Protein AF-0000000086187924 (afdb_homodimer)

Solvent-accessible surface area (backbone atoms only — not comparable to full-atom values): 37609 Å² total; per-residue (Å²): 132,63,28,33,32,77,67,22,58,26,25,33,3,31,29,52,38,74,47,40,31,23,36,18,37,25,35,25,75,77,58,46,75,75,50,68,52,71,35,43,65,44,75,67,30,44,51,50,45,53,52,48,51,35,61,76,51,72,62,40,48,89,30,32,39,35,19,24,41,52,44,86,34,55,19,23,55,56,48,51,53,41,40,75,70,57,31,53,50,26,49,32,73,80,74,65,74,78,72,54,74,77,52,78,90,41,58,65,55,47,2,42,47,26,24,54,69,46,26,78,33,46,58,81,70,54,40,51,54,73,61,58,58,56,42,52,31,49,49,52,51,52,54,49,49,52,52,45,51,50,49,35,52,49,33,50,50,51,39,39,50,50,38,51,34,36,95,79,87,55,86,41,66,53,85,76,46,72,66,55,38,54,49,45,43,62,59,72,91,71,95,60,58,70,30,58,46,51,48,51,50,51,41,22,51,30,30,42,47,38,52,52,39,52,52,50,48,50,54,52,50,49,53,47,36,53,52,36,52,72,75,43,47,70,50,62,69,39,86,54,37,48,52,68,47,41,43,48,47,45,50,70,51,44,51,66,67,43,65,78,42,46,67,54,48,21,42,43,34,24,49,31,76,32,80,39,79,56,78,96,54,90,43,64,39,69,37,80,82,27,43,62,64,45,29,52,38,46,52,53,28,44,62,54,38,52,74,35,70,68,43,41,51,51,36,52,51,36,32,72,75,70,37,50,71,69,55,23,52,44,51,49,41,32,52,49,47,33,49,51,45,50,54,50,45,68,77,39,62,54,72,82,70,78,68,67,77,78,105,132,63,30,32,33,77,67,22,58,28,24,32,3,31,30,54,38,75,46,40,32,24,37,19,36,24,35,26,75,77,57,46,75,74,51,68,53,72,33,44,65,44,76,67,30,44,50,49,44,52,51,48,50,34,62,77,52,72,63,40,46,90,31,31,39,36,18,26,42,52,46,87,33,54,20,23,55,54,48,50,53,41,41,76,72,57,32,54,51,26,48,32,73,79,74,64,76,79,71,55,74,78,54,79,90,40,60,65,55,48,1,43,47,27,23,55,69,45,27,77,32,47,57,82,71,54,40,52,54,74,60,60,58,57,41,52,32,48,49,51,49,51,53,49,49,52,51,44,52,51,52,35,52,50,33,49,50,52,38,40,50,51,37,50,35,36,95,78,87,56,84,41,67,51,85,77,47,73,66,55,38,53,49,44,44,61,61,71,94,69,96,60,56,70,30,57,47,50,47,50,51,50,42,22,52,30,29,42,48,39,52,52,38,52,52,51,48,50,54,52,49,50,52,47,36,53,52,36,52,71,75,45,46,70,50,61,69,39,85,53,36,45,52,68,46,40,42,49,46,45,49,70,52,43,51,66,68,44,64,78,41,46,67,54,49,20,41,42,33,23,49,30,75,32,79,38,81,55,77,97,52,92,44,63,38,71,38,81,81,27,43,63,66,46,29,50,37,47,52,54,27,44,61,55,36,52,73,38,70,69,43,41,50,51,35,51,51,37,32,72,75,69,37,48,71,69,54,22,51,43,52,48,42,32,50,48,47,32,49,53,44,50,54,51,46,68,76,39,63,54,71,80,68,77,68,66,76,78,105

Foldseek 3Di:
DDALLNQAQKEKFWEFDQFKIKIWIAGLNPLHTQDIDMFTLDPVRLVVVLVVNCVSRVNCQRRYAYEYAPCLHRVVVSLVVSVVVPHFYFYQDPDDVPVPPPDDDDSNVNRSCSRNRRSGPDPQLTFTGFDDDLLSVLVVLLVVLVVLVVLLVVLQVVLLVLCVVDPLPDDSPDRDDLVNLVCLLPDDDDDDDPVSNVSSVSSNVSSVSNVVSVVVSVVSLVVLQVSCCVPPVLQVVDQLRGSSLSSVVCSRVRAPPRNPALQSLCLQLQLDWQQPPDPPDRHTDTNPRHDPSNVVSLLNSLVRVCVDPVLVVQLVVVVVVPDDSVVSSSVVSSVVSRVVVVSVCVVHPDDPDPPVVVD/DQALLNQAQKEWFWEFDQFKIKIWIAGLNPLHTQDIDIFTLDPVRLVVVLVVVCVSRVNCQRRYAYEYAPCLHRVVVSLVVSVVVPHFYFYQDPPDVPPPPPDDDDSNVNRSCSRNRRSGPDPQLTFTDFDDDLLSVLVVLLVVLVVLVVLLVVLQVVLLVLCVVDPLPDDSPDRDDLVNLVCLLPDDDDDDDPVSNVSSVSSNVSSVSNVVSVVVSVVSLVVLQVSCCVPPVLQVVDQLRGSSLSSVVCSRVRAPPRNPALQSLCLQLQLDWQAPPDPPDRHTDTNPPHDPSNVVSLLNSLVRVCVDPVLVVQLVVVVVVPDDSVVSSSVVSSVVSRVVVVSVCVVHPDDPDPPVVVD

Organism: NCBI:txid1656884

Sequence (718 aa):
MTIVADTYTYVVGVDTHAATHHFAVIHAATGAVIDDRAFPTTPAGLARALTWISDRAGGQVERTLISAEGTGSYGAPLAQLLHEAGYRVVEAPTPARARIRGRGKSDQADAITAARAITGMDLNTLRDRRSGGIRAALQALLARREELNDRHTTAINMLTSLLRTHALGVDARTALSAAQIHQIAHWRTRHEDRAQAILRRLAREYAREIQALATQRRANATQIHQIVTAQAPELLDLYGVGPINAAIILTVWSHPGRIRSAAAMNSIAGVAPIPIQSGNTHKVRLNRGGDRRLNKAIASIVLTRCRTPESKAYIARRVAEGKTPQEAKRCLRAYLTRKIYRVLTAAHPTPPQPDLTAAMTIVADTYTYVVGVDTHAATHHFAVIHAATGAVIDDRAFPTTPAGLARALTWISDRAGGQVERTLISAEGTGSYGAPLAQLLHEAGYRVVEAPTPARARIRGRGKSDQADAITAARAITGMDLNTLRDRRSGGIRAALQALLARREELNDRHTTAINMLTSLLRTHALGVDARTALSAAQIHQIAHWRTRHEDRAQAILRRLAREYAREIQALATQRRANATQIHQIVTAQAPELLDLYGVGPINAAIILTVWSHPGRIRSAAAMNSIAGVAPIPIQSGNTHKVRLNRGGDRRLNKAIASIVLTRCRTPESKAYIARRVAEGKTPQEAKRCLRAYLTRKIYRVLTAAHPTPPQPDLTAA

Radius of gyration: 31.58 Å; Cα contacts (8 Å, |Δi|>4): 1096; chains: 2; bounding box: 72×98×74 Å

pLDDT: mean 89.33, std 12.84, range [35.78, 98.56]

Secondary structure (DSSP, 8-state):
--BHHHH-SEEEEEE--SSEEEEEEEETTT--EEEEEEEESSHHHHHHHHHHHHHHTTT-GGGEEEEES-TTTTTHHHHHHHHHTT-EEEEPPPP-GGGGGGS---HHHHHHHHHHHHHTSBGGG--BPP--HHHHHHHHHHHHHHHHHHHHHHHHHHHHHHHHHS-SS---SSPPPHHHHHHHHTPPP----HHHHHHHHHHHHHHHHHHHHHHHHHHHHHHHHHHHHHH-HHHHTSTT--HHHHHHHHHHH-STTSS--HHHHHHHHT-SEEE---SS--PEEE-TTS-HHHHHHHHHHHHHHTTSHHHHHHHHHHHHTT--HHHHHHHHHHHHHHHHHHHHHHHSPPP----GGG-/--BHHHH-SEEEEEE--SSEEEEEEEETTT--EEEEEEEESSHHHHHHHHHHHHHHTTT-GGGEEEEES-TTTTTHHHHHHHHHTT-EEEEPPPP-GGGGGGS---HHHHHHHHHHHHHTSBGGG--BPP--HHHHHHHHHHHHHHHHHHHHHHHHHHHHHHHHHS-SS---SSPPPHHHHHHHHTPPP----HHHHHHHHHHHHHHHHHHHHHHHHHHHHHHHHHHHHHH-HHHHTSTT--HHHHHHHHHHH-STTSS--HHHHHHHHT-SEEEE--SS--EEEE-TTS-HHHHHHHHHHHHHHTTSHHHHHHHHHHHHTT--HHHHHHHHHHHHHHHHHHHHHHHSPPP----GGG-

InterPro domains:
  IPR002525 Transposase IS110-like, N-terminal [PF01548] (12-165)
  IPR003346 Transposase IS116/IS110/IS902, C-terminal [PF02371] (235-314)
  IPR047650 Transposase IS110-like [NF033542] (11-347)
  IPR047650 Transposase IS110-like [PTHR33055] (6-347)

Structure (mmCIF, N/CA/C/O backbone):
data_AF-0000000086187924-model_v1
#
loop_
_entity.id
_entity.type
_entity.pdbx_description
1 polymer 'IS110 family transposase'
#
loop_
_atom_site.group_PDB
_atom_site.id
_atom_site.type_symbol
_atom_site.label_atom_id
_atom_site.label_alt_id
_atom_site.label_comp_id
_atom_site.label_asym_id
_atom_site.label_entity_id
_atom_site.label_seq_id
_atom_site.pdbx_PDB_ins_code
_atom_site.Cartn_x
_atom_site.Cartn_y
_atom_site.Cartn_z
_atom_site.occupancy
_atom_site.B_iso_or_equiv
_atom_site.auth_seq_id
_atom_site.auth_comp_id
_atom_site.auth_asym_id
_atom_site.auth_atom_id
_atom_site.pdbx_PDB_model_num
ATOM 1 N N . MET A 1 1 ? 6.477 -27.172 -36.906 1 66.06 1 MET A N 1
ATOM 2 C CA . MET A 1 1 ? 5.965 -26.672 -35.625 1 66.06 1 MET A CA 1
ATOM 3 C C . MET A 1 1 ? 4.484 -27 -35.469 1 66.06 1 MET A C 1
ATOM 5 O O . MET A 1 1 ? 3.678 -26.672 -36.344 1 66.06 1 MET A O 1
ATOM 9 N N . THR A 1 2 ? 4.164 -27.969 -34.594 1 87.06 2 THR A N 1
ATOM 10 C CA . THR A 1 2 ? 2.773 -28.391 -34.438 1 87.06 2 THR A CA 1
ATOM 11 C C . THR A 1 2 ? 2.023 -27.422 -33.5 1 87.06 2 THR A C 1
ATOM 13 O O . THR A 1 2 ? 2.449 -27.172 -32.375 1 87.06 2 THR A O 1
ATOM 16 N N . ILE A 1 3 ? 1.072 -26.828 -34.125 1 91.81 3 ILE A N 1
ATOM 17 C CA . ILE A 1 3 ? 0.341 -25.812 -33.375 1 91.81 3 ILE A CA 1
ATOM 18 C C . ILE A 1 3 ? -0.831 -26.469 -32.625 1 91.81 3 ILE A C 1
ATOM 20 O O . ILE A 1 3 ? -1.195 -27.609 -32.938 1 91.81 3 ILE A O 1
ATOM 24 N N . VAL A 1 4 ? -1.435 -25.812 -31.766 1 94.62 4 VAL A N 1
ATOM 25 C CA . VAL A 1 4 ? -2.512 -26.281 -30.906 1 94.62 4 VAL A CA 1
ATOM 26 C C . VAL A 1 4 ? -3.688 -26.766 -31.766 1 94.62 4 VAL A C 1
ATOM 28 O O . VAL A 1 4 ? -4.227 -27.844 -31.531 1 94.62 4 VAL A O 1
ATOM 31 N N . ALA A 1 5 ? -4.059 -26.031 -32.75 1 95.19 5 ALA A N 1
ATOM 32 C CA . ALA A 1 5 ? -5.227 -26.328 -33.594 1 95.19 5 ALA A CA 1
ATOM 33 C C . ALA A 1 5 ? -5.023 -27.609 -34.375 1 95.19 5 ALA A C 1
ATOM 35 O O . ALA A 1 5 ? -5.988 -28.203 -34.875 1 95.19 5 ALA A O 1
ATOM 36 N N . ASP A 1 6 ? -3.773 -27.984 -34.5 1 93.5 6 ASP A N 1
ATOM 37 C CA . ASP A 1 6 ? -3.463 -29.219 -35.219 1 93.5 6 ASP A CA 1
ATOM 38 C C . ASP A 1 6 ? -3.623 -30.438 -34.312 1 93.5 6 ASP A C 1
ATOM 40 O O . ASP A 1 6 ? -3.855 -31.547 -34.781 1 93.5 6 ASP A O 1
ATOM 44 N N . THR A 1 7 ? -3.518 -30.219 -33.125 1 94 7 THR A N 1
ATOM 45 C CA . THR A 1 7 ? -3.426 -31.344 -32.188 1 94 7 THR A CA 1
ATOM 46 C C . THR A 1 7 ? -4.723 -31.5 -31.391 1 94 7 THR A C 1
ATOM 48 O O . THR A 1 7 ? -5.156 -32.625 -31.109 1 94 7 THR A O 1
ATOM 51 N N . TYR A 1 8 ? -5.316 -30.422 -31.141 1 96.88 8 TYR A N 1
ATOM 52 C CA . TYR A 1 8 ? -6.52 -30.438 -30.312 1 96.88 8 TYR A CA 1
ATOM 53 C C . TYR A 1 8 ? -7.75 -30.078 -31.125 1 96.88 8 TYR A C 1
ATOM 55 O O . TYR A 1 8 ? -7.691 -29.203 -32 1 96.88 8 TYR A O 1
ATOM 63 N N . THR A 1 9 ? -8.82 -30.75 -30.812 1 97.81 9 THR A N 1
ATOM 64 C CA . THR A 1 9 ? -10.094 -30.453 -31.469 1 97.81 9 THR A CA 1
ATOM 65 C C . THR A 1 9 ? -10.812 -29.312 -30.75 1 97.81 9 THR A C 1
ATOM 67 O O . THR A 1 9 ? -11.453 -28.484 -31.391 1 97.81 9 THR A O 1
ATOM 70 N N . TYR A 1 10 ? -10.656 -29.281 -29.438 1 98.12 10 TYR A N 1
ATOM 71 C CA . TYR A 1 10 ? -11.336 -28.297 -28.625 1 98.12 10 TYR A CA 1
ATOM 72 C C . TYR A 1 10 ? -10.352 -27.562 -27.719 1 98.12 10 TYR A C 1
ATOM 74 O O . TYR A 1 10 ? -9.352 -28.141 -27.281 1 98.12 10 TYR A O 1
ATOM 82 N N . VAL A 1 11 ? -10.648 -26.297 -27.5 1 98.19 11 VAL A N 1
ATOM 83 C CA . VAL A 1 11 ? -9.969 -25.5 -26.469 1 98.19 11 VAL A CA 1
ATOM 84 C C . VAL A 1 11 ? -11 -24.891 -25.531 1 98.19 11 VAL A C 1
ATOM 86 O O . VAL A 1 11 ? -12.016 -24.344 -25.984 1 98.19 11 VAL A O 1
ATOM 89 N N . VAL A 1 12 ? -10.797 -25.016 -24.281 1 98.25 12 VAL A N 1
ATOM 90 C CA . VAL A 1 12 ? -11.664 -24.406 -23.281 1 98.25 12 VAL A CA 1
ATOM 91 C C . VAL A 1 12 ? -10.93 -23.234 -22.609 1 98.25 12 VAL A C 1
ATOM 93 O O . VAL A 1 12 ? -9.906 -23.438 -21.953 1 98.25 12 VAL A O 1
ATOM 96 N N . GLY A 1 13 ? -11.43 -22.047 -22.828 1 97.44 13 GLY A N 1
ATOM 97 C CA . GLY A 1 13 ? -10.93 -20.875 -22.125 1 97.44 13 GLY A CA 1
ATOM 98 C C . GLY A 1 13 ? -11.617 -20.656 -20.781 1 97.44 13 GLY A C 1
ATOM 99 O O . GLY A 1 13 ? -12.828 -20.859 -20.672 1 97.44 13 GLY A O 1
ATOM 100 N N . VAL A 1 14 ? -10.828 -20.266 -19.812 1 96.75 14 VAL A N 1
ATOM 101 C CA . VAL A 1 14 ? -11.406 -20.078 -18.484 1 96.75 14 VAL A CA 1
ATOM 102 C C . VAL A 1 14 ? -10.984 -18.719 -17.938 1 96.75 14 VAL A C 1
ATOM 104 O O . VAL A 1 14 ? -9.797 -18.406 -17.859 1 96.75 14 VAL A O 1
ATOM 107 N N . ASP A 1 15 ? -11.969 -17.938 -17.594 1 94.5 15 ASP A N 1
ATOM 108 C CA . ASP A 1 15 ? -11.766 -16.734 -16.797 1 94.5 15 ASP A CA 1
ATOM 109 C C . ASP A 1 15 ? -12.102 -16.984 -15.328 1 94.5 15 ASP A C 1
ATOM 111 O O . ASP A 1 15 ? -13.273 -17.156 -14.977 1 94.5 15 ASP A O 1
ATOM 115 N N . THR A 1 16 ? -11.109 -16.953 -14.508 1 93.38 16 THR A N 1
ATOM 116 C CA . THR A 1 16 ? -11.273 -17.391 -13.133 1 93.38 16 THR A CA 1
ATOM 117 C C . THR A 1 16 ? -11.547 -16.203 -12.211 1 93.38 16 THR A C 1
ATOM 119 O O . THR A 1 16 ? -10.938 -15.141 -12.367 1 93.38 16 THR A O 1
ATOM 122 N N . HIS A 1 17 ? -12.516 -16.359 -11.336 1 89.31 17 HIS A N 1
ATOM 123 C CA . HIS A 1 17 ? -12.836 -15.375 -10.305 1 89.31 17 HIS A CA 1
ATOM 124 C C . HIS A 1 17 ? -13.031 -16.047 -8.953 1 89.31 17 HIS A C 1
ATOM 126 O O . HIS A 1 17 ? -12.945 -17.281 -8.844 1 89.31 17 HIS A O 1
ATOM 132 N N . ALA A 1 18 ? -13.305 -15.242 -7.992 1 86.94 18 ALA A N 1
ATOM 133 C CA . ALA A 1 18 ? -13.406 -15.727 -6.617 1 86.94 18 ALA A CA 1
ATOM 134 C C . ALA A 1 18 ? -14.633 -16.609 -6.438 1 86.94 18 ALA A C 1
ATOM 136 O O . ALA A 1 18 ? -14.539 -17.719 -5.887 1 86.94 18 ALA A O 1
ATOM 137 N N . ALA A 1 19 ? -15.766 -16.172 -6.984 1 88.44 19 ALA A N 1
ATOM 138 C CA . ALA A 1 19 ? -17.016 -16.859 -6.691 1 88.44 19 ALA A CA 1
ATOM 139 C C . ALA A 1 19 ? -17.469 -17.703 -7.875 1 88.44 19 ALA A C 1
ATOM 141 O O . ALA A 1 19 ? -18.156 -18.719 -7.699 1 88.44 19 ALA A O 1
ATOM 142 N N . THR A 1 20 ? -17.047 -17.203 -9.078 1 92.5 20 THR A N 1
ATOM 143 C CA . THR A 1 20 ? -17.469 -17.906 -10.289 1 92.5 20 THR A CA 1
ATOM 144 C C . THR A 1 20 ? -16.359 -17.906 -11.328 1 92.5 20 THR A C 1
ATOM 146 O O . THR A 1 20 ? -15.57 -16.953 -11.414 1 92.5 20 THR A O 1
ATOM 149 N N . HIS A 1 21 ? -16.25 -19 -12.031 1 96 21 HIS A N 1
ATOM 150 C CA . HIS A 1 21 ? -15.422 -19.047 -13.234 1 96 21 HIS A CA 1
ATOM 151 C C . HIS A 1 21 ? -16.281 -19.062 -14.492 1 96 21 HIS A C 1
ATOM 153 O O . HIS A 1 21 ? -17.359 -19.656 -14.508 1 96 21 HIS A O 1
ATOM 159 N N . HIS A 1 22 ? -15.836 -18.391 -15.438 1 97.12 22 HIS A N 1
ATOM 160 C CA . HIS A 1 22 ? -16.5 -18.453 -16.734 1 97.12 22 HIS A CA 1
ATOM 161 C C . HIS A 1 22 ? -15.727 -19.312 -17.719 1 97.12 22 HIS A C 1
ATOM 163 O O . HIS A 1 22 ? -14.5 -19.188 -17.812 1 97.12 22 HIS A O 1
ATOM 169 N N . PHE A 1 23 ? -16.484 -20.172 -18.406 1 97.94 23 PHE A N 1
ATOM 170 C CA . PHE A 1 23 ? -15.898 -21.125 -19.344 1 97.94 23 PHE A CA 1
ATOM 171 C C . PHE A 1 23 ? -16.391 -20.891 -20.766 1 97.94 23 PHE A C 1
ATOM 173 O O . PHE A 1 23 ? -17.578 -20.578 -20.969 1 97.94 23 PHE A O 1
ATOM 180 N N . ALA A 1 24 ? -15.516 -21.016 -21.688 1 97.88 24 ALA A N 1
ATOM 181 C CA . ALA A 1 24 ? -15.883 -21 -23.094 1 97.88 24 ALA A CA 1
ATOM 182 C C . ALA A 1 24 ? -15.227 -22.156 -23.859 1 97.88 24 ALA A C 1
ATOM 184 O O . ALA A 1 24 ? -14.008 -22.297 -23.828 1 97.88 24 ALA A O 1
ATOM 185 N N . VAL A 1 25 ? -16.031 -22.984 -24.5 1 98.31 25 VAL A N 1
ATOM 186 C CA . VAL A 1 25 ? -15.523 -24.062 -25.344 1 98.31 25 VAL A CA 1
ATOM 187 C C . VAL A 1 25 ? -15.531 -23.609 -26.797 1 98.31 25 VAL A C 1
ATOM 189 O O . VAL A 1 25 ? -16.562 -23.156 -27.312 1 98.31 25 VAL A O 1
ATOM 192 N N . ILE A 1 26 ? -14.398 -23.781 -27.406 1 98.12 26 ILE A N 1
ATOM 193 C CA . ILE A 1 26 ? -14.336 -23.406 -28.812 1 98.12 26 ILE A CA 1
ATOM 194 C C . ILE A 1 26 ? -13.766 -24.578 -29.625 1 98.12 26 ILE A C 1
ATOM 196 O O . ILE A 1 26 ? -13.125 -25.469 -29.078 1 98.12 26 ILE A O 1
ATOM 200 N N . HIS A 1 27 ? -14.109 -24.531 -30.906 1 97.81 27 HIS A N 1
ATOM 201 C CA . HIS A 1 27 ? -13.438 -25.406 -31.859 1 97.81 27 HIS A CA 1
ATOM 202 C C . HIS A 1 27 ? -12.047 -24.891 -32.219 1 97.81 27 HIS A C 1
ATOM 204 O O . HIS A 1 27 ? -11.914 -23.75 -32.688 1 97.81 27 HIS A O 1
ATOM 210 N N . ALA A 1 28 ? -11.055 -25.688 -32 1 97.06 28 ALA A N 1
ATOM 211 C CA . ALA A 1 28 ? -9.672 -25.219 -32.062 1 97.06 28 ALA A CA 1
ATOM 212 C C . ALA A 1 28 ? -9.336 -24.719 -33.469 1 97.06 28 ALA A C 1
ATOM 214 O O . ALA A 1 28 ? -8.688 -23.688 -33.625 1 97.06 28 ALA A O 1
ATOM 215 N N . ALA A 1 29 ? -9.734 -25.406 -34.5 1 94.88 29 ALA A N 1
ATOM 216 C CA . ALA A 1 29 ? -9.352 -25.109 -35.875 1 94.88 29 ALA A CA 1
ATOM 217 C C . ALA A 1 29 ? -10.023 -23.828 -36.375 1 94.88 29 ALA A C 1
ATOM 219 O O . ALA A 1 29 ? -9.406 -23.031 -37.094 1 94.88 29 ALA A O 1
ATOM 220 N N . THR A 1 30 ? -11.227 -23.578 -35.938 1 95.12 30 THR A N 1
ATOM 221 C CA . THR A 1 30 ? -11.984 -22.469 -36.531 1 95.12 30 THR A CA 1
ATOM 222 C C . THR A 1 30 ? -12.094 -21.312 -35.531 1 95.12 30 THR A C 1
ATOM 224 O O . THR A 1 30 ? -12.391 -20.188 -35.906 1 95.12 30 THR A O 1
ATOM 227 N N . GLY A 1 31 ? -11.961 -21.609 -34.312 1 94.75 31 GLY A N 1
ATOM 228 C CA . GLY A 1 31 ? -12.164 -20.594 -33.312 1 94.75 31 GLY A CA 1
ATOM 229 C C . GLY A 1 31 ? -13.633 -20.375 -32.969 1 94.75 31 GLY A C 1
ATOM 230 O O . GLY A 1 31 ? -13.961 -19.5 -32.156 1 94.75 31 GLY A O 1
ATOM 231 N N . ALA A 1 32 ? -14.523 -21.156 -33.531 1 96.69 32 ALA A N 1
ATOM 232 C CA . ALA A 1 32 ? -15.961 -21 -33.312 1 96.69 32 ALA A CA 1
ATOM 233 C C . ALA A 1 32 ? -16.344 -21.359 -31.891 1 96.69 32 ALA A C 1
ATOM 235 O O . ALA A 1 32 ? -15.891 -22.375 -31.359 1 96.69 32 ALA A O 1
ATOM 236 N N . VAL A 1 33 ? -17.156 -20.5 -31.328 1 97.62 33 VAL A N 1
ATOM 237 C CA . VAL A 1 33 ? -17.625 -20.75 -29.969 1 97.62 33 VAL A CA 1
ATOM 238 C C . VAL A 1 33 ? -18.719 -21.828 -29.984 1 97.62 33 VAL A C 1
ATOM 240 O O . VAL A 1 33 ? -19.734 -21.672 -30.672 1 97.62 33 VAL A O 1
ATOM 243 N N . ILE A 1 34 ? -18.516 -22.859 -29.312 1 97.88 34 ILE A N 1
ATOM 244 C CA . ILE A 1 34 ? -19.484 -23.953 -29.188 1 97.88 34 ILE A CA 1
ATOM 245 C C . ILE A 1 34 ? -20.484 -23.625 -28.078 1 97.88 34 ILE A C 1
ATOM 247 O O . ILE A 1 34 ? -21.703 -23.719 -28.281 1 97.88 34 ILE A O 1
ATOM 251 N N . ASP A 1 35 ? -20 -23.281 -26.938 1 98 35 ASP A N 1
ATOM 252 C CA . ASP A 1 35 ? -20.828 -22.922 -25.797 1 98 35 ASP A CA 1
ATOM 253 C C . ASP A 1 35 ? -20 -22.188 -24.734 1 98 35 ASP A C 1
ATOM 255 O O . ASP A 1 35 ? -18.766 -22.188 -24.797 1 98 35 ASP A O 1
ATOM 259 N N . ASP A 1 36 ? -20.656 -21.484 -23.891 1 97.56 36 ASP A N 1
ATOM 260 C CA . ASP A 1 36 ? -20.031 -20.859 -22.734 1 97.56 36 ASP A CA 1
ATOM 261 C C . ASP A 1 36 ? -20.969 -20.859 -21.531 1 97.56 36 ASP A C 1
ATOM 263 O O . ASP A 1 36 ? -22.188 -20.875 -21.688 1 97.56 36 ASP A O 1
ATOM 267 N N . ARG A 1 37 ? -20.422 -20.922 -20.422 1 97.75 37 ARG A N 1
ATOM 268 C CA . ARG A 1 37 ? -21.219 -20.969 -19.203 1 97.75 37 ARG A CA 1
ATOM 269 C C . ARG A 1 37 ? -20.391 -20.609 -17.984 1 97.75 37 ARG A C 1
ATOM 271 O O . ARG A 1 37 ? -19.172 -20.797 -17.969 1 97.75 37 ARG A O 1
ATOM 278 N N . ALA A 1 38 ? -21.047 -20.078 -17.016 1 97.56 38 ALA A N 1
ATOM 279 C CA . ALA A 1 38 ? -20.406 -19.781 -15.742 1 97.56 38 ALA A CA 1
ATOM 280 C C . ALA A 1 38 ? -20.844 -20.781 -14.672 1 97.56 38 ALA A C 1
ATOM 282 O O . ALA A 1 38 ? -21.984 -21.234 -14.656 1 97.56 38 ALA A O 1
ATOM 283 N N . PHE A 1 39 ? -19.938 -21.172 -13.836 1 97 39 PHE A N 1
ATOM 284 C CA . PHE A 1 39 ? -20.219 -22.062 -12.719 1 97 39 PHE A CA 1
ATOM 285 C C . PHE A 1 39 ? -19.641 -21.516 -11.422 1 97 39 PHE A C 1
ATOM 287 O O . PHE A 1 39 ? -18.594 -20.875 -11.422 1 97 39 PHE A O 1
ATOM 294 N N . PRO A 1 40 ? -20.344 -21.75 -10.281 1 93.94 40 PRO A N 1
ATOM 295 C CA . PRO A 1 40 ? -19.766 -21.375 -8.984 1 93.94 40 PRO A CA 1
ATOM 296 C C . PRO A 1 40 ? -18.484 -22.141 -8.664 1 93.94 40 PRO A C 1
ATOM 298 O O . PRO A 1 40 ? -18.297 -23.266 -9.141 1 93.94 40 PRO A O 1
ATOM 301 N N . THR A 1 41 ? -17.625 -21.609 -7.82 1 92.25 41 THR A N 1
ATOM 302 C CA . THR A 1 41 ? -16.328 -22.219 -7.504 1 92.25 41 THR A CA 1
ATOM 303 C C . THR A 1 41 ? -16.453 -23.172 -6.324 1 92.25 41 THR A C 1
ATOM 305 O O . THR A 1 41 ? -15.453 -23.578 -5.742 1 92.25 41 THR A O 1
ATOM 308 N N . THR A 1 42 ? -17.656 -23.609 -5.984 1 89.38 42 THR A N 1
ATOM 309 C CA . THR A 1 42 ? -17.859 -24.656 -4.996 1 89.38 42 THR A CA 1
ATOM 310 C C . THR A 1 42 ? -17.469 -26.016 -5.566 1 89.38 42 THR A C 1
ATOM 312 O O . THR A 1 42 ? -17.406 -26.188 -6.785 1 89.38 42 THR A O 1
ATOM 315 N N . PRO A 1 43 ? -17.156 -26.969 -4.621 1 89.81 43 PRO A N 1
ATOM 316 C CA . PRO A 1 43 ? -16.844 -28.297 -5.137 1 89.81 43 PRO A CA 1
ATOM 317 C C . PRO A 1 43 ? -17.922 -28.828 -6.074 1 89.81 43 PRO A C 1
ATOM 319 O O . PRO A 1 43 ? -17.609 -29.391 -7.125 1 89.81 43 PRO A O 1
ATOM 322 N N . ALA A 1 44 ? -19.141 -28.609 -5.711 1 93.5 44 ALA A N 1
ATOM 323 C CA . ALA A 1 44 ? -20.234 -29.047 -6.566 1 93.5 44 ALA A CA 1
ATOM 324 C C . ALA A 1 44 ? -20.25 -28.281 -7.883 1 93.5 44 ALA A C 1
ATOM 326 O O . ALA A 1 44 ? -20.484 -28.859 -8.945 1 93.5 44 ALA A O 1
ATOM 327 N N . GLY A 1 45 ? -20.062 -27 -7.824 1 95.12 45 GLY A N 1
ATOM 328 C CA . GLY A 1 45 ? -20.016 -26.172 -9.023 1 95.12 45 GLY A CA 1
ATOM 329 C C . GLY A 1 45 ? -18.906 -26.562 -9.977 1 95.12 45 GLY A C 1
ATOM 330 O O . GLY A 1 45 ? -19.109 -26.625 -11.188 1 95.12 45 GLY A O 1
ATOM 331 N N . LEU A 1 46 ? -17.766 -26.875 -9.445 1 95.12 46 LEU A N 1
ATOM 332 C CA . LEU A 1 46 ? -16.625 -27.266 -10.258 1 95.12 46 LEU A CA 1
ATOM 333 C C . LEU A 1 46 ? -16.844 -28.641 -10.867 1 95.12 46 LEU A C 1
ATOM 335 O O . LEU A 1 46 ? -16.438 -28.891 -12.008 1 95.12 46 LEU A O 1
ATOM 339 N N . ALA A 1 47 ? -17.453 -29.469 -10.094 1 96.44 47 ALA A N 1
ATOM 340 C CA . ALA A 1 47 ? -17.797 -30.781 -10.625 1 96.44 47 ALA A CA 1
ATOM 341 C C . ALA A 1 47 ? -18.75 -30.656 -11.812 1 96.44 47 ALA A C 1
ATOM 343 O O . ALA A 1 47 ? -18.609 -31.344 -12.82 1 96.44 47 ALA A O 1
ATOM 344 N N . ARG A 1 48 ? -19.703 -29.766 -11.664 1 97.56 48 ARG A N 1
ATOM 345 C CA . ARG A 1 48 ? -20.641 -29.516 -12.758 1 97.56 48 ARG A CA 1
ATOM 346 C C . ARG A 1 48 ? -19.922 -28.938 -13.969 1 97.56 48 ARG A C 1
ATOM 348 O O . ARG A 1 48 ? -20.25 -29.266 -15.109 1 97.56 48 ARG A O 1
ATOM 355 N N . ALA A 1 49 ? -19.016 -28.062 -13.719 1 97.88 49 ALA A N 1
ATOM 356 C CA . ALA A 1 49 ? -18.219 -27.484 -14.805 1 97.88 49 ALA A CA 1
ATOM 357 C C . ALA A 1 49 ? -17.469 -28.562 -15.57 1 97.88 49 ALA A C 1
ATOM 359 O O . ALA A 1 49 ? -17.438 -28.562 -16.797 1 97.88 49 ALA A O 1
ATOM 360 N N . LEU A 1 50 ? -16.812 -29.469 -14.812 1 97.62 50 LEU A N 1
ATOM 361 C CA . LEU A 1 50 ? -16.078 -30.578 -15.422 1 97.62 50 LEU A CA 1
ATOM 362 C C . LEU A 1 50 ? -17 -31.406 -16.328 1 97.62 50 LEU A C 1
ATOM 364 O O . LEU A 1 50 ? -16.625 -31.719 -17.453 1 97.62 50 LEU A O 1
ATOM 368 N N . THR A 1 51 ? -18.156 -31.734 -15.789 1 97.88 51 THR A N 1
ATOM 369 C CA . THR A 1 51 ? -19.125 -32.5 -16.562 1 97.88 51 THR A CA 1
ATOM 370 C C . THR A 1 51 ? -19.562 -31.734 -17.812 1 97.88 51 THR A C 1
ATOM 372 O O . THR A 1 51 ? -19.641 -32.312 -18.891 1 97.88 51 THR A O 1
ATOM 375 N N . TRP A 1 52 ? -19.828 -30.516 -17.609 1 98.25 52 TRP A N 1
ATOM 376 C CA . TRP A 1 52 ? -20.234 -29.656 -18.719 1 98.25 52 TRP A CA 1
ATOM 377 C C . TRP A 1 52 ? -19.172 -29.594 -19.797 1 98.25 52 TRP A C 1
ATOM 379 O O . TRP A 1 52 ? -19.469 -29.734 -20.984 1 98.25 52 TRP A O 1
ATOM 389 N N . ILE A 1 53 ? -17.938 -29.422 -19.469 1 98 53 ILE A N 1
ATOM 390 C CA . ILE A 1 53 ? -16.812 -29.391 -20.406 1 98 53 ILE A CA 1
ATOM 391 C C . ILE A 1 53 ? -16.75 -30.703 -21.188 1 98 53 ILE A C 1
ATOM 393 O O . ILE A 1 53 ? -16.625 -30.703 -22.406 1 98 53 ILE A O 1
ATOM 397 N N . SER A 1 54 ? -16.828 -31.797 -20.453 1 97.56 54 SER A N 1
ATOM 398 C CA . SER A 1 54 ? -16.781 -33.125 -21.078 1 97.56 54 SER A CA 1
ATOM 399 C C . SER A 1 54 ? -17.891 -33.281 -22.109 1 97.56 54 SER A C 1
ATOM 401 O O . SER A 1 54 ? -17.641 -33.719 -23.234 1 97.56 54 SER A O 1
ATOM 403 N N . ASP A 1 55 ? -19.062 -32.812 -21.734 1 97.5 55 ASP A N 1
ATOM 404 C CA . ASP A 1 55 ? -20.219 -32.938 -22.625 1 97.5 55 ASP A CA 1
ATOM 405 C C . ASP A 1 55 ? -20.031 -32.094 -23.875 1 97.5 55 ASP A C 1
ATOM 407 O O . ASP A 1 55 ? -20.281 -32.562 -25 1 97.5 55 ASP A O 1
ATOM 411 N N . ARG A 1 56 ? -19.578 -30.906 -23.719 1 97.06 56 ARG A N 1
ATOM 412 C CA . ARG A 1 56 ? -19.484 -29.969 -24.844 1 97.06 56 ARG A CA 1
ATOM 413 C C . ARG A 1 56 ? -18.297 -30.312 -25.75 1 97.06 56 ARG A C 1
ATOM 415 O O . ARG A 1 56 ? -18.312 -30 -26.938 1 97.06 56 ARG A O 1
ATOM 422 N N . ALA A 1 57 ? -17.297 -30.969 -25.141 1 95.25 57 ALA A N 1
ATOM 423 C CA . ALA A 1 57 ? -16.125 -31.359 -25.922 1 95.25 57 ALA A CA 1
ATOM 424 C C . ALA A 1 57 ? -16.25 -32.812 -26.406 1 95.25 57 ALA A C 1
ATOM 426 O O . ALA A 1 57 ? -15.25 -33.438 -26.781 1 95.25 57 ALA A O 1
ATOM 427 N N . GLY A 1 58 ? -17.422 -33.438 -26.312 1 92.69 58 GLY A N 1
ATOM 428 C CA . GLY A 1 58 ? -17.688 -34.75 -26.828 1 92.69 58 GLY A CA 1
ATOM 429 C C . GLY A 1 58 ? -16.953 -35.844 -26.078 1 92.69 58 GLY A C 1
ATOM 430 O O . GLY A 1 58 ? -16.609 -36.906 -26.641 1 92.69 58 GLY A O 1
ATOM 431 N N . GLY A 1 59 ? -16.562 -35.562 -24.875 1 93.38 59 GLY A N 1
ATOM 432 C CA . GLY A 1 59 ? -15.875 -36.562 -24.047 1 93.38 59 GLY A CA 1
ATOM 433 C C . GLY A 1 59 ? -14.438 -36.781 -24.469 1 93.38 59 GLY A C 1
ATOM 434 O O . GLY A 1 59 ? -13.805 -37.75 -24.047 1 93.38 59 GLY A O 1
ATOM 435 N N . GLN A 1 60 ? -13.914 -35.969 -25.281 1 95.19 60 GLN A N 1
ATOM 436 C CA . GLN A 1 60 ? -12.57 -36.125 -25.828 1 95.19 60 GLN A CA 1
ATOM 437 C C . GLN A 1 60 ? -11.531 -35.438 -24.953 1 95.19 60 GLN A C 1
ATOM 439 O O . GLN A 1 60 ? -10.961 -34.438 -25.344 1 95.19 60 GLN A O 1
ATOM 444 N N . VAL A 1 61 ? -11.18 -36 -23.938 1 96.06 61 VAL A N 1
ATOM 445 C CA . VAL A 1 61 ? -10.281 -35.406 -22.938 1 96.06 61 VAL A CA 1
ATOM 446 C C . VAL A 1 61 ? -8.914 -35.156 -23.562 1 96.06 61 VAL A C 1
ATOM 448 O O . VAL A 1 61 ? -8.367 -34.062 -23.453 1 96.06 61 VAL A O 1
ATOM 451 N N . GLU A 1 62 ? -8.383 -36.094 -24.328 1 94.62 62 GLU A N 1
ATOM 452 C CA . GLU A 1 62 ? -7.039 -36 -24.891 1 94.62 62 GLU A CA 1
ATOM 453 C C . GLU A 1 62 ? -6.977 -35 -26.031 1 94.62 62 GLU A C 1
ATOM 455 O O . GLU A 1 62 ? -5.891 -34.562 -26.422 1 94.62 62 GLU A O 1
ATOM 460 N N . ARG A 1 63 ? -8.141 -34.656 -26.547 1 97 63 ARG A N 1
ATOM 461 C CA . ARG A 1 63 ? -8.188 -33.719 -27.672 1 97 63 ARG A CA 1
ATOM 462 C C . ARG A 1 63 ? -8.734 -32.375 -27.219 1 97 63 ARG A C 1
ATOM 464 O O . ARG A 1 63 ? -9.141 -31.547 -28.062 1 97 63 ARG A O 1
ATOM 471 N N . THR A 1 64 ? -8.789 -32.188 -25.938 1 97.94 64 THR A N 1
ATOM 472 C CA . THR A 1 64 ? -9.266 -30.938 -25.375 1 97.94 64 THR A CA 1
ATOM 473 C C . THR A 1 64 ? -8.188 -30.266 -24.531 1 97.94 64 THR A C 1
ATOM 475 O O . THR A 1 64 ? -7.656 -30.891 -23.609 1 97.94 64 THR A O 1
ATOM 478 N N . LEU A 1 65 ? -7.859 -29.047 -24.859 1 97.5 65 LEU A N 1
ATOM 479 C CA . LEU A 1 65 ? -6.871 -28.266 -24.109 1 97.5 65 LEU A CA 1
ATOM 480 C C . LEU A 1 65 ? -7.551 -27.203 -23.266 1 97.5 65 LEU A C 1
ATOM 482 O O . LEU A 1 65 ? -8.461 -26.516 -23.734 1 97.5 65 LEU A O 1
ATOM 486 N N . ILE A 1 66 ? -7.16 -27.094 -22 1 97.81 66 ILE A N 1
ATOM 487 C CA . ILE A 1 66 ? -7.68 -26.062 -21.125 1 97.81 66 ILE A CA 1
ATOM 488 C C . ILE A 1 66 ? -6.711 -24.875 -21.094 1 97.81 66 ILE A C 1
ATOM 490 O O . ILE A 1 66 ? -5.516 -25.047 -20.828 1 97.81 66 ILE A O 1
ATOM 494 N N . SER A 1 67 ? -7.152 -23.75 -21.391 1 96.31 67 SER A N 1
ATOM 495 C CA . SER A 1 67 ? -6.414 -22.5 -21.312 1 96.31 67 SER A CA 1
ATOM 496 C C . SER A 1 67 ? -7.004 -21.578 -20.234 1 96.31 67 SER A C 1
ATOM 498 O O . SER A 1 67 ? -8.023 -20.922 -20.469 1 96.31 67 SER A O 1
ATOM 500 N N . ALA A 1 68 ? -6.352 -21.484 -19.141 1 93.75 68 ALA A N 1
ATOM 501 C CA . ALA A 1 68 ? -6.965 -20.797 -18.016 1 93.75 68 ALA A CA 1
ATOM 502 C C . ALA A 1 68 ? -6.047 -19.703 -17.469 1 93.75 68 ALA A C 1
ATOM 504 O O . ALA A 1 68 ? -4.828 -19.875 -17.422 1 93.75 68 ALA A O 1
ATOM 505 N N . GLU A 1 69 ? -6.672 -18.594 -17.062 1 85.06 69 GLU A N 1
ATOM 506 C CA . GLU A 1 69 ? -5.969 -17.562 -16.312 1 85.06 69 GLU A CA 1
ATOM 507 C C . GLU A 1 69 ? -5.98 -17.875 -14.812 1 85.06 69 GLU A C 1
ATOM 509 O O . GLU A 1 69 ? -6.949 -18.422 -14.297 1 85.06 69 GLU A O 1
ATOM 514 N N . GLY A 1 70 ? -4.93 -17.562 -14.102 1 82.69 70 GLY A N 1
ATOM 515 C CA . GLY A 1 70 ? -4.922 -17.641 -12.648 1 82.69 70 GLY A CA 1
ATOM 516 C C . GLY A 1 70 ? -4.91 -19.062 -12.117 1 82.69 70 GLY A C 1
ATOM 517 O O . GLY A 1 70 ? -5.574 -19.359 -11.125 1 82.69 70 GLY A O 1
ATOM 518 N N . THR A 1 71 ? -4.23 -19.969 -12.797 1 80.94 71 THR A N 1
ATOM 519 C CA . THR A 1 71 ? -4.191 -21.375 -12.406 1 80.94 71 THR A CA 1
ATOM 520 C C . THR A 1 71 ? -3.461 -21.547 -11.078 1 80.94 71 THR A C 1
ATOM 522 O O . THR A 1 71 ? -3.582 -22.594 -10.43 1 80.94 71 THR A O 1
ATOM 525 N N . GLY A 1 72 ? -2.779 -20.547 -10.672 1 78.75 72 GLY A N 1
ATOM 526 C CA . GLY A 1 72 ? -2.092 -20.609 -9.391 1 78.75 72 GLY A CA 1
ATOM 527 C C . GLY A 1 72 ? -2.783 -19.797 -8.305 1 78.75 72 GLY A C 1
ATOM 528 O O . GLY A 1 72 ? -2.258 -19.656 -7.203 1 78.75 72 GLY A O 1
ATOM 529 N N . SER A 1 73 ? -3.912 -19.297 -8.578 1 87.31 73 SER A N 1
ATOM 530 C CA . SER A 1 73 ? -4.684 -18.5 -7.621 1 87.31 73 SER A CA 1
ATOM 531 C C . SER A 1 73 ? -6.121 -19 -7.52 1 87.31 73 SER A C 1
ATOM 533 O O . SER A 1 73 ? -6.371 -20.078 -6.969 1 87.31 73 SER A O 1
ATOM 535 N N . TYR A 1 74 ? -7.074 -18.234 -8.078 1 86.62 74 TYR A N 1
ATOM 536 C CA . TYR A 1 74 ? -8.477 -18.594 -7.945 1 86.62 74 TYR A CA 1
ATOM 537 C C . TYR A 1 74 ? -8.797 -19.844 -8.773 1 86.62 74 TYR A C 1
ATOM 539 O O . TYR A 1 74 ? -9.734 -20.578 -8.469 1 86.62 74 TYR A O 1
ATOM 547 N N . GLY A 1 75 ? -7.98 -20.094 -9.742 1 90.19 75 GLY A N 1
ATOM 548 C CA . GLY A 1 75 ? -8.227 -21.219 -10.625 1 90.19 75 GLY A CA 1
ATOM 549 C C . GLY A 1 75 ? -7.52 -22.484 -10.195 1 90.19 75 GLY A C 1
ATOM 550 O O . GLY A 1 75 ? -7.633 -23.516 -10.852 1 90.19 75 GLY A O 1
ATOM 551 N N . ALA A 1 76 ? -6.828 -22.422 -9.094 1 89.19 76 ALA A N 1
ATOM 552 C CA . ALA A 1 76 ? -5.992 -23.547 -8.672 1 89.19 76 ALA A CA 1
ATOM 553 C C . ALA A 1 76 ? -6.836 -24.781 -8.391 1 89.19 76 ALA A C 1
ATOM 555 O O . ALA A 1 76 ? -6.531 -25.875 -8.883 1 89.19 76 ALA A O 1
ATOM 556 N N . PRO A 1 77 ? -7.941 -24.719 -7.676 1 88.19 77 PRO A N 1
ATOM 557 C CA . PRO A 1 77 ? -8.766 -25.906 -7.441 1 88.19 77 PRO A CA 1
ATOM 558 C C . PRO A 1 77 ? -9.328 -26.484 -8.734 1 88.19 77 PRO A C 1
ATOM 560 O O . PRO A 1 77 ? -9.352 -27.719 -8.898 1 88.19 77 PRO A O 1
ATOM 563 N N . LEU A 1 78 ? -9.742 -25.609 -9.578 1 91.94 78 LEU A N 1
ATOM 564 C CA . LEU A 1 78 ? -10.258 -26.062 -10.859 1 91.94 78 LEU A CA 1
ATOM 565 C C . LEU A 1 78 ? -9.172 -26.766 -11.664 1 91.94 78 LEU A C 1
ATOM 567 O O . LEU A 1 78 ? -9.406 -27.844 -12.234 1 91.94 78 LEU A O 1
ATOM 571 N N . ALA A 1 79 ? -8.055 -26.141 -11.742 1 92.38 79 ALA A N 1
ATOM 572 C CA . ALA A 1 79 ? -6.938 -26.719 -12.492 1 92.38 79 ALA A CA 1
ATOM 573 C C . ALA A 1 79 ? -6.578 -28.109 -11.969 1 92.38 79 ALA A C 1
ATOM 575 O O . ALA A 1 79 ? -6.305 -29.016 -12.75 1 92.38 79 ALA A O 1
ATOM 576 N N . GLN A 1 80 ? -6.586 -28.234 -10.688 1 89.56 80 GLN A N 1
ATOM 577 C CA . GLN A 1 80 ? -6.301 -29.531 -10.086 1 89.56 80 GLN A CA 1
ATOM 578 C C . GLN A 1 80 ? -7.359 -30.562 -10.469 1 89.56 80 GLN A C 1
ATOM 580 O O . GLN A 1 80 ? -7.027 -31.688 -10.836 1 89.56 80 GLN A O 1
ATOM 585 N N . LEU A 1 81 ? -8.578 -30.203 -10.414 1 93.06 81 LEU A N 1
ATOM 586 C CA . LEU A 1 81 ? -9.695 -31.062 -10.758 1 93.06 81 LEU A CA 1
ATOM 587 C C . LEU A 1 81 ? -9.609 -31.516 -12.219 1 93.06 81 LEU A C 1
ATOM 589 O O . LEU A 1 81 ? -9.766 -32.688 -12.516 1 93.06 81 LEU A O 1
ATOM 593 N N . LEU A 1 82 ? -9.352 -30.609 -13.07 1 95.31 82 LEU A N 1
ATOM 594 C CA . LEU A 1 82 ? -9.266 -30.891 -14.492 1 95.31 82 LEU A CA 1
ATOM 595 C C . LEU A 1 82 ? -8.055 -31.781 -14.797 1 95.31 82 LEU A C 1
ATOM 597 O O . LEU A 1 82 ? -8.141 -32.688 -15.609 1 95.31 82 LEU A O 1
ATOM 601 N N . HIS A 1 83 ? -7.004 -31.469 -14.141 1 91.94 83 HIS A N 1
ATOM 602 C CA . HIS A 1 83 ? -5.809 -32.281 -14.297 1 91.94 83 HIS A CA 1
ATOM 603 C C . HIS A 1 83 ? -6.078 -33.719 -13.875 1 91.94 83 HIS A C 1
ATOM 605 O O . HIS A 1 83 ? -5.676 -34.656 -14.57 1 91.94 83 HIS A O 1
ATOM 611 N N . GLU A 1 84 ? -6.715 -33.938 -12.773 1 92.88 84 GLU A N 1
ATOM 612 C CA . GLU A 1 84 ? -7.043 -35.25 -12.266 1 92.88 84 GLU A CA 1
ATOM 613 C C . GLU A 1 84 ? -7.984 -36 -13.211 1 92.88 84 GLU A C 1
ATOM 615 O O . GLU A 1 84 ? -7.961 -37.219 -13.289 1 92.88 84 GLU A O 1
ATOM 620 N N . ALA A 1 85 ? -8.742 -35.25 -13.945 1 96 85 ALA A N 1
ATOM 621 C CA . ALA A 1 85 ? -9.664 -35.812 -14.93 1 96 85 ALA A CA 1
ATOM 622 C C . ALA A 1 85 ? -8.945 -36.156 -16.234 1 96 85 ALA A C 1
ATOM 624 O O . ALA A 1 85 ? -9.539 -36.719 -17.156 1 96 85 ALA A O 1
ATOM 625 N N . GLY A 1 86 ? -7.676 -35.656 -16.312 1 95.19 86 GLY A N 1
ATOM 626 C CA . GLY A 1 86 ? -6.859 -36.062 -17.453 1 95.19 86 GLY A CA 1
ATOM 627 C C . GLY A 1 86 ? -6.625 -34.938 -18.438 1 95.19 86 GLY A C 1
ATOM 628 O O . GLY A 1 86 ? -5.898 -35.094 -19.422 1 95.19 86 GLY A O 1
ATOM 629 N N . TYR A 1 87 ? -7.207 -33.781 -18.203 1 96.56 87 TYR A N 1
ATOM 630 C CA . TYR A 1 87 ? -7.031 -32.656 -19.125 1 96.56 87 TYR A CA 1
ATOM 631 C C . TYR A 1 87 ? -5.648 -32.031 -18.953 1 96.56 87 TYR A C 1
ATOM 633 O O . TYR A 1 87 ? -5.109 -32 -17.844 1 96.56 87 TYR A O 1
ATOM 641 N N . ARG A 1 88 ? -5.062 -31.625 -20.047 1 94.75 88 ARG A N 1
ATOM 642 C CA . ARG A 1 88 ? -3.91 -30.734 -19.969 1 94.75 88 ARG A CA 1
ATOM 643 C C . ARG A 1 88 ? -4.348 -29.297 -19.703 1 94.75 88 ARG A C 1
ATOM 645 O O . ARG A 1 88 ? -5.172 -28.75 -20.438 1 94.75 88 ARG A O 1
ATOM 652 N N . VAL A 1 89 ? -3.873 -28.734 -18.656 1 95.06 89 VAL A N 1
ATOM 653 C CA . VAL A 1 89 ? -4.223 -27.375 -18.281 1 95.06 89 VAL A CA 1
ATOM 654 C C . VAL A 1 89 ? -3.01 -26.453 -18.453 1 95.06 89 VAL A C 1
ATOM 656 O O . VAL A 1 89 ? -1.948 -26.703 -17.891 1 95.06 89 VAL A O 1
ATOM 659 N N . VAL A 1 90 ? -3.201 -25.406 -19.234 1 92.75 90 VAL A N 1
ATOM 660 C CA . VAL A 1 90 ? -2.102 -24.484 -19.5 1 92.75 90 VAL A CA 1
ATOM 661 C C . VAL A 1 90 ? -2.512 -23.078 -19.109 1 92.75 90 VAL A C 1
ATOM 663 O O . VAL A 1 90 ? -3.703 -22.781 -18.984 1 92.75 90 VAL A O 1
ATOM 666 N N . GLU A 1 91 ? -1.521 -22.25 -18.875 1 89.44 91 GLU A N 1
ATOM 667 C CA . GLU A 1 91 ? -1.779 -20.844 -18.578 1 89.44 91 GLU A CA 1
ATOM 668 C C . GLU A 1 91 ? -2.109 -20.062 -19.859 1 89.44 91 GLU A C 1
ATOM 670 O O . GLU A 1 91 ? -1.383 -20.156 -20.844 1 89.44 91 GLU A O 1
ATOM 675 N N . ALA A 1 92 ? -3.209 -19.297 -19.719 1 89.38 92 ALA A N 1
ATOM 676 C CA . ALA A 1 92 ? -3.568 -18.453 -20.859 1 89.38 92 ALA A CA 1
ATOM 677 C C . ALA A 1 92 ? -2.51 -17.391 -21.109 1 89.38 92 ALA A C 1
ATOM 679 O O . ALA A 1 92 ? -1.974 -16.797 -20.156 1 89.38 92 ALA A O 1
ATOM 680 N N . PRO A 1 93 ? -2.182 -17.172 -22.359 1 81 93 PRO A N 1
ATOM 681 C CA . PRO A 1 93 ? -1.223 -16.094 -22.656 1 81 93 PRO A CA 1
ATOM 682 C C . PRO A 1 93 ? -1.772 -14.711 -22.328 1 81 93 PRO A C 1
ATOM 684 O O . PRO A 1 93 ? -2.988 -14.508 -22.344 1 81 93 PRO A O 1
ATOM 687 N N . THR A 1 94 ? -0.937 -13.781 -21.781 1 69.75 94 THR A N 1
ATOM 688 C CA . THR A 1 94 ? -1.362 -12.414 -21.5 1 69.75 94 THR A CA 1
ATOM 689 C C . THR A 1 94 ? -1.805 -11.711 -22.781 1 69.75 94 THR A C 1
ATOM 691 O O . THR A 1 94 ? -1.077 -11.703 -23.781 1 69.75 94 THR A O 1
ATOM 694 N N . PRO A 1 95 ? -3.084 -11.312 -22.688 1 58.59 95 PRO A N 1
ATOM 695 C CA . PRO A 1 95 ? -3.531 -10.641 -23.906 1 58.59 95 PRO A CA 1
ATOM 696 C C . PRO A 1 95 ? -2.717 -9.391 -24.219 1 58.59 95 PRO A C 1
ATOM 698 O O . PRO A 1 95 ? -2.242 -8.711 -23.312 1 58.59 95 PRO A O 1
ATOM 701 N N . ALA A 1 96 ? -2.234 -9.18 -25.375 1 52.16 96 ALA A N 1
ATOM 702 C CA . ALA A 1 96 ? -1.588 -7.934 -25.781 1 52.16 96 ALA A CA 1
ATOM 703 C C . ALA A 1 96 ? -2.455 -6.73 -25.422 1 52.16 96 ALA A C 1
ATOM 705 O O . ALA A 1 96 ? -3.68 -6.777 -25.562 1 52.16 96 ALA A O 1
ATOM 706 N N . ARG A 1 97 ? -2.07 -5.879 -24.547 1 49.62 97 ARG A N 1
ATOM 707 C CA . ARG A 1 97 ? -2.779 -4.691 -24.078 1 49.62 97 ARG A CA 1
ATOM 708 C C . ARG A 1 97 ? -3.668 -4.121 -25.188 1 49.62 97 ARG A C 1
ATOM 710 O O . ARG A 1 97 ? -4.77 -3.637 -24.906 1 49.62 97 ARG A O 1
ATOM 717 N N . ALA A 1 98 ? -3.172 -3.879 -26.328 1 46.62 98 ALA A N 1
ATOM 718 C CA . ALA A 1 98 ? -3.879 -3.145 -27.375 1 46.62 98 ALA A CA 1
ATOM 719 C C . ALA A 1 98 ? -5.199 -3.822 -27.719 1 46.62 98 ALA A C 1
ATOM 721 O O . ALA A 1 98 ? -6.145 -3.166 -28.172 1 46.62 98 ALA A O 1
ATOM 722 N N . ARG A 1 99 ? -5.285 -5 -27.672 1 47.06 99 ARG A N 1
ATOM 723 C CA . ARG A 1 99 ? -6.418 -5.656 -28.312 1 47.06 99 ARG A CA 1
ATOM 724 C C . ARG A 1 99 ? -7.691 -5.484 -27.5 1 47.06 99 ARG A C 1
ATOM 726 O O . ARG A 1 99 ? -8.789 -5.762 -27.984 1 47.06 99 ARG A O 1
ATOM 733 N N . ILE A 1 100 ? -7.555 -5.023 -26.188 1 44.22 100 ILE A N 1
ATOM 734 C CA . ILE A 1 100 ? -8.742 -5.102 -25.328 1 44.22 100 ILE A CA 1
ATOM 735 C C . ILE A 1 100 ? -9.578 -3.832 -25.5 1 44.22 100 ILE A C 1
ATOM 737 O O . ILE A 1 100 ? -10.711 -3.76 -25.016 1 44.22 100 ILE A O 1
ATOM 741 N N . ARG A 1 101 ? -9.109 -2.924 -26.125 1 47.44 101 ARG A N 1
ATOM 742 C CA . ARG A 1 101 ? -9.867 -1.683 -26.031 1 47.44 101 ARG A CA 1
ATOM 743 C C . ARG A 1 101 ? -11.25 -1.831 -26.656 1 47.44 101 ARG A C 1
ATOM 745 O O . ARG A 1 101 ? -12.164 -1.068 -26.344 1 47.44 101 ARG A O 1
ATOM 752 N N . GLY A 1 102 ? -11.391 -2.623 -27.641 1 45.91 102 GLY A N 1
ATOM 753 C CA . GLY A 1 102 ? -12.656 -2.42 -28.328 1 45.91 102 GLY A CA 1
ATOM 754 C C . GLY A 1 102 ? -13.773 -3.289 -27.781 1 45.91 102 GLY A C 1
ATOM 755 O O . GLY A 1 102 ? -14.938 -3.107 -28.141 1 45.91 102 GLY A O 1
ATOM 756 N N . ARG A 1 103 ? -13.43 -4.312 -27.141 1 49.41 103 ARG A N 1
ATOM 757 C CA . ARG A 1 103 ? -14.562 -5.176 -26.812 1 49.41 103 ARG A CA 1
ATOM 758 C C . ARG A 1 103 ? -14.984 -4.988 -25.359 1 49.41 103 ARG A C 1
ATOM 760 O O . ARG A 1 103 ? -14.156 -4.684 -24.5 1 49.41 103 ARG A O 1
ATOM 767 N N . GLY A 1 104 ? -16.125 -4.68 -25.156 1 57.03 104 GLY A N 1
ATOM 768 C CA . GLY A 1 104 ? -16.688 -4.582 -23.828 1 57.03 104 GLY A CA 1
ATOM 769 C C . GLY A 1 104 ? -16.141 -5.621 -22.859 1 57.03 104 GLY A C 1
ATOM 770 O O . GLY A 1 104 ? -15.953 -6.777 -23.234 1 57.03 104 GLY A O 1
ATOM 771 N N . LYS A 1 105 ? -15.453 -5.363 -21.906 1 69.25 105 LYS A N 1
ATOM 772 C CA . LYS A 1 105 ? -14.859 -6.234 -20.891 1 69.25 105 LYS A CA 1
ATOM 773 C C . LYS A 1 105 ? -15.93 -6.996 -20.125 1 69.25 105 LYS A C 1
ATOM 775 O O . LYS A 1 105 ? -16.75 -6.395 -19.422 1 69.25 105 LYS A O 1
ATOM 780 N N . SER A 1 106 ? -16.266 -8.25 -20.672 1 87.75 106 SER A N 1
ATOM 781 C CA . SER A 1 106 ? -17.109 -9.195 -19.938 1 87.75 106 SER A CA 1
ATOM 782 C C . SER A 1 106 ? -16.359 -10.492 -19.656 1 87.75 106 SER A C 1
ATOM 784 O O . SER A 1 106 ? -15.383 -10.812 -20.328 1 87.75 106 SER A O 1
ATOM 786 N N . ASP A 1 107 ? -16.75 -11.211 -18.594 1 88.62 107 ASP A N 1
ATOM 787 C CA . ASP A 1 107 ? -16.141 -12.484 -18.219 1 88.62 107 ASP A CA 1
ATOM 788 C C . ASP A 1 107 ? -16.234 -13.492 -19.359 1 88.62 107 ASP A C 1
ATOM 790 O O . ASP A 1 107 ? -15.297 -14.273 -19.578 1 88.62 107 ASP A O 1
ATOM 794 N N . GLN A 1 108 ? -17.328 -13.398 -20.109 1 91.31 108 GLN A N 1
ATOM 795 C CA . GLN A 1 108 ? -17.5 -14.25 -21.281 1 91.31 108 GLN A CA 1
ATOM 796 C C . GLN A 1 108 ? -16.469 -13.945 -22.344 1 91.31 108 GLN A C 1
ATOM 798 O O . GLN A 1 108 ? -15.797 -14.852 -22.844 1 91.31 108 GLN A O 1
ATOM 803 N N . ALA A 1 109 ? -16.344 -12.727 -22.625 1 91.06 109 ALA A N 1
ATOM 804 C CA . ALA A 1 109 ? -15.375 -12.297 -23.625 1 91.06 109 ALA A CA 1
ATOM 805 C C . ALA A 1 109 ? -13.953 -12.656 -23.219 1 91.06 109 ALA A C 1
ATOM 807 O O . ALA A 1 109 ? -13.141 -13.055 -24.062 1 91.06 109 ALA A O 1
ATOM 808 N N . ASP A 1 110 ? -13.672 -12.609 -21.984 1 91.19 110 ASP A N 1
ATOM 809 C CA . ASP A 1 110 ? -12.336 -12.93 -21.484 1 91.19 110 ASP A CA 1
ATOM 810 C C . ASP A 1 110 ? -12.047 -14.43 -21.609 1 91.19 110 ASP A C 1
ATOM 812 O O . ASP A 1 110 ? -10.938 -14.82 -21.969 1 91.19 110 ASP A O 1
ATOM 816 N N . ALA A 1 111 ? -13.07 -15.203 -21.344 1 94.62 111 ALA A N 1
ATOM 817 C CA . ALA A 1 111 ? -12.906 -16.641 -21.484 1 94.62 111 ALA A CA 1
ATOM 818 C C . ALA A 1 111 ? -12.68 -17.031 -22.953 1 94.62 111 ALA A C 1
ATOM 820 O O . ALA A 1 111 ? -11.82 -17.859 -23.25 1 94.62 111 ALA A O 1
ATOM 821 N N . ILE A 1 112 ? -13.398 -16.422 -23.781 1 94.25 112 ILE A N 1
ATOM 822 C CA . ILE A 1 112 ? -13.258 -16.703 -25.219 1 94.25 112 ILE A CA 1
ATOM 823 C C . ILE A 1 112 ? -11.875 -16.266 -25.688 1 94.25 112 ILE A C 1
ATOM 825 O O . ILE A 1 112 ? -11.203 -17 -26.422 1 94.25 112 ILE A O 1
ATOM 829 N N . THR A 1 113 ? -11.492 -15.141 -25.234 1 92.12 113 THR A N 1
ATOM 830 C CA . THR A 1 113 ? -10.172 -14.633 -25.594 1 92.12 113 THR A CA 1
ATOM 831 C C . THR A 1 113 ? -9.078 -15.578 -25.109 1 92.12 113 THR A C 1
ATOM 833 O O . THR A 1 113 ? -8.117 -15.859 -25.828 1 92.12 113 THR A O 1
ATOM 836 N N . ALA A 1 114 ? -9.219 -16.094 -23.938 1 93.19 114 ALA A N 1
ATOM 837 C CA . ALA A 1 114 ? -8.242 -17.031 -23.375 1 93.19 114 ALA A CA 1
ATOM 838 C C . ALA A 1 114 ? -8.141 -18.297 -24.234 1 93.19 114 ALA A C 1
ATOM 840 O O . ALA A 1 114 ? -7.055 -18.844 -24.406 1 93.19 114 ALA A O 1
ATOM 841 N N . ALA A 1 115 ? -9.188 -18.703 -24.797 1 95.06 115 ALA A N 1
ATOM 842 C CA . ALA A 1 115 ? -9.211 -19.891 -25.625 1 95.06 115 ALA A CA 1
ATOM 843 C C . ALA A 1 115 ? -8.617 -19.609 -27 1 95.06 115 ALA A C 1
ATOM 845 O O . ALA A 1 115 ? -7.754 -20.359 -27.484 1 95.06 115 ALA A O 1
ATOM 846 N N . ARG A 1 116 ? -9.016 -18.547 -27.562 1 94.12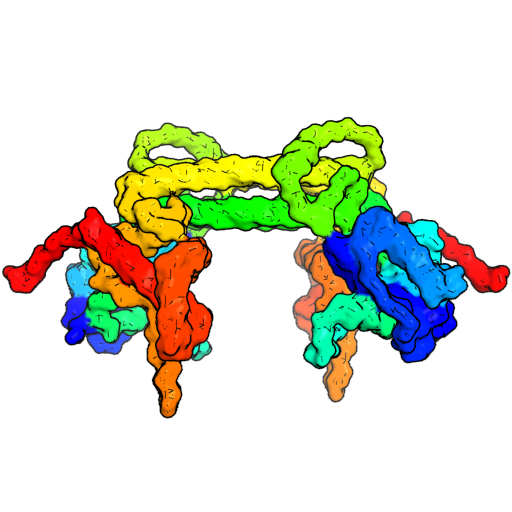 116 ARG A N 1
ATOM 847 C CA . ARG A 1 116 ? -8.609 -18.234 -28.938 1 94.12 116 ARG A CA 1
ATOM 848 C C . ARG A 1 116 ? -7.133 -17.844 -29 1 94.12 116 ARG A C 1
ATOM 850 O O . ARG A 1 116 ? -6.457 -18.141 -29.984 1 94.12 116 ARG A O 1
ATOM 857 N N . ALA A 1 117 ? -6.68 -17.266 -27.969 1 91.38 117 ALA A N 1
ATOM 858 C CA . ALA A 1 117 ? -5.309 -16.766 -27.938 1 91.38 117 ALA A CA 1
ATOM 859 C C . ALA A 1 117 ? -4.301 -17.906 -28.078 1 91.38 117 ALA A C 1
ATOM 861 O O . ALA A 1 117 ? -3.186 -17.688 -28.562 1 91.38 117 ALA A O 1
ATOM 862 N N . ILE A 1 118 ? -4.699 -19.078 -27.781 1 93.5 118 ILE A N 1
ATOM 863 C CA . ILE A 1 118 ? -3.707 -20.141 -27.672 1 93.5 118 ILE A CA 1
ATOM 864 C C . ILE A 1 118 ? -3.787 -21.047 -28.906 1 93.5 118 ILE A C 1
ATOM 866 O O . ILE A 1 118 ? -2.902 -21.875 -29.125 1 93.5 118 ILE A O 1
ATOM 870 N N . THR A 1 119 ? -4.789 -20.922 -29.75 1 94.5 119 THR A N 1
ATOM 871 C CA . THR A 1 119 ? -5.055 -21.875 -30.844 1 94.5 119 THR A CA 1
ATOM 872 C C . THR A 1 119 ? -3.896 -21.891 -31.828 1 94.5 119 THR A C 1
ATOM 874 O O . THR A 1 119 ? -3.545 -22.938 -32.375 1 94.5 119 THR A O 1
ATOM 877 N N . GLY A 1 120 ? -3.324 -20.781 -32.031 1 91.75 120 GLY A N 1
ATOM 878 C CA . GLY A 1 120 ? -2.264 -20.688 -33.031 1 91.75 120 GLY A CA 1
ATOM 879 C C . GLY A 1 120 ? -0.878 -20.859 -32.438 1 91.75 120 GLY A C 1
ATOM 880 O O . GLY A 1 120 ? 0.124 -20.734 -33.156 1 91.75 120 GLY A O 1
ATOM 881 N N . MET A 1 121 ? -0.783 -21.188 -31.266 1 89.88 121 MET A N 1
ATOM 882 C CA . MET A 1 121 ? 0.513 -21.281 -30.594 1 89.88 121 MET A CA 1
ATOM 883 C C . MET A 1 121 ? 1.138 -22.656 -30.812 1 89.88 121 MET A C 1
ATOM 885 O O . MET A 1 121 ? 0.425 -23.656 -30.984 1 89.88 121 MET A O 1
ATOM 889 N N . ASP A 1 122 ? 2.443 -22.562 -30.844 1 88.44 122 ASP A N 1
ATOM 890 C CA . ASP A 1 122 ? 3.205 -23.812 -30.875 1 88.44 122 ASP A CA 1
ATOM 891 C C . ASP A 1 122 ? 3.0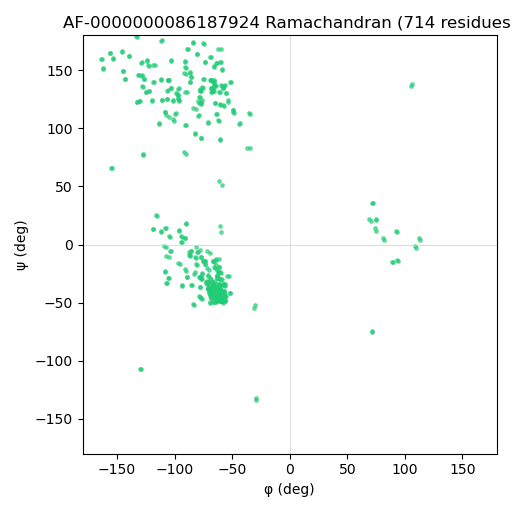25 -24.594 -29.578 1 88.44 122 ASP A C 1
ATOM 893 O O . ASP A 1 122 ? 3.082 -24.016 -28.484 1 88.44 122 ASP A O 1
ATOM 897 N N . LEU A 1 123 ? 2.834 -25.891 -29.656 1 86.56 123 LEU A N 1
ATOM 898 C CA . LEU A 1 123 ? 2.59 -26.734 -28.484 1 86.56 123 LEU A CA 1
ATOM 899 C C . LEU A 1 123 ? 3.744 -26.656 -27.5 1 86.56 123 LEU A C 1
ATOM 901 O O . LEU A 1 123 ? 3.535 -26.734 -26.281 1 86.56 123 LEU A O 1
ATOM 905 N N . ASN A 1 124 ? 4.887 -26.438 -28.031 1 77.25 124 ASN A N 1
ATOM 906 C CA . ASN A 1 124 ? 6.086 -26.453 -27.203 1 77.25 124 ASN A CA 1
ATOM 907 C C . ASN A 1 124 ? 6.254 -25.141 -26.438 1 77.25 124 ASN A C 1
ATOM 909 O O . ASN A 1 124 ? 7.094 -25.047 -25.531 1 77.25 124 ASN A O 1
ATOM 913 N N . THR A 1 125 ? 5.461 -24.219 -26.703 1 80.25 125 THR A N 1
ATOM 914 C CA . THR A 1 125 ? 5.59 -22.922 -26.062 1 80.25 125 THR A CA 1
ATOM 915 C C . THR A 1 125 ? 4.531 -22.75 -24.969 1 80.25 125 THR A C 1
ATOM 917 O O . THR A 1 125 ? 4.543 -21.766 -24.234 1 80.25 125 THR A O 1
ATOM 920 N N . LEU A 1 126 ? 3.66 -23.734 -24.906 1 86.06 126 LEU A N 1
ATOM 921 C CA . LEU A 1 126 ? 2.592 -23.656 -23.922 1 86.06 126 LEU A CA 1
ATOM 922 C C . LEU A 1 126 ? 3.146 -23.797 -22.5 1 86.06 126 LEU A C 1
ATOM 924 O O . LEU A 1 126 ? 4.086 -24.562 -22.281 1 86.06 126 LEU A O 1
ATOM 928 N N . ARG A 1 127 ? 2.598 -23.047 -21.562 1 83.62 127 ARG A N 1
ATOM 929 C CA . ARG A 1 127 ? 3.014 -23.109 -20.172 1 83.62 127 ARG A CA 1
ATOM 930 C C . ARG A 1 127 ? 2.029 -23.922 -19.328 1 83.62 127 ARG A C 1
ATOM 932 O O . ARG A 1 127 ? 0.938 -23.438 -19.016 1 83.62 127 ARG A O 1
ATOM 939 N N . ASP A 1 128 ? 2.504 -25.062 -18.984 1 88.69 128 ASP A N 1
ATOM 940 C CA . ASP A 1 128 ? 1.656 -25.906 -18.141 1 88.69 128 ASP A CA 1
ATOM 941 C C . ASP A 1 128 ? 1.445 -25.25 -16.766 1 88.69 128 ASP A C 1
ATOM 943 O O . ASP A 1 128 ? 2.264 -24.453 -16.328 1 88.69 128 ASP A O 1
ATOM 947 N N . ARG A 1 129 ? 0.409 -25.547 -16.156 1 85.5 129 ARG A N 1
ATOM 948 C CA . ARG A 1 129 ? 0.125 -25.016 -14.82 1 85.5 129 ARG A CA 1
ATOM 949 C C . ARG A 1 129 ? 1.223 -25.406 -13.836 1 85.5 129 ARG A C 1
ATOM 951 O O . ARG A 1 129 ? 1.87 -26.438 -13.992 1 85.5 129 ARG A O 1
ATOM 958 N N . ARG A 1 130 ? 1.407 -24.562 -12.867 1 83.56 130 ARG A N 1
ATOM 959 C CA . ARG A 1 130 ? 2.262 -24.938 -11.742 1 83.56 130 ARG A CA 1
ATOM 960 C C . ARG A 1 130 ? 1.614 -26.031 -10.906 1 83.56 130 ARG A C 1
ATOM 962 O O . ARG A 1 130 ? 0.388 -26.141 -10.867 1 83.56 130 ARG A O 1
ATOM 969 N N . SER A 1 131 ? 2.426 -26.969 -10.422 1 78.75 131 SER A N 1
ATOM 970 C CA . SER A 1 131 ? 1.856 -28.078 -9.664 1 78.75 131 SER A CA 1
ATOM 971 C C . SER A 1 131 ? 2.725 -28.438 -8.469 1 78.75 131 SER A C 1
ATOM 973 O O . SER A 1 131 ? 3.873 -28 -8.375 1 78.75 131 SER A O 1
ATOM 975 N N . GLY A 1 132 ? 2.062 -29.188 -7.52 1 81.75 132 GLY A N 1
ATOM 976 C CA . GLY A 1 132 ? 2.746 -29.672 -6.332 1 81.75 132 GLY A CA 1
ATOM 977 C C . GLY A 1 132 ? 2.363 -28.906 -5.074 1 81.75 132 GLY A C 1
ATOM 978 O O . GLY A 1 132 ? 2.275 -27.688 -5.086 1 81.75 132 GLY A O 1
ATOM 979 N N . GLY A 1 133 ? 2.197 -29.688 -4.094 1 84.38 133 GLY A N 1
ATOM 980 C CA . GLY A 1 133 ? 1.767 -29.109 -2.826 1 84.38 133 GLY A CA 1
ATOM 981 C C . GLY A 1 133 ? 2.803 -28.203 -2.199 1 84.38 133 GLY A C 1
ATOM 982 O O . GLY A 1 133 ? 2.475 -27.109 -1.741 1 84.38 133 GLY A O 1
ATOM 983 N N . ILE A 1 134 ? 4.027 -28.641 -2.318 1 90.12 134 ILE A N 1
ATOM 984 C CA . ILE A 1 134 ? 5.09 -27.891 -1.652 1 90.12 134 ILE A CA 1
ATOM 985 C C . ILE A 1 134 ? 5.344 -26.578 -2.393 1 90.12 134 ILE A C 1
ATOM 987 O O . ILE A 1 134 ? 5.66 -25.562 -1.774 1 90.12 134 ILE A O 1
ATOM 991 N N . ARG A 1 135 ? 5.156 -26.594 -3.66 1 89.38 135 ARG A N 1
ATOM 992 C CA . ARG A 1 135 ? 5.32 -25.375 -4.438 1 89.38 135 ARG A CA 1
ATOM 993 C C . ARG A 1 135 ? 4.23 -24.359 -4.098 1 89.38 135 ARG A C 1
ATOM 995 O O . ARG A 1 135 ? 4.492 -23.156 -4.027 1 89.38 135 ARG A O 1
ATOM 1002 N N . ALA A 1 136 ? 3.092 -24.891 -3.932 1 90.69 136 ALA A N 1
ATOM 1003 C CA . ALA A 1 136 ? 1.988 -24.016 -3.527 1 90.69 136 ALA A CA 1
ATOM 1004 C C . ALA A 1 136 ? 2.264 -23.375 -2.168 1 90.69 136 ALA A C 1
ATOM 1006 O O . ALA A 1 136 ? 2.016 -22.188 -1.977 1 90.69 136 ALA A O 1
ATOM 1007 N N . ALA A 1 137 ? 2.787 -24.203 -1.303 1 94.5 137 ALA A N 1
ATOM 1008 C CA . ALA A 1 137 ? 3.152 -23.688 0.018 1 94.5 137 ALA A CA 1
ATOM 1009 C C . ALA A 1 137 ? 4.25 -22.641 -0.083 1 94.5 137 ALA A C 1
ATOM 1011 O O . ALA A 1 137 ? 4.199 -21.609 0.605 1 94.5 137 ALA A O 1
ATOM 1012 N N . LEU A 1 138 ? 5.148 -22.922 -0.912 1 95.25 138 LEU A N 1
ATOM 1013 C CA . LEU A 1 138 ? 6.25 -21.984 -1.116 1 95.25 138 LEU A CA 1
ATOM 1014 C C . LEU A 1 138 ? 5.746 -20.656 -1.671 1 95.25 138 LEU A C 1
ATOM 1016 O O . LEU A 1 138 ? 6.188 -19.594 -1.241 1 95.25 138 LEU A O 1
ATOM 1020 N N . GLN A 1 139 ? 4.84 -20.688 -2.568 1 93.31 139 GLN A N 1
ATOM 1021 C CA . GLN A 1 139 ? 4.238 -19.484 -3.121 1 93.31 139 GLN A CA 1
ATOM 1022 C C . GLN A 1 139 ? 3.539 -18.672 -2.037 1 93.31 139 GLN A C 1
ATOM 1024 O O . GLN A 1 139 ? 3.652 -17.438 -2.002 1 93.31 139 GLN A O 1
ATOM 1029 N N . ALA A 1 140 ? 2.834 -19.344 -1.2 1 95.62 140 ALA A N 1
ATOM 1030 C CA . ALA A 1 140 ? 2.141 -18.672 -0.105 1 95.62 140 ALA A CA 1
ATOM 1031 C C . ALA A 1 140 ? 3.131 -18.031 0.858 1 95.62 140 ALA A C 1
ATOM 1033 O O . ALA A 1 140 ? 2.902 -16.922 1.341 1 95.62 140 ALA A O 1
ATOM 1034 N N . LEU A 1 141 ? 4.215 -18.766 1.105 1 97.88 141 LEU A N 1
ATOM 1035 C CA . LEU A 1 141 ? 5.246 -18.234 1.993 1 97.88 141 LEU A CA 1
ATOM 1036 C C . LEU A 1 141 ? 5.898 -17 1.395 1 97.88 141 LEU A C 1
ATOM 1038 O O . LEU A 1 141 ? 6.203 -16.047 2.115 1 97.88 141 LEU A O 1
ATOM 1042 N N . LEU A 1 142 ? 6.082 -17 0.125 1 97.06 142 LEU A N 1
ATOM 1043 C CA . LEU A 1 142 ? 6.672 -15.859 -0.552 1 97.06 142 LEU A CA 1
ATOM 1044 C C . LEU A 1 142 ? 5.73 -14.656 -0.515 1 97.06 142 LEU A C 1
ATOM 1046 O O . LEU A 1 142 ? 6.172 -13.523 -0.335 1 97.06 142 LEU A O 1
ATOM 1050 N N . ALA A 1 143 ? 4.457 -14.922 -0.729 1 95.69 143 ALA A N 1
ATOM 1051 C CA . ALA A 1 143 ? 3.475 -13.844 -0.609 1 95.69 143 ALA A CA 1
ATOM 1052 C C . ALA A 1 143 ? 3.498 -13.234 0.79 1 95.69 143 ALA A C 1
ATOM 1054 O O . ALA A 1 143 ? 3.451 -12.016 0.943 1 95.69 143 ALA A O 1
ATOM 1055 N N . ARG A 1 144 ? 3.586 -14.078 1.775 1 97.94 144 ARG A N 1
ATOM 1056 C CA . ARG A 1 144 ? 3.67 -13.617 3.158 1 97.94 144 ARG A CA 1
ATOM 1057 C C . ARG A 1 144 ? 4.934 -12.797 3.389 1 97.94 144 ARG A C 1
ATOM 1059 O O . ARG A 1 144 ? 4.906 -11.781 4.086 1 97.94 144 ARG A O 1
ATOM 1066 N N . ARG A 1 145 ? 5.992 -13.258 2.836 1 97.56 145 ARG A N 1
ATOM 1067 C CA . ARG A 1 145 ? 7.258 -12.539 2.953 1 97.56 145 ARG A CA 1
ATOM 1068 C C . ARG A 1 145 ? 7.129 -11.109 2.441 1 97.56 145 ARG A C 1
ATOM 1070 O O . ARG A 1 145 ? 7.578 -10.172 3.096 1 97.56 145 ARG A O 1
ATOM 1077 N N . GLU A 1 146 ? 6.559 -11.016 1.298 1 96.06 146 GLU A N 1
ATOM 1078 C CA . GLU A 1 146 ? 6.367 -9.695 0.702 1 96.06 146 GLU A CA 1
ATOM 1079 C C . GLU A 1 146 ? 5.516 -8.797 1.6 1 96.06 146 GLU A C 1
ATOM 1081 O O . GLU A 1 146 ? 5.844 -7.629 1.811 1 96.06 146 GLU A O 1
ATOM 1086 N N . GLU A 1 147 ? 4.453 -9.328 2.113 1 96.44 147 GLU A N 1
ATOM 1087 C CA . GLU A 1 147 ? 3.564 -8.586 3.006 1 96.44 147 GLU A CA 1
ATOM 1088 C C . GLU A 1 147 ? 4.297 -8.141 4.27 1 96.44 147 GLU A C 1
ATOM 1090 O O . GLU A 1 147 ? 4.148 -7 4.707 1 96.44 147 GLU A O 1
ATOM 1095 N N . LEU A 1 148 ? 5.07 -9.062 4.855 1 97.69 148 LEU A N 1
ATOM 1096 C CA . LEU A 1 148 ? 5.82 -8.75 6.07 1 97.69 148 LEU A CA 1
ATOM 1097 C C . LEU A 1 148 ? 6.84 -7.648 5.812 1 97.69 148 LEU A C 1
ATOM 1099 O O . LEU A 1 148 ? 7.02 -6.762 6.645 1 97.69 148 LEU A O 1
ATOM 1103 N N . ASN A 1 149 ? 7.496 -7.719 4.676 1 96.88 149 ASN A N 1
ATOM 1104 C CA . ASN A 1 149 ? 8.453 -6.68 4.312 1 96.88 149 ASN A CA 1
ATOM 1105 C C . ASN A 1 149 ? 7.777 -5.32 4.176 1 96.88 149 ASN A C 1
ATOM 1107 O O . ASN A 1 149 ? 8.289 -4.312 4.672 1 96.88 149 ASN A O 1
ATOM 1111 N N . ASP A 1 150 ? 6.676 -5.289 3.521 1 96.19 150 ASP A N 1
ATOM 1112 C CA . ASP A 1 150 ? 5.938 -4.043 3.33 1 96.19 150 ASP A CA 1
ATOM 1113 C C . ASP A 1 150 ? 5.5 -3.453 4.668 1 96.19 150 ASP A C 1
ATOM 1115 O O . ASP A 1 150 ? 5.633 -2.25 4.895 1 96.19 150 ASP A O 1
ATOM 1119 N N . ARG A 1 151 ? 5 -4.273 5.492 1 96.44 151 ARG A N 1
ATOM 1120 C CA . ARG A 1 151 ? 4.551 -3.826 6.805 1 96.44 151 ARG A CA 1
ATOM 1121 C C . ARG A 1 151 ? 5.719 -3.299 7.633 1 96.44 151 ARG A C 1
ATOM 1123 O O . ARG A 1 151 ? 5.578 -2.305 8.344 1 96.44 151 ARG A O 1
ATOM 1130 N N . HIS A 1 152 ? 6.781 -4.02 7.547 1 97.25 152 HIS A N 1
ATOM 1131 C CA . HIS A 1 152 ? 7.973 -3.598 8.273 1 97.25 152 HIS A CA 1
ATOM 1132 C C . HIS A 1 152 ? 8.438 -2.217 7.816 1 97.25 152 HIS A C 1
ATOM 1134 O O . HIS A 1 152 ? 8.703 -1.343 8.641 1 97.25 152 HIS A O 1
ATOM 1140 N N . THR A 1 153 ? 8.516 -2.041 6.562 1 96.5 153 THR A N 1
ATOM 1141 C CA . THR A 1 153 ? 8.93 -0.762 5.996 1 96.5 153 THR A CA 1
ATOM 1142 C C . THR A 1 153 ? 7.961 0.348 6.402 1 96.5 153 THR A C 1
ATOM 1144 O O . THR A 1 153 ? 8.391 1.435 6.797 1 96.5 153 THR A O 1
ATOM 1147 N N . THR A 1 154 ? 6.703 0.052 6.312 1 96.56 154 THR A N 1
ATOM 1148 C CA . THR A 1 154 ? 5.691 1.029 6.699 1 96.56 154 THR A CA 1
ATOM 1149 C C . THR A 1 154 ? 5.852 1.421 8.164 1 96.56 154 THR A C 1
ATOM 1151 O O . THR A 1 154 ? 5.824 2.605 8.5 1 96.56 154 THR A O 1
ATOM 1154 N N . ALA A 1 155 ? 5.992 0.432 9.039 1 97.56 155 ALA A N 1
ATOM 1155 C CA . ALA A 1 155 ? 6.145 0.695 10.469 1 97.56 155 ALA A CA 1
ATOM 1156 C C . ALA A 1 155 ? 7.371 1.564 10.734 1 97.56 155 ALA A C 1
ATOM 1158 O O . ALA A 1 155 ? 7.309 2.51 11.523 1 97.56 155 ALA A O 1
ATOM 1159 N N . ILE A 1 156 ? 8.461 1.28 10.055 1 97.69 156 ILE A N 1
ATOM 1160 C CA . ILE A 1 156 ? 9.688 2.055 10.211 1 97.69 156 ILE A CA 1
ATOM 1161 C C . ILE A 1 156 ? 9.453 3.492 9.758 1 97.69 156 ILE A C 1
ATOM 1163 O O . ILE A 1 156 ? 9.844 4.438 10.438 1 97.69 156 ILE A O 1
ATOM 1167 N N . ASN A 1 157 ? 8.852 3.602 8.664 1 95.5 157 ASN A N 1
ATOM 1168 C CA . ASN A 1 157 ? 8.586 4.93 8.133 1 95.5 157 ASN A CA 1
ATOM 1169 C C . ASN A 1 157 ? 7.676 5.738 9.055 1 95.5 157 ASN A C 1
ATOM 1171 O O . ASN A 1 157 ? 7.898 6.93 9.266 1 95.5 157 ASN A O 1
ATOM 1175 N N . MET A 1 158 ? 6.664 5.102 9.562 1 96.25 158 MET A N 1
ATOM 1176 C CA . MET A 1 158 ? 5.73 5.785 10.461 1 96.25 158 MET A CA 1
ATOM 1177 C C . MET A 1 158 ? 6.43 6.203 11.75 1 96.25 158 MET A C 1
ATOM 1179 O O . MET A 1 158 ? 6.23 7.32 12.234 1 96.25 158 MET A O 1
ATOM 1183 N N . LEU A 1 159 ? 7.203 5.324 12.305 1 97.5 159 LEU A N 1
ATOM 1184 C CA . LEU A 1 159 ? 7.949 5.652 13.516 1 97.5 159 LEU A CA 1
ATOM 1185 C C . LEU A 1 159 ? 8.906 6.816 13.258 1 97.5 159 LEU A C 1
ATOM 1187 O O . LEU A 1 159 ? 8.961 7.762 14.055 1 97.5 159 LEU A O 1
ATOM 1191 N N . THR A 1 160 ? 9.625 6.734 12.125 1 95.44 160 THR A N 1
ATOM 1192 C CA . THR A 1 160 ? 10.586 7.777 11.773 1 95.44 160 THR A CA 1
ATOM 1193 C C . THR A 1 160 ? 9.883 9.117 11.594 1 95.44 160 THR A C 1
ATOM 1195 O O . THR A 1 160 ? 10.344 10.141 12.102 1 95.44 160 THR A O 1
ATOM 1198 N N . SER A 1 161 ? 8.805 9.055 10.922 1 92.69 161 SER A N 1
ATOM 1199 C CA . SER A 1 161 ? 8.023 10.273 10.711 1 92.69 161 SER A CA 1
ATOM 1200 C C . SER A 1 161 ? 7.566 10.867 12.039 1 92.69 161 SER A C 1
ATOM 1202 O O . SER A 1 161 ? 7.633 12.078 12.242 1 92.69 161 SER A O 1
ATOM 1204 N N . LEU A 1 162 ? 7.074 10.055 12.922 1 94.31 162 LEU A N 1
ATOM 1205 C CA . LEU A 1 162 ? 6.621 10.484 14.242 1 94.31 162 LEU A CA 1
ATOM 1206 C C . LEU A 1 162 ? 7.75 11.164 15.008 1 94.31 162 LEU A C 1
ATOM 1208 O O . LEU A 1 162 ? 7.559 12.234 15.586 1 94.31 162 LEU A O 1
ATOM 1212 N N . LEU A 1 163 ? 8.93 10.633 14.922 1 93.44 163 LEU A N 1
ATOM 1213 C CA . LEU A 1 163 ? 10.07 11.117 15.68 1 93.44 163 LEU A CA 1
ATOM 1214 C C . LEU A 1 163 ? 10.625 12.398 15.062 1 93.44 163 LEU A C 1
ATOM 1216 O O . LEU A 1 163 ? 11.195 13.242 15.766 1 93.44 163 LEU A O 1
ATOM 1220 N N . ARG A 1 164 ? 10.477 12.531 13.781 1 89.88 164 ARG A N 1
ATOM 1221 C CA . ARG A 1 164 ? 10.945 13.727 13.094 1 89.88 164 ARG A CA 1
ATOM 1222 C C . ARG A 1 164 ? 9.992 14.898 13.312 1 89.88 164 ARG A C 1
ATOM 1224 O O . ARG A 1 164 ? 10.406 16.062 13.297 1 89.88 164 ARG A O 1
ATOM 1231 N N . THR A 1 165 ? 8.75 14.578 13.531 1 88.94 165 THR A N 1
ATOM 1232 C CA . THR A 1 165 ? 7.707 15.594 13.648 1 88.94 165 THR A CA 1
ATOM 1233 C C . THR A 1 165 ? 7.566 16.047 15.102 1 88.94 165 THR A C 1
ATOM 1235 O O . THR A 1 165 ? 7.164 17.188 15.359 1 88.94 165 THR A O 1
ATOM 1238 N N . HIS A 1 166 ? 7.891 15.164 16 1 88.81 166 HIS A N 1
ATOM 1239 C CA . HIS A 1 166 ? 7.699 15.453 17.422 1 88.81 166 HIS A CA 1
ATOM 1240 C C . HIS A 1 166 ? 8.977 15.211 18.219 1 88.81 166 HIS A C 1
ATOM 1242 O O . HIS A 1 166 ? 9.672 14.211 17.984 1 88.81 166 HIS A O 1
ATOM 1248 N N . ALA A 1 167 ? 9.273 16.141 19.094 1 85.31 167 ALA A N 1
ATOM 1249 C CA . ALA A 1 167 ? 10.492 16.047 19.891 1 85.31 167 ALA A CA 1
ATOM 1250 C C . ALA A 1 167 ? 10.336 15.039 21.016 1 85.31 167 ALA A C 1
ATOM 1252 O O . ALA A 1 167 ? 9.992 15.406 22.141 1 85.31 167 ALA A O 1
ATOM 1253 N N . LEU A 1 168 ? 10.711 13.75 20.781 1 89.88 168 LEU A N 1
ATOM 1254 C CA . LEU A 1 168 ? 10.562 12.695 21.781 1 89.88 168 LEU A CA 1
ATOM 1255 C C . LEU A 1 168 ? 11.93 12.219 22.266 1 89.88 168 LEU A C 1
ATOM 1257 O O . LEU A 1 168 ? 12.04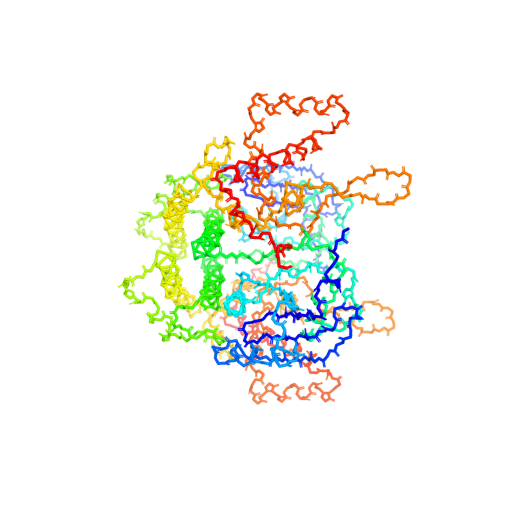7 11.125 22.828 1 89.88 168 LEU A O 1
ATOM 1261 N N . GLY A 1 169 ? 12.977 12.938 21.922 1 87.5 169 GLY A N 1
ATOM 1262 C CA . GLY A 1 169 ? 14.281 12.711 22.516 1 87.5 169 GLY A CA 1
ATOM 1263 C C . GLY A 1 169 ? 15.141 11.75 21.719 1 87.5 169 GLY A C 1
ATOM 1264 O O . GLY A 1 169 ? 16.109 11.18 22.234 1 87.5 169 GLY A O 1
ATOM 1265 N N . VAL A 1 170 ? 14.75 11.422 20.5 1 91.62 170 VAL A N 1
ATOM 1266 C CA . VAL A 1 170 ? 15.516 10.531 19.641 1 91.62 170 VAL A CA 1
ATOM 1267 C C . VAL A 1 170 ? 15.852 11.25 18.328 1 91.62 170 VAL A C 1
ATOM 1269 O O . VAL A 1 170 ? 14.984 11.859 17.719 1 91.62 170 VAL A O 1
ATOM 1272 N N . ASP A 1 171 ? 17.047 11.195 17.922 1 86.56 171 ASP A N 1
ATOM 1273 C CA . ASP A 1 171 ? 17.484 11.766 16.656 1 86.56 171 ASP A CA 1
ATOM 1274 C C . ASP A 1 171 ? 17.141 10.836 15.492 1 86.56 171 ASP A C 1
ATOM 1276 O O . ASP A 1 171 ? 17.734 9.766 15.344 1 86.56 171 ASP A O 1
ATOM 1280 N N . ALA A 1 172 ? 16.219 11.258 14.695 1 88.75 172 ALA A N 1
ATOM 1281 C CA . ALA A 1 172 ? 15.75 10.414 13.602 1 88.75 172 ALA A CA 1
ATOM 1282 C C . ALA A 1 172 ? 16.078 11.047 12.25 1 88.75 172 ALA A C 1
ATOM 1284 O O . ALA A 1 172 ? 15.383 10.797 11.258 1 88.75 172 ALA A O 1
ATOM 1285 N N . ARG A 1 173 ? 17.078 11.906 12.102 1 83.81 173 ARG A N 1
ATOM 1286 C CA . ARG A 1 173 ? 17.484 12.523 10.844 1 83.81 173 ARG A CA 1
ATOM 1287 C C . ARG A 1 173 ? 18.078 11.492 9.891 1 83.81 173 ARG A C 1
ATOM 1289 O O . ARG A 1 173 ? 18.016 11.656 8.672 1 83.81 173 ARG A O 1
ATOM 1296 N N . THR A 1 174 ? 18.672 10.5 10.562 1 87.12 174 THR A N 1
ATOM 1297 C CA . THR A 1 174 ? 19.125 9.344 9.812 1 87.12 174 THR A CA 1
ATOM 1298 C C . THR A 1 174 ? 18.281 8.109 10.148 1 87.12 174 THR A C 1
ATOM 1300 O O . THR A 1 174 ? 17.406 8.172 11.008 1 87.12 174 THR A O 1
ATOM 1303 N N . ALA A 1 175 ? 18.609 7.035 9.422 1 92 175 ALA A N 1
ATOM 1304 C CA . ALA A 1 175 ? 17.859 5.809 9.648 1 92 175 ALA A CA 1
ATOM 1305 C C . ALA A 1 175 ? 17.984 5.352 11.102 1 92 175 ALA A C 1
ATOM 1307 O O . ALA A 1 175 ? 19.062 5.43 11.695 1 92 175 ALA A O 1
ATOM 1308 N N . LEU A 1 176 ? 16.922 4.945 11.68 1 95.25 176 LEU A N 1
ATOM 1309 C CA . LEU A 1 176 ? 16.938 4.457 13.055 1 95.25 176 LEU A CA 1
ATOM 1310 C C . LEU A 1 176 ? 17.734 3.158 13.164 1 95.25 176 LEU A C 1
ATOM 1312 O O . LEU A 1 176 ? 17.562 2.256 12.336 1 95.25 176 LEU A O 1
ATOM 1316 N N . SER A 1 177 ? 18.562 3.057 14.125 1 96.06 177 SER A N 1
ATOM 1317 C CA . SER A 1 177 ? 19.312 1.832 14.391 1 96.06 177 SER A CA 1
ATOM 1318 C C . SER A 1 177 ? 18.469 0.819 15.148 1 96.06 177 SER A C 1
ATOM 1320 O O . SER A 1 177 ? 17.453 1.18 15.75 1 96.06 177 SER A O 1
ATOM 1322 N N . ALA A 1 178 ? 18.938 -0.431 15.133 1 95.81 178 ALA A N 1
ATOM 1323 C CA . ALA A 1 178 ? 18.266 -1.473 15.898 1 95.81 178 ALA A CA 1
ATOM 1324 C C . ALA A 1 178 ? 18.266 -1.141 17.391 1 95.81 178 ALA A C 1
ATOM 1326 O O . ALA A 1 178 ? 17.297 -1.441 18.094 1 95.81 178 ALA A O 1
ATOM 1327 N N . ALA A 1 179 ? 19.328 -0.527 17.812 1 96.5 179 ALA A N 1
ATOM 1328 C CA . ALA A 1 179 ? 19.453 -0.15 19.219 1 96.5 179 ALA A CA 1
ATOM 1329 C C . ALA A 1 179 ? 18.438 0.921 19.594 1 96.5 179 ALA A C 1
ATOM 1331 O O . ALA A 1 179 ? 17.828 0.857 20.656 1 96.5 179 ALA A O 1
ATOM 1332 N N . GLN A 1 180 ? 18.25 1.886 18.766 1 97.19 180 GLN A N 1
ATOM 1333 C CA . GLN A 1 180 ? 17.266 2.938 19.016 1 97.19 180 GLN A CA 1
ATOM 1334 C C . GLN A 1 180 ? 15.852 2.371 19.062 1 97.19 180 GLN A C 1
ATOM 1336 O O . GLN A 1 180 ? 15.055 2.73 19.938 1 97.19 180 GLN A O 1
ATOM 1341 N N . ILE A 1 181 ? 15.562 1.493 18.094 1 97.94 181 ILE A N 1
ATOM 1342 C CA . ILE A 1 181 ? 14.242 0.867 18.047 1 97.94 181 ILE A CA 1
ATOM 1343 C C . ILE A 1 181 ? 14 0.079 19.328 1 97.94 181 ILE A C 1
ATOM 1345 O O . ILE A 1 181 ? 12.906 0.147 19.906 1 97.94 181 ILE A O 1
ATOM 1349 N N . HIS A 1 182 ? 15.016 -0.657 19.781 1 97.75 182 HIS A N 1
ATOM 1350 C CA . HIS A 1 182 ? 14.922 -1.425 21.016 1 97.75 182 HIS A CA 1
ATOM 1351 C C . HIS A 1 182 ? 14.68 -0.514 22.203 1 97.75 182 HIS A C 1
ATOM 1353 O O . HIS A 1 182 ? 13.852 -0.816 23.062 1 97.75 182 HIS A O 1
ATOM 1359 N N . GLN A 1 183 ? 15.359 0.61 22.234 1 97.19 183 GLN A N 1
ATOM 1360 C CA . GLN A 1 183 ? 15.195 1.57 23.312 1 97.19 183 GLN A CA 1
ATOM 1361 C C . GLN A 1 183 ? 13.781 2.129 23.344 1 97.19 183 GLN A C 1
ATOM 1363 O O . GLN A 1 183 ? 13.156 2.195 24.406 1 97.19 183 GLN A O 1
ATOM 1368 N N . ILE A 1 184 ? 13.266 2.527 22.234 1 97.75 184 ILE A N 1
ATOM 1369 C CA . ILE A 1 184 ? 11.938 3.113 22.125 1 97.75 184 ILE A CA 1
ATOM 1370 C C . ILE A 1 184 ? 10.883 2.09 22.547 1 97.75 184 ILE A C 1
ATOM 1372 O O . ILE A 1 184 ? 9.938 2.426 23.266 1 97.75 184 ILE A O 1
ATOM 1376 N N . ALA A 1 185 ? 11.055 0.831 22.141 1 97.69 185 ALA A N 1
ATOM 1377 C CA . ALA A 1 185 ? 10.117 -0.244 22.453 1 97.69 185 ALA A CA 1
ATOM 1378 C C . ALA A 1 185 ? 10.008 -0.465 23.953 1 97.69 185 ALA A C 1
ATOM 1380 O O . ALA A 1 185 ? 9.008 -1.005 24.438 1 97.69 185 ALA A O 1
ATOM 1381 N N . HIS A 1 186 ? 11.016 0.012 24.703 1 96.62 186 HIS A N 1
ATOM 1382 C CA . HIS A 1 186 ? 11.062 -0.286 26.141 1 96.62 186 HIS A CA 1
ATOM 1383 C C . HIS A 1 186 ? 11.008 0.991 26.969 1 96.62 186 HIS A C 1
ATOM 1385 O O . HIS A 1 186 ? 11.375 0.984 28.141 1 96.62 186 HIS A O 1
ATOM 1391 N N . TRP A 1 187 ? 10.664 2.064 26.312 1 94.75 187 TRP A N 1
ATOM 1392 C CA . TRP 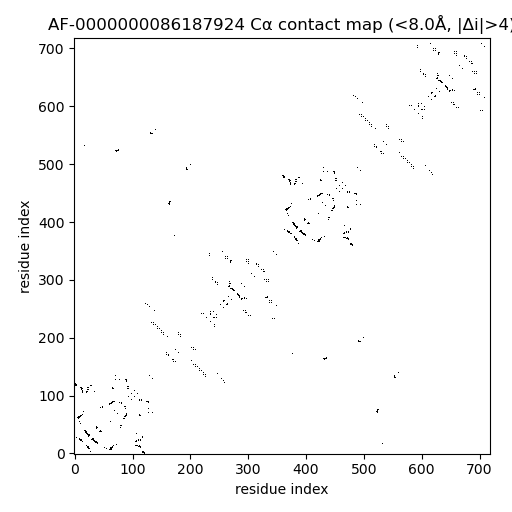A 1 187 ? 10.469 3.307 27.047 1 94.75 187 TRP A CA 1
ATOM 1393 C C . TRP A 1 187 ? 9.523 3.092 28.234 1 94.75 187 TRP A C 1
ATOM 1395 O O . TRP A 1 187 ? 8.523 2.389 28.109 1 94.75 187 TRP A O 1
ATOM 1405 N N . ARG A 1 188 ? 9.836 3.674 29.281 1 88.94 188 ARG A N 1
ATOM 1406 C CA . ARG A 1 188 ? 8.969 3.641 30.453 1 88.94 188 ARG A CA 1
ATOM 1407 C C . ARG A 1 188 ? 7.992 4.816 30.453 1 88.94 188 ARG A C 1
ATOM 1409 O O . ARG A 1 188 ? 8.219 5.812 29.766 1 88.94 188 ARG A O 1
ATOM 1416 N N . THR A 1 189 ? 6.957 4.559 31.172 1 82 189 THR A N 1
ATOM 1417 C CA . THR A 1 189 ? 5.996 5.648 31.328 1 82 189 THR A CA 1
ATOM 1418 C C . THR A 1 189 ? 6.598 6.785 32.156 1 82 189 THR A C 1
ATOM 1420 O O . THR A 1 189 ? 7.277 6.543 33.156 1 82 189 THR A O 1
ATOM 1423 N N . ARG A 1 190 ? 6.41 7.969 31.562 1 82.62 190 ARG A N 1
ATOM 1424 C CA . ARG A 1 190 ? 6.906 9.156 32.25 1 82.62 190 ARG A CA 1
ATOM 1425 C C . ARG A 1 190 ? 5.777 10.156 32.5 1 82.62 190 ARG A C 1
ATOM 1427 O O . ARG A 1 190 ? 4.695 10.031 31.922 1 82.62 190 ARG A O 1
ATOM 1434 N N . HIS A 1 191 ? 5.984 10.938 33.531 1 86.5 191 HIS A N 1
ATOM 1435 C CA . HIS A 1 191 ? 5.07 12.055 33.75 1 86.5 191 HIS A CA 1
ATOM 1436 C C . HIS A 1 191 ? 5.262 13.148 32.719 1 86.5 191 HIS A C 1
ATOM 1438 O O . HIS A 1 191 ? 6.316 13.781 32.656 1 86.5 191 HIS A O 1
ATOM 1444 N N . GLU A 1 192 ? 4.371 13.203 31.828 1 88.19 192 GLU A N 1
ATOM 1445 C CA . GLU A 1 192 ? 4.395 14.195 30.766 1 88.19 192 GLU A CA 1
ATOM 1446 C C . GLU A 1 192 ? 2.98 14.633 30.375 1 88.19 192 GLU A C 1
ATOM 1448 O O . GLU A 1 192 ? 2 14.117 30.922 1 88.19 192 GLU A O 1
ATOM 1453 N N . ASP A 1 193 ? 2.898 15.641 29.688 1 90.19 193 ASP A N 1
ATOM 1454 C CA . ASP A 1 193 ? 1.581 16.109 29.25 1 90.19 193 ASP A CA 1
ATOM 1455 C C . ASP A 1 193 ? 0.881 15.047 28.406 1 90.19 193 ASP A C 1
ATOM 1457 O O . ASP A 1 193 ? 1.528 14.141 27.859 1 90.19 193 ASP A O 1
ATOM 1461 N N . ARG A 1 194 ? -0.4 15.141 28.359 1 90.44 194 ARG A N 1
ATOM 1462 C CA . ARG A 1 194 ? -1.25 14.133 27.734 1 90.44 194 ARG A CA 1
ATOM 1463 C C . ARG A 1 194 ? -0.862 13.914 26.281 1 90.44 194 ARG A C 1
ATOM 1465 O O . ARG A 1 194 ? -0.788 12.773 25.812 1 90.44 194 ARG A O 1
ATOM 1472 N N . ALA A 1 195 ? -0.659 14.977 25.578 1 92.44 195 ALA A N 1
ATOM 1473 C CA . ALA A 1 195 ? -0.302 14.883 24.156 1 92.44 195 ALA A CA 1
ATOM 1474 C C . ALA A 1 195 ? 1.01 14.125 23.969 1 92.44 195 ALA A C 1
ATOM 1476 O O . ALA A 1 195 ? 1.096 13.219 23.141 1 92.44 195 ALA A O 1
ATOM 1477 N N . GLN A 1 196 ? 1.977 14.492 24.719 1 92.38 196 GLN A N 1
ATOM 1478 C CA . GLN A 1 196 ? 3.283 13.844 24.641 1 92.38 196 GLN A CA 1
ATOM 1479 C C . GLN A 1 196 ? 3.189 12.367 25.016 1 92.38 196 GLN A C 1
ATOM 1481 O O . GLN A 1 196 ? 3.869 11.531 24.422 1 92.38 196 GLN A O 1
ATOM 1486 N N . ALA A 1 197 ? 2.373 12.141 25.984 1 94.69 197 ALA A N 1
ATOM 1487 C CA . ALA A 1 197 ? 2.189 10.758 26.422 1 94.69 197 ALA A CA 1
ATOM 1488 C C . ALA A 1 197 ? 1.603 9.906 25.297 1 94.69 197 ALA A C 1
ATOM 1490 O O . ALA A 1 197 ? 2.02 8.758 25.109 1 94.69 197 ALA A O 1
ATOM 1491 N N . ILE A 1 198 ? 0.627 10.43 24.594 1 95.19 198 ILE A N 1
ATOM 1492 C CA . ILE A 1 198 ? -0.002 9.719 23.484 1 95.19 198 ILE A CA 1
ATOM 1493 C C . ILE A 1 198 ? 1.027 9.461 22.375 1 95.19 198 ILE A C 1
ATOM 1495 O O . ILE A 1 198 ? 1.129 8.344 21.875 1 95.19 198 ILE A O 1
ATOM 1499 N N . LEU A 1 199 ? 1.786 10.43 22.062 1 95.62 199 LEU A N 1
ATOM 1500 C CA . LEU A 1 199 ? 2.783 10.328 21 1 95.62 199 LEU A CA 1
ATOM 1501 C C . LEU A 1 199 ? 3.855 9.305 21.359 1 95.62 199 LEU A C 1
ATOM 1503 O O . LEU A 1 199 ? 4.277 8.516 20.516 1 95.62 199 LEU A O 1
ATOM 1507 N N . ARG A 1 200 ? 4.293 9.344 22.578 1 95.81 200 ARG A N 1
ATOM 1508 C CA . ARG A 1 200 ? 5.293 8.391 23.031 1 95.81 200 ARG A CA 1
ATOM 1509 C C . ARG A 1 200 ? 4.746 6.965 23 1 95.81 200 ARG A C 1
ATOM 1511 O O . ARG A 1 200 ? 5.457 6.027 22.625 1 95.81 200 ARG A O 1
ATOM 1518 N N . ARG A 1 201 ? 3.543 6.828 23.438 1 95.62 201 ARG A N 1
ATOM 1519 C CA . ARG A 1 201 ? 2.914 5.512 23.391 1 95.62 201 ARG A CA 1
ATOM 1520 C C . ARG A 1 201 ? 2.842 4.996 21.953 1 95.62 201 ARG A C 1
ATOM 1522 O O . ARG A 1 201 ? 3.092 3.818 21.688 1 95.62 201 ARG A O 1
ATOM 1529 N N . LEU A 1 202 ? 2.486 5.84 21.016 1 96.94 202 LEU A N 1
ATOM 1530 C CA . LEU A 1 202 ? 2.426 5.461 19.609 1 96.94 202 LEU A CA 1
ATOM 1531 C C . LEU A 1 202 ? 3.801 5.035 19.109 1 96.94 202 LEU A C 1
ATOM 1533 O O . LEU A 1 202 ? 3.922 4.039 18.391 1 96.94 202 LEU A O 1
ATOM 1537 N N . ALA A 1 203 ? 4.801 5.801 19.484 1 97.81 203 ALA A N 1
ATOM 1538 C CA . ALA A 1 203 ? 6.164 5.453 19.094 1 97.81 203 ALA A CA 1
ATOM 1539 C C . ALA A 1 203 ? 6.543 4.07 19.609 1 97.81 203 ALA A C 1
ATOM 1541 O O . ALA A 1 203 ? 7.133 3.268 18.875 1 97.81 203 ALA A O 1
ATOM 1542 N N . ARG A 1 204 ? 6.188 3.844 20.844 1 97.62 204 ARG A N 1
ATOM 1543 C CA . ARG A 1 204 ? 6.461 2.541 21.438 1 97.62 204 ARG A CA 1
ATOM 1544 C C . ARG A 1 204 ? 5.738 1.431 20.688 1 97.62 204 ARG A C 1
ATOM 1546 O O . ARG A 1 204 ? 6.305 0.363 20.453 1 97.62 204 ARG A O 1
ATOM 1553 N N . GLU A 1 205 ? 4.512 1.653 20.344 1 97.12 205 GLU A N 1
ATOM 1554 C CA . GLU A 1 205 ? 3.736 0.673 19.594 1 97.12 205 GLU A CA 1
ATOM 1555 C C . GLU A 1 205 ? 4.402 0.344 18.25 1 97.12 205 GLU A C 1
ATOM 1557 O O . GLU A 1 205 ? 4.516 -0.826 17.891 1 97.12 205 GLU A O 1
ATOM 1562 N N . TYR A 1 206 ? 4.84 1.352 17.5 1 98.12 206 TYR A N 1
ATOM 1563 C CA . TYR A 1 206 ? 5.508 1.134 16.219 1 98.12 206 TYR A CA 1
ATOM 1564 C C . TYR A 1 206 ? 6.809 0.362 16.422 1 98.12 206 TYR A C 1
ATOM 1566 O O . TYR A 1 206 ? 7.117 -0.546 15.641 1 98.12 206 TYR A O 1
ATOM 1574 N N . ALA A 1 207 ? 7.566 0.772 17.438 1 98.56 207 ALA A N 1
ATOM 1575 C CA . ALA A 1 207 ? 8.836 0.107 17.688 1 98.56 207 ALA A CA 1
ATOM 1576 C C . ALA A 1 207 ? 8.633 -1.373 18 1 98.56 207 ALA A C 1
ATOM 1578 O O . ALA A 1 207 ? 9.352 -2.229 17.484 1 98.56 207 ALA A O 1
ATOM 1579 N N . ARG A 1 208 ? 7.676 -1.703 18.828 1 98.06 208 ARG A N 1
ATOM 1580 C CA . ARG A 1 208 ? 7.371 -3.092 19.156 1 98.06 208 ARG A CA 1
ATOM 1581 C C . ARG A 1 208 ? 6.895 -3.854 17.922 1 98.06 208 ARG A C 1
ATOM 1583 O O . ARG A 1 208 ? 7.227 -5.027 17.75 1 98.06 208 ARG A O 1
ATOM 1590 N N . GLU A 1 209 ? 6.117 -3.227 17.141 1 97.75 209 GLU A N 1
ATOM 1591 C CA . GLU A 1 209 ? 5.652 -3.834 15.891 1 97.75 209 GLU A CA 1
ATOM 1592 C C . GLU A 1 209 ? 6.82 -4.152 14.961 1 97.75 209 GLU A C 1
ATOM 1594 O O . GLU A 1 209 ? 6.859 -5.223 14.344 1 97.75 209 GLU A O 1
ATOM 1599 N N . ILE A 1 210 ? 7.723 -3.234 14.82 1 98.38 210 ILE A N 1
ATOM 1600 C CA . ILE A 1 210 ? 8.914 -3.438 14 1 98.38 210 ILE A CA 1
ATOM 1601 C C . ILE A 1 210 ? 9.664 -4.676 14.484 1 98.38 210 ILE A C 1
ATOM 1603 O O . ILE A 1 210 ? 10.086 -5.508 13.672 1 98.38 210 ILE A O 1
ATOM 1607 N N . GLN A 1 211 ? 9.805 -4.797 15.789 1 98.31 211 GLN A N 1
ATOM 1608 C CA . GLN A 1 211 ? 10.492 -5.949 16.359 1 98.31 211 GLN A CA 1
ATOM 1609 C C . GLN A 1 211 ? 9.734 -7.242 16.094 1 98.31 211 GLN A C 1
ATOM 1611 O O . GLN A 1 211 ? 10.328 -8.258 15.734 1 98.31 211 GLN A O 1
ATOM 1616 N N . ALA A 1 212 ? 8.453 -7.227 16.312 1 97.5 212 ALA A N 1
ATOM 1617 C CA . ALA A 1 212 ? 7.621 -8.398 16.047 1 97.5 212 ALA A CA 1
ATOM 1618 C C . ALA A 1 212 ? 7.695 -8.812 14.586 1 97.5 212 ALA A C 1
ATOM 1620 O O . ALA A 1 212 ? 7.793 -10 14.273 1 97.5 212 ALA A O 1
ATOM 1621 N N . LEU A 1 213 ? 7.625 -7.824 13.695 1 97.75 213 LEU A N 1
ATOM 1622 C CA . LEU A 1 213 ? 7.699 -8.086 12.258 1 97.75 213 LEU A CA 1
ATOM 1623 C C . LEU A 1 213 ? 9.055 -8.688 11.891 1 97.75 213 LEU A C 1
ATOM 1625 O O . LEU A 1 213 ? 9.133 -9.578 11.039 1 97.75 213 LEU A O 1
ATOM 1629 N N . ALA A 1 214 ? 10.109 -8.18 12.523 1 97.62 214 ALA A N 1
ATOM 1630 C CA . ALA A 1 214 ? 11.438 -8.742 12.289 1 97.62 214 ALA A CA 1
ATOM 1631 C C . ALA A 1 214 ? 11.484 -10.227 12.664 1 97.62 214 ALA A C 1
ATOM 1633 O O . ALA A 1 214 ? 12.062 -11.039 11.938 1 97.62 214 ALA A O 1
ATOM 1634 N N . THR A 1 215 ? 10.883 -10.562 13.758 1 97.69 215 THR A N 1
ATOM 1635 C CA . THR A 1 215 ? 10.82 -11.945 14.219 1 97.69 215 THR A CA 1
ATOM 1636 C C . THR A 1 215 ? 10.023 -12.805 13.234 1 97.69 215 THR A C 1
ATOM 1638 O O . THR A 1 215 ? 10.453 -13.898 12.875 1 97.69 215 THR A O 1
ATOM 1641 N N . GLN A 1 216 ? 8.898 -12.312 12.781 1 97.56 216 GLN A N 1
ATOM 1642 C CA . GLN A 1 216 ? 8.07 -13.031 11.82 1 97.56 216 GLN A CA 1
ATOM 1643 C C . GLN A 1 216 ? 8.797 -13.219 10.492 1 97.56 216 GLN A C 1
ATOM 1645 O O . GLN A 1 216 ? 8.719 -14.289 9.883 1 97.56 216 GLN A O 1
ATOM 1650 N N . ARG A 1 217 ? 9.461 -12.172 10.07 1 97.69 217 ARG A N 1
ATOM 1651 C CA . ARG A 1 217 ? 10.211 -12.242 8.828 1 97.69 217 ARG A CA 1
ATOM 1652 C C . ARG A 1 217 ? 11.305 -13.305 8.898 1 97.69 217 ARG A C 1
ATOM 1654 O O . ARG A 1 217 ? 11.531 -14.031 7.93 1 97.69 217 ARG A O 1
ATOM 1661 N N . ARG A 1 218 ? 11.977 -13.414 10.031 1 97.81 218 ARG A N 1
ATOM 1662 C CA . ARG A 1 218 ? 13.008 -14.422 10.219 1 97.81 218 ARG A CA 1
ATOM 1663 C C . ARG A 1 218 ? 12.414 -15.828 10.188 1 97.81 218 ARG A C 1
ATOM 1665 O O . ARG A 1 218 ? 12.969 -16.734 9.555 1 97.81 218 ARG A O 1
ATOM 1672 N N . ALA A 1 219 ? 11.375 -16 10.844 1 97.69 219 ALA A N 1
ATOM 1673 C CA . ALA A 1 219 ? 10.703 -17.297 10.859 1 97.69 219 ALA A CA 1
ATOM 1674 C C . ALA A 1 219 ? 10.266 -17.703 9.453 1 97.69 219 ALA A C 1
ATOM 1676 O O . ALA A 1 219 ? 10.445 -18.859 9.047 1 97.69 219 ALA A O 1
ATOM 1677 N N . ASN A 1 220 ? 9.672 -16.781 8.727 1 98.12 220 ASN A N 1
ATOM 1678 C CA . ASN A 1 220 ? 9.273 -17.016 7.34 1 98.12 220 ASN A CA 1
ATOM 1679 C C . ASN A 1 220 ? 10.461 -17.422 6.477 1 98.12 220 ASN A C 1
ATOM 1681 O O . ASN A 1 220 ? 10.398 -18.391 5.734 1 98.12 220 ASN A O 1
ATOM 1685 N N . ALA A 1 221 ? 11.547 -16.656 6.66 1 98 221 ALA A N 1
ATOM 1686 C CA . ALA A 1 221 ? 12.758 -16.922 5.883 1 98 221 ALA A CA 1
ATOM 1687 C C . ALA A 1 221 ? 13.312 -18.312 6.195 1 98 221 ALA A C 1
ATOM 1689 O O . ALA A 1 221 ? 13.789 -19.016 5.301 1 98 221 ALA A O 1
ATOM 1690 N N . THR A 1 222 ? 13.273 -18.688 7.379 1 98 222 THR A N 1
ATOM 1691 C CA . THR A 1 222 ? 13.758 -20 7.801 1 98 222 THR A CA 1
ATOM 1692 C C . THR A 1 222 ? 12.945 -21.109 7.152 1 98 222 THR A C 1
ATOM 1694 O O . THR A 1 222 ? 13.516 -22.094 6.664 1 98 222 THR A O 1
ATOM 1697 N N . GLN A 1 223 ? 11.672 -20.953 7.125 1 97.38 223 GLN A N 1
ATOM 1698 C CA . GLN A 1 223 ? 10.805 -21.953 6.496 1 97.38 223 GLN A CA 1
ATOM 1699 C C . GLN A 1 223 ? 11.102 -22.062 5.004 1 97.38 223 GLN A C 1
ATOM 1701 O O . GLN A 1 223 ? 11.211 -23.172 4.477 1 97.38 223 GLN A O 1
ATOM 1706 N N . ILE A 1 224 ? 11.227 -20.938 4.391 1 98.25 224 ILE A N 1
ATOM 1707 C CA . ILE A 1 224 ? 11.531 -20.922 2.961 1 98.25 224 ILE A CA 1
ATOM 1708 C C . ILE A 1 224 ? 12.867 -21.609 2.709 1 98.25 224 ILE A C 1
ATOM 1710 O O . ILE A 1 224 ? 12.984 -22.453 1.812 1 98.25 224 ILE A O 1
ATOM 1714 N N . HIS A 1 225 ? 13.836 -21.281 3.57 1 98.31 225 HIS A N 1
ATOM 1715 C CA . HIS A 1 225 ? 15.164 -21.875 3.439 1 98.31 225 HIS A CA 1
ATOM 1716 C C . HIS A 1 225 ? 15.109 -23.391 3.566 1 98.31 225 HIS A C 1
ATOM 1718 O O . HIS A 1 225 ? 15.75 -24.109 2.791 1 98.31 225 HIS A O 1
ATOM 1724 N N . GLN A 1 226 ? 14.359 -23.859 4.453 1 97.56 226 GLN A N 1
ATOM 1725 C CA . GLN A 1 226 ? 14.234 -25.297 4.68 1 97.56 226 GLN A CA 1
ATOM 1726 C C . GLN A 1 226 ? 13.633 -25.984 3.461 1 97.56 226 GLN A C 1
ATOM 1728 O O . GLN A 1 226 ? 14.109 -27.047 3.037 1 97.56 226 GLN A O 1
ATOM 1733 N N . ILE A 1 227 ? 12.625 -25.422 2.902 1 97.25 227 ILE A N 1
ATOM 1734 C CA . ILE A 1 227 ? 11.953 -26.016 1.755 1 97.25 227 ILE A CA 1
ATOM 1735 C C . ILE A 1 227 ? 12.883 -26.016 0.547 1 97.25 227 ILE A C 1
ATOM 1737 O O . ILE A 1 227 ? 13.023 -27.031 -0.139 1 97.25 227 ILE A O 1
ATOM 1741 N N . VAL A 1 228 ? 13.547 -24.906 0.346 1 97.69 228 VAL A N 1
ATOM 1742 C CA . VAL A 1 228 ? 14.438 -24.781 -0.806 1 97.69 228 VAL A CA 1
ATOM 1743 C C . VAL A 1 228 ? 15.594 -25.766 -0.664 1 97.69 228 VAL A C 1
ATOM 1745 O O . VAL A 1 228 ? 15.977 -26.438 -1.631 1 97.69 228 VAL A O 1
ATOM 1748 N N . THR A 1 229 ? 16.172 -25.906 0.531 1 97.75 229 THR A N 1
ATOM 1749 C CA . THR A 1 229 ? 17.281 -26.828 0.783 1 97.75 229 THR A CA 1
ATOM 1750 C C . THR A 1 229 ? 16.859 -28.266 0.503 1 97.75 229 THR A C 1
ATOM 1752 O O . THR A 1 229 ? 17.641 -29.047 -0.043 1 97.75 229 THR A O 1
ATOM 1755 N N . ALA A 1 230 ? 15.664 -28.578 0.802 1 96.12 230 ALA A N 1
ATOM 1756 C CA . ALA A 1 230 ? 15.156 -29.938 0.601 1 96.12 230 ALA A CA 1
ATOM 1757 C C . ALA A 1 230 ? 14.82 -30.188 -0.868 1 96.12 230 ALA A C 1
ATOM 1759 O O . ALA A 1 230 ? 15.047 -31.281 -1.384 1 96.12 230 ALA A O 1
ATOM 1760 N N . GLN A 1 231 ? 14.305 -29.172 -1.57 1 94.88 231 GLN A N 1
ATOM 1761 C CA . GLN A 1 231 ? 13.734 -29.375 -2.898 1 94.88 231 GLN A CA 1
ATOM 1762 C C . GLN A 1 231 ? 14.773 -29.125 -3.988 1 94.88 231 GLN A C 1
ATOM 1764 O O . GLN A 1 231 ? 14.742 -29.75 -5.043 1 94.88 231 GLN A O 1
ATOM 1769 N N . ALA A 1 232 ? 15.641 -28.172 -3.723 1 96.44 232 ALA A N 1
ATOM 1770 C CA . ALA A 1 232 ? 16.578 -27.766 -4.766 1 96.44 232 ALA A CA 1
ATOM 1771 C C . ALA A 1 232 ? 17.844 -27.156 -4.16 1 96.44 232 ALA A C 1
ATOM 1773 O O . ALA A 1 232 ? 18.156 -25.984 -4.41 1 96.44 232 ALA A O 1
ATOM 1774 N N . PRO A 1 233 ? 18.625 -27.953 -3.451 1 97.31 233 PRO A N 1
ATOM 1775 C CA . PRO A 1 233 ? 19.828 -27.422 -2.824 1 97.31 233 PRO A CA 1
ATOM 1776 C C . PRO A 1 233 ? 20.828 -26.891 -3.842 1 97.31 233 PRO A C 1
ATOM 1778 O O . PRO A 1 233 ? 21.641 -26.016 -3.514 1 97.31 233 PRO A O 1
ATOM 1781 N N . GLU A 1 234 ? 20.766 -27.375 -5.102 1 97.38 234 GLU A N 1
ATOM 1782 C CA . GLU A 1 234 ? 21.703 -26.969 -6.148 1 97.38 234 GLU A CA 1
ATOM 1783 C C . GLU A 1 234 ? 21.578 -25.469 -6.441 1 97.38 234 GLU A C 1
ATOM 1785 O O . GLU A 1 234 ? 22.547 -24.844 -6.883 1 97.38 234 GLU A O 1
ATOM 1790 N N . LEU A 1 235 ? 20.406 -24.891 -6.238 1 97.62 235 LEU A N 1
ATOM 1791 C CA . LEU A 1 235 ? 20.234 -23.453 -6.453 1 97.62 235 LEU A CA 1
ATOM 1792 C C . LEU A 1 235 ? 21.047 -22.656 -5.445 1 97.62 235 LEU A C 1
ATOM 1794 O O . LEU A 1 235 ? 21.609 -21.609 -5.793 1 97.62 235 LEU A O 1
ATOM 1798 N N . LEU A 1 236 ? 21.125 -23.156 -4.223 1 97.31 236 LEU A N 1
ATOM 1799 C CA . LEU A 1 236 ? 21.812 -22.453 -3.146 1 97.31 236 LEU A CA 1
ATOM 1800 C C . LEU A 1 236 ? 23.328 -22.531 -3.336 1 97.31 236 LEU A C 1
ATOM 1802 O O . LEU A 1 236 ? 24.062 -21.766 -2.729 1 97.31 236 LEU A O 1
ATOM 1806 N N . ASP A 1 237 ? 23.719 -23.422 -4.223 1 96.25 237 ASP A N 1
ATOM 1807 C CA . ASP A 1 237 ? 25.141 -23.562 -4.531 1 96.25 237 ASP A CA 1
ATOM 1808 C C . ASP A 1 237 ? 25.594 -22.5 -5.52 1 96.25 237 ASP A C 1
ATOM 1810 O O . ASP A 1 237 ? 26.797 -22.266 -5.691 1 96.25 237 ASP A O 1
ATOM 1814 N N . LEU A 1 238 ? 24.688 -21.906 -6.164 1 94.94 238 LEU A N 1
ATOM 1815 C CA . LEU A 1 238 ? 25.031 -20.844 -7.105 1 94.94 238 LEU A CA 1
ATOM 1816 C C . LEU A 1 238 ? 25.328 -19.547 -6.371 1 94.94 238 LEU A C 1
ATOM 1818 O O . LEU A 1 238 ? 24.5 -19.078 -5.578 1 94.94 238 LEU A O 1
ATOM 1822 N N . TYR A 1 239 ? 26.422 -18.969 -6.625 1 94.44 239 TYR A N 1
ATOM 1823 C CA . TYR A 1 239 ? 26.797 -17.719 -5.965 1 94.44 239 TYR A CA 1
ATOM 1824 C C . TYR A 1 239 ? 25.75 -16.625 -6.215 1 94.44 239 TYR A C 1
ATOM 1826 O O . TYR A 1 239 ? 25.312 -16.438 -7.348 1 94.44 239 TYR A O 1
ATOM 1834 N N . GLY A 1 240 ? 25.406 -15.945 -5.152 1 94.38 240 GLY A N 1
ATOM 1835 C CA . GLY A 1 240 ? 24.484 -14.828 -5.262 1 94.38 240 GLY A CA 1
ATOM 1836 C C . GLY A 1 240 ? 23.016 -15.234 -5.117 1 94.38 240 GLY A C 1
ATOM 1837 O O . GLY A 1 240 ? 22.141 -14.383 -4.973 1 94.38 240 GLY A O 1
ATOM 1838 N N . VAL A 1 241 ? 22.734 -16.531 -5.219 1 97.19 241 VAL A N 1
ATOM 1839 C CA . VAL A 1 241 ? 21.359 -17 -5.098 1 97.19 241 VAL A CA 1
ATOM 1840 C C . VAL A 1 241 ? 21.047 -17.328 -3.639 1 97.19 241 VAL A C 1
ATOM 1842 O O . VAL A 1 241 ? 21.453 -18.375 -3.141 1 97.19 241 VAL A O 1
ATOM 1845 N N . GLY A 1 242 ? 20.344 -16.453 -2.979 1 96.94 242 GLY A N 1
ATOM 1846 C CA . GLY A 1 242 ? 19.875 -16.703 -1.624 1 96.94 242 GLY A CA 1
ATOM 1847 C C . GLY A 1 242 ? 18.578 -17.484 -1.578 1 96.94 242 GLY A C 1
ATOM 1848 O O . GLY A 1 242 ? 17.938 -17.703 -2.609 1 96.94 242 GLY A O 1
ATOM 1849 N N . PRO A 1 243 ? 18.172 -17.859 -0.433 1 97.5 243 PRO A N 1
ATOM 1850 C CA . PRO A 1 243 ? 17 -18.734 -0.292 1 97.5 243 PRO A CA 1
ATOM 1851 C C . PRO A 1 243 ? 15.734 -18.094 -0.861 1 97.5 243 PRO A C 1
ATOM 1853 O O . PRO A 1 243 ? 14.914 -18.797 -1.47 1 97.5 243 PRO A O 1
ATOM 1856 N N . ILE A 1 244 ? 15.539 -16.797 -0.652 1 98 244 ILE A N 1
ATOM 1857 C CA . ILE A 1 244 ? 14.32 -16.141 -1.111 1 98 244 ILE A CA 1
ATOM 1858 C C . ILE A 1 244 ? 14.281 -16.141 -2.639 1 98 244 ILE A C 1
ATOM 1860 O O . ILE A 1 244 ? 13.266 -16.5 -3.238 1 98 244 ILE A O 1
ATOM 1864 N N . ASN A 1 245 ? 15.352 -15.727 -3.273 1 97.88 245 ASN A N 1
ATOM 1865 C CA . ASN A 1 245 ? 15.414 -15.742 -4.73 1 97.88 245 ASN A CA 1
ATOM 1866 C C . ASN A 1 245 ? 15.289 -17.156 -5.281 1 97.88 245 ASN A C 1
ATOM 1868 O O . ASN A 1 245 ? 14.633 -17.391 -6.297 1 97.88 245 ASN A O 1
ATOM 1872 N N . ALA A 1 246 ? 15.953 -18.109 -4.598 1 98.25 246 ALA A N 1
ATOM 1873 C CA . ALA A 1 246 ? 15.844 -19.5 -5 1 98.25 246 ALA A CA 1
ATOM 1874 C C . ALA A 1 246 ? 14.391 -19.969 -4.961 1 98.25 246 ALA A C 1
ATOM 1876 O O . ALA A 1 246 ? 13.938 -20.688 -5.855 1 98.25 246 ALA A O 1
ATOM 1877 N N . ALA A 1 247 ? 13.719 -19.578 -3.898 1 98 247 ALA A N 1
ATOM 1878 C CA . ALA A 1 247 ? 12.312 -19.938 -3.764 1 98 247 ALA A CA 1
ATOM 1879 C C . ALA A 1 247 ? 11.484 -19.375 -4.91 1 98 247 ALA A C 1
ATOM 1881 O O . ALA A 1 247 ? 10.625 -20.062 -5.465 1 98 247 ALA A O 1
ATOM 1882 N N . ILE A 1 248 ? 11.695 -18.125 -5.285 1 97.25 248 ILE A N 1
ATOM 1883 C CA . ILE A 1 248 ? 10.984 -17.5 -6.391 1 97.25 248 ILE A CA 1
ATOM 1884 C C . ILE A 1 248 ? 11.25 -18.266 -7.684 1 97.25 248 ILE A C 1
ATOM 1886 O O . ILE A 1 248 ? 10.32 -18.594 -8.422 1 97.25 248 ILE A O 1
ATOM 1890 N N . ILE A 1 249 ? 12.484 -18.594 -7.895 1 97 249 ILE A N 1
ATOM 1891 C CA . ILE A 1 249 ? 12.883 -19.344 -9.086 1 97 249 ILE A CA 1
ATOM 1892 C C . ILE A 1 249 ? 12.172 -20.688 -9.109 1 97 249 ILE A C 1
ATOM 1894 O O . ILE A 1 249 ? 11.609 -21.094 -10.133 1 97 249 ILE A O 1
ATOM 1898 N N . LEU A 1 250 ? 12.227 -21.344 -8.039 1 95.44 250 LEU A N 1
ATOM 1899 C CA . LEU A 1 250 ? 11.641 -22.672 -7.926 1 95.44 250 LEU A CA 1
ATOM 1900 C C . LEU A 1 250 ? 10.133 -22.625 -8.188 1 95.44 250 LEU A C 1
ATOM 1902 O O . LEU A 1 250 ? 9.586 -23.516 -8.844 1 95.44 250 LEU A O 1
ATOM 1906 N N . THR A 1 251 ? 9.438 -21.594 -7.66 1 93.56 251 THR A N 1
ATOM 1907 C CA . THR A 1 251 ? 7.996 -21.484 -7.84 1 93.56 251 THR A CA 1
ATOM 1908 C C . THR A 1 251 ? 7.652 -21.219 -9.305 1 93.56 251 THR A C 1
ATOM 1910 O O . THR A 1 251 ? 6.613 -21.672 -9.789 1 93.56 251 THR A O 1
ATOM 1913 N N . VAL A 1 252 ? 8.492 -20.531 -9.984 1 91.62 252 VAL A N 1
ATOM 1914 C CA . VAL A 1 252 ? 8.25 -20.234 -11.391 1 91.62 252 VAL A CA 1
ATOM 1915 C C . VAL A 1 252 ? 8.578 -21.469 -12.242 1 91.62 252 VAL A C 1
ATOM 1917 O O . VAL A 1 252 ? 7.809 -21.844 -13.133 1 91.62 252 VAL A O 1
ATOM 1920 N N . TRP A 1 253 ? 9.711 -22.094 -11.945 1 92.38 253 TRP A N 1
ATOM 1921 C CA . TRP A 1 253 ? 10.109 -23.312 -12.656 1 92.38 253 TRP A CA 1
ATOM 1922 C C . TRP A 1 253 ? 9.125 -24.438 -12.398 1 92.38 253 TRP A C 1
ATOM 1924 O O . TRP A 1 253 ? 8.719 -25.141 -13.336 1 92.38 253 TRP A O 1
ATOM 1934 N N . SER A 1 254 ? 8.719 -24.547 -11.125 1 91.19 254 SER A N 1
ATOM 1935 C CA . SER A 1 254 ? 7.672 -25.438 -10.633 1 91.19 254 SER A CA 1
ATOM 1936 C C . SER A 1 254 ? 8.133 -26.891 -10.648 1 91.19 254 SER A C 1
ATOM 1938 O O . SER A 1 254 ? 8.602 -27.406 -9.633 1 91.19 254 SER A O 1
ATOM 1940 N N . HIS A 1 255 ? 8.227 -27.625 -11.859 1 89.19 255 HIS A N 1
ATOM 1941 C CA . HIS A 1 255 ? 8.578 -29.047 -11.953 1 89.19 255 HIS A CA 1
ATOM 1942 C C . HIS A 1 255 ? 9.211 -29.359 -13.305 1 89.19 255 HIS A C 1
ATOM 1944 O O . HIS A 1 255 ? 9.078 -28.594 -14.258 1 89.19 255 HIS A O 1
ATOM 1950 N N . PRO A 1 256 ? 9.93 -30.516 -13.266 1 89.25 256 PRO A N 1
ATOM 1951 C CA . PRO A 1 256 ? 10.602 -30.875 -14.516 1 89.25 256 PRO A CA 1
ATOM 1952 C C . PRO A 1 256 ? 9.633 -30.984 -15.695 1 89.25 256 PRO A C 1
ATOM 1954 O O . PRO A 1 256 ? 8.547 -31.562 -15.562 1 89.25 256 PRO A O 1
ATOM 1957 N N . GLY A 1 257 ? 10.055 -30.453 -16.781 1 86.81 257 GLY A N 1
ATOM 1958 C CA . GLY A 1 257 ? 9.289 -30.594 -18.016 1 86.81 257 GLY A CA 1
ATOM 1959 C C . GLY A 1 257 ? 8.336 -29.438 -18.25 1 86.81 257 GLY A C 1
ATOM 1960 O O . GLY A 1 257 ? 7.824 -29.281 -19.359 1 86.81 257 GLY A O 1
ATOM 1961 N N . ARG A 1 258 ? 8.078 -28.609 -17.297 1 87.56 258 ARG A N 1
ATOM 1962 C CA . ARG A 1 258 ? 7.145 -27.5 -17.469 1 87.56 258 ARG A CA 1
ATOM 1963 C C . ARG A 1 258 ? 7.715 -26.453 -18.422 1 87.56 258 ARG A C 1
ATOM 1965 O O . ARG A 1 258 ? 7.02 -25.969 -19.312 1 87.56 258 ARG A O 1
ATOM 1972 N N . ILE A 1 259 ? 8.953 -26.078 -18.109 1 88.38 259 ILE A N 1
ATOM 1973 C CA . ILE A 1 259 ? 9.688 -25.156 -18.984 1 88.38 259 ILE A CA 1
ATOM 1974 C C . ILE A 1 259 ? 10.609 -25.938 -19.906 1 88.38 259 ILE A C 1
ATOM 1976 O O . ILE A 1 259 ? 11.492 -26.672 -19.453 1 88.38 259 ILE A O 1
ATOM 1980 N N . ARG A 1 260 ? 10.484 -25.734 -21.156 1 86.31 260 ARG A N 1
ATOM 1981 C CA . ARG A 1 260 ? 11 -26.719 -22.109 1 86.31 260 ARG A CA 1
ATOM 1982 C C . ARG A 1 260 ? 12.406 -26.344 -22.578 1 86.31 260 ARG A C 1
ATOM 1984 O O . ARG A 1 260 ? 13.102 -27.156 -23.172 1 86.31 260 ARG A O 1
ATOM 1991 N N . SER A 1 261 ? 12.742 -25.109 -22.344 1 89.56 261 SER A N 1
ATOM 1992 C CA . SER A 1 261 ? 14.07 -24.719 -22.812 1 89.56 261 SER A CA 1
ATOM 1993 C C . SER A 1 261 ? 14.602 -23.531 -22.016 1 89.56 261 SER A C 1
ATOM 1995 O O . SER A 1 261 ? 13.844 -22.859 -21.312 1 89.56 261 SER A O 1
ATOM 1997 N N . ALA A 1 262 ? 15.844 -23.359 -22.172 1 92.12 262 ALA A N 1
ATOM 1998 C CA . ALA A 1 262 ? 16.469 -22.203 -21.547 1 92.12 262 ALA A CA 1
ATOM 1999 C C . ALA A 1 262 ? 15.922 -20.906 -22.141 1 92.12 262 ALA A C 1
ATOM 2001 O O . ALA A 1 262 ? 15.758 -19.906 -21.422 1 92.12 262 ALA A O 1
ATOM 2002 N N . ALA A 1 263 ? 15.672 -20.906 -23.375 1 88.12 263 ALA A N 1
ATOM 2003 C CA . ALA A 1 263 ? 15.109 -19.734 -24.047 1 88.12 263 ALA A CA 1
ATOM 2004 C C . ALA A 1 263 ? 13.734 -19.391 -23.484 1 88.12 263 ALA A C 1
ATOM 2006 O O . ALA A 1 263 ? 13.406 -18.219 -23.297 1 88.12 263 ALA A O 1
ATOM 2007 N N . ALA A 1 264 ? 12.992 -20.391 -23.234 1 87.88 264 ALA A N 1
ATOM 2008 C CA . ALA A 1 264 ? 11.672 -20.188 -22.656 1 87.88 264 ALA A CA 1
ATOM 2009 C C . ALA A 1 264 ? 11.766 -19.578 -21.25 1 87.88 264 ALA A C 1
ATOM 2011 O O . ALA A 1 264 ? 10.984 -18.703 -20.906 1 87.88 264 ALA A O 1
ATOM 2012 N N . MET A 1 265 ? 12.75 -20.078 -20.531 1 91.62 265 MET A N 1
ATOM 2013 C CA . MET A 1 265 ? 12.961 -19.531 -19.203 1 91.62 265 MET A CA 1
ATOM 2014 C C . MET A 1 265 ? 13.344 -18.047 -19.266 1 91.62 265 MET A C 1
ATOM 2016 O O . MET A 1 265 ? 12.852 -17.234 -18.484 1 91.62 265 MET A O 1
ATOM 2020 N N . ASN A 1 266 ? 14.172 -17.719 -20.188 1 91.88 266 ASN A N 1
ATOM 2021 C CA . ASN A 1 266 ? 14.555 -16.328 -20.375 1 91.88 266 ASN A CA 1
ATOM 2022 C C . ASN A 1 266 ? 13.352 -15.461 -20.734 1 91.88 266 ASN A C 1
ATOM 2024 O O . ASN A 1 266 ? 13.25 -14.32 -20.281 1 91.88 266 ASN A O 1
ATOM 2028 N N . SER A 1 267 ? 12.539 -15.961 -21.531 1 86.5 267 SER A N 1
ATOM 2029 C CA . SER A 1 267 ? 11.336 -15.227 -21.906 1 86.5 267 SER A CA 1
ATOM 2030 C C . SER A 1 267 ? 10.438 -14.992 -20.703 1 86.5 267 SER A C 1
ATOM 2032 O O . SER A 1 267 ? 9.93 -13.883 -20.5 1 86.5 267 SER A O 1
ATOM 2034 N N . ILE A 1 268 ? 10.281 -15.977 -19.891 1 87.62 268 ILE A N 1
ATOM 2035 C CA . ILE A 1 268 ? 9.453 -15.875 -18.688 1 87.62 268 ILE A CA 1
ATOM 2036 C C . ILE A 1 268 ? 10.055 -14.852 -17.734 1 87.62 268 ILE A C 1
ATOM 2038 O O . ILE A 1 268 ? 9.328 -14.078 -17.094 1 87.62 268 ILE A O 1
ATOM 2042 N N . ALA A 1 269 ? 11.352 -14.844 -17.688 1 92.19 269 ALA A N 1
ATOM 2043 C CA . ALA A 1 269 ? 12.055 -13.938 -16.781 1 92.19 269 ALA A CA 1
ATOM 2044 C C . ALA A 1 269 ? 12.062 -12.516 -17.344 1 92.19 269 ALA A C 1
ATOM 2046 O O . ALA A 1 269 ? 12.453 -11.578 -16.641 1 92.19 269 ALA A O 1
ATOM 2047 N N . GLY A 1 270 ? 11.656 -12.352 -18.594 1 87.62 270 GLY A N 1
ATOM 2048 C CA . GLY A 1 270 ? 11.625 -11.031 -19.219 1 87.62 270 GLY A CA 1
ATOM 2049 C C . GLY A 1 270 ? 13 -10.523 -19.594 1 87.62 270 GLY A C 1
ATOM 2050 O O . GLY A 1 270 ? 13.219 -9.312 -19.672 1 87.62 270 GLY A O 1
ATOM 2051 N N . VAL A 1 271 ? 13.938 -11.352 -19.734 1 88 271 VAL A N 1
ATOM 2052 C CA . VAL A 1 271 ? 15.305 -10.922 -20.016 1 88 271 VAL A CA 1
ATOM 2053 C C . VAL A 1 271 ? 15.672 -11.25 -21.469 1 88 271 VAL A C 1
ATOM 2055 O O . VAL A 1 271 ? 16.781 -10.961 -21.906 1 88 271 VAL A O 1
ATOM 2058 N N . ALA A 1 272 ? 14.719 -11.883 -22.156 1 83.62 272 ALA A N 1
ATOM 2059 C CA . ALA A 1 272 ? 14.953 -12.211 -23.562 1 83.62 272 ALA A CA 1
ATOM 2060 C C . ALA A 1 272 ? 14.773 -10.984 -24.453 1 83.62 272 ALA A C 1
ATOM 2062 O O . ALA A 1 272 ? 13.867 -10.18 -24.234 1 83.62 272 ALA A O 1
ATOM 2063 N N . PRO A 1 273 ? 15.656 -10.758 -25.328 1 76.69 273 PRO A N 1
ATOM 2064 C CA . PRO A 1 273 ? 15.445 -9.672 -26.297 1 76.69 273 PRO A CA 1
ATOM 2065 C C . PRO A 1 273 ? 14.289 -9.953 -27.25 1 76.69 273 PRO A C 1
ATOM 2067 O O . PRO A 1 273 ? 14.023 -11.109 -27.578 1 76.69 273 PRO A O 1
ATOM 2070 N N . ILE A 1 274 ? 13.398 -8.977 -27.438 1 72.44 274 ILE A N 1
ATOM 2071 C CA . ILE A 1 274 ? 12.352 -9.094 -28.438 1 72.44 274 ILE A CA 1
ATOM 2072 C C . ILE A 1 274 ? 12.664 -8.18 -29.625 1 72.44 274 ILE A C 1
ATOM 2074 O O . ILE A 1 274 ? 12.977 -7 -29.438 1 72.44 274 ILE A O 1
ATOM 2078 N N . PRO A 1 275 ? 12.68 -8.883 -30.812 1 65.12 275 PRO A N 1
ATOM 2079 C CA . PRO A 1 275 ? 13 -8.062 -32 1 65.12 275 PRO A CA 1
ATOM 2080 C C . PRO A 1 275 ? 12.031 -6.902 -32.188 1 65.12 275 PRO A C 1
ATOM 2082 O O . PRO A 1 275 ? 10.828 -7.047 -31.922 1 65.12 275 PRO A O 1
ATOM 2085 N N . ILE A 1 276 ? 12.484 -5.672 -32.188 1 63.19 276 ILE A N 1
ATOM 2086 C CA . ILE A 1 276 ? 11.633 -4.543 -32.562 1 63.19 276 ILE A CA 1
ATOM 2087 C C . ILE A 1 276 ? 11.586 -4.422 -34.094 1 63.19 276 ILE A C 1
ATOM 2089 O O . ILE A 1 276 ? 12.625 -4.418 -34.75 1 63.19 276 ILE A O 1
ATOM 2093 N N . GLN A 1 277 ? 10.523 -5.012 -34.656 1 58.88 277 GLN A N 1
ATOM 2094 C CA . GLN A 1 277 ? 10.406 -4.961 -36.125 1 58.88 277 GLN A CA 1
ATOM 2095 C C . GLN A 1 277 ? 10.352 -3.52 -36.625 1 58.88 277 GLN A C 1
ATOM 2097 O O . GLN A 1 277 ? 10 -3.27 -37.781 1 58.88 277 GLN A O 1
ATOM 2102 N N . SER A 1 278 ? 10.609 -2.553 -35.875 1 50.62 278 SER A N 1
ATOM 2103 C CA . SER A 1 278 ? 10.461 -1.364 -36.688 1 50.62 278 SER A CA 1
ATOM 2104 C C . SER A 1 278 ? 11.422 -1.398 -37.875 1 50.62 278 SER A C 1
ATOM 2106 O O . SER A 1 278 ? 12.336 -2.221 -37.938 1 50.62 278 SER A O 1
ATOM 2108 N N . GLY A 1 279 ? 11.375 -0.541 -38.938 1 47.91 279 GLY A N 1
ATOM 2109 C CA . GLY A 1 279 ? 12.188 -0.379 -40.125 1 47.91 279 GLY A CA 1
ATOM 2110 C C . GLY A 1 279 ? 13.633 -0.798 -39.938 1 47.91 279 GLY A C 1
ATOM 2111 O O . GLY A 1 279 ? 13.922 -1.666 -39.094 1 47.91 279 GLY A O 1
ATOM 2112 N N . ASN A 1 280 ? 14.633 0.005 -40.344 1 52.22 280 ASN A N 1
ATOM 2113 C CA . ASN A 1 280 ? 16.062 -0.145 -40.594 1 52.22 280 ASN A CA 1
ATOM 2114 C C . ASN A 1 280 ? 16.812 -0.456 -39.281 1 52.22 280 ASN A C 1
ATOM 2116 O O . ASN A 1 280 ? 18.031 -0.55 -39.281 1 52.22 280 ASN A O 1
ATOM 2120 N N . THR A 1 281 ? 16.156 -0.249 -38 1 54.03 281 THR A N 1
ATOM 2121 C CA . THR A 1 281 ? 17 -0.403 -36.844 1 54.03 281 THR A CA 1
ATOM 2122 C C . THR A 1 281 ? 16.734 -1.732 -36.125 1 54.03 281 THR A C 1
ATOM 2124 O O . THR A 1 281 ? 15.57 -2.117 -35.969 1 54.03 281 THR A O 1
ATOM 2127 N N . HIS A 1 282 ? 17.625 -2.719 -36.156 1 55.81 282 HIS A N 1
ATOM 2128 C CA . HIS A 1 282 ? 17.672 -3.99 -35.438 1 55.81 282 HIS A CA 1
ATOM 2129 C C . HIS A 1 282 ? 17.672 -3.773 -33.906 1 55.81 282 HIS A C 1
ATOM 2131 O O . HIS A 1 282 ? 18.703 -3.92 -33.281 1 55.81 282 HIS A O 1
ATOM 2137 N N . LYS A 1 283 ? 16.703 -2.967 -33.438 1 61.91 283 LYS A N 1
ATOM 2138 C CA . LYS A 1 283 ? 16.672 -2.762 -32 1 61.91 283 LYS A CA 1
ATOM 2139 C C . LYS A 1 283 ? 15.82 -3.818 -31.312 1 61.91 283 LYS A C 1
ATOM 2141 O O . LYS A 1 283 ? 14.898 -4.367 -31.906 1 61.91 283 LYS A O 1
ATOM 2146 N N . VAL A 1 284 ? 16.375 -4.445 -30.219 1 66.12 284 VAL A N 1
ATOM 2147 C CA . VAL A 1 284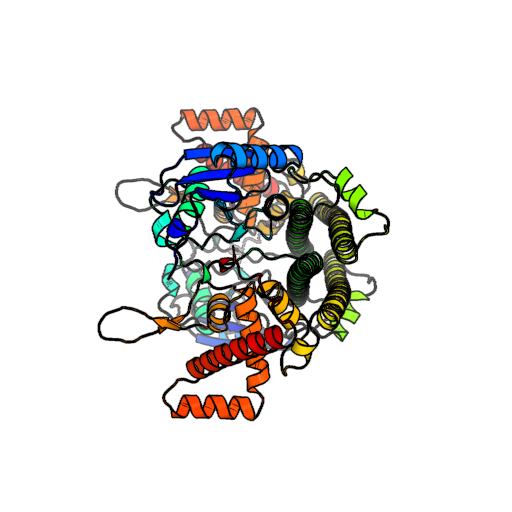 ? 15.648 -5.414 -29.406 1 66.12 284 VAL A CA 1
ATOM 2148 C C . VAL A 1 284 ? 15.102 -4.727 -28.156 1 66.12 284 VAL A C 1
ATOM 2150 O O . VAL A 1 284 ? 15.703 -3.775 -27.656 1 66.12 284 VAL A O 1
ATOM 2153 N N . ARG A 1 285 ? 13.789 -5.008 -27.984 1 68.75 285 ARG A N 1
ATOM 2154 C CA . ARG A 1 285 ? 13.203 -4.5 -26.734 1 68.75 285 ARG A CA 1
ATOM 2155 C C . ARG A 1 285 ? 13.031 -5.617 -25.719 1 68.75 285 ARG A C 1
ATOM 2157 O O . ARG A 1 285 ? 13.016 -6.797 -26.078 1 68.75 285 ARG A O 1
ATOM 2164 N N . LEU A 1 286 ? 12.938 -5.199 -24.5 1 65.31 286 LEU A N 1
ATOM 2165 C CA . LEU A 1 286 ? 12.781 -6.145 -23.406 1 65.31 286 LEU A CA 1
ATOM 2166 C C . LEU A 1 286 ? 11.352 -6.676 -23.344 1 65.31 286 LEU A C 1
ATOM 2168 O O . LEU A 1 286 ? 10.398 -5.934 -23.609 1 65.31 286 LEU A O 1
ATOM 2172 N N . ASN A 1 287 ? 11.297 -8.031 -23.156 1 67.38 287 ASN A N 1
ATOM 2173 C CA . ASN A 1 287 ? 9.992 -8.633 -22.906 1 67.38 287 ASN A CA 1
ATOM 2174 C C . ASN A 1 287 ? 9.367 -8.094 -21.625 1 67.38 287 ASN A C 1
ATOM 2176 O O . ASN A 1 287 ? 9.805 -8.438 -20.516 1 67.38 287 ASN A O 1
ATOM 2180 N N . ARG A 1 288 ? 8.406 -7.277 -21.703 1 64 288 ARG A N 1
ATOM 2181 C CA . ARG A 1 288 ? 7.809 -6.633 -20.531 1 64 288 ARG A CA 1
ATOM 2182 C C . ARG A 1 288 ? 6.715 -7.504 -19.938 1 64 288 ARG A C 1
ATOM 2184 O O . ARG A 1 288 ? 6.238 -7.234 -18.828 1 64 288 ARG A O 1
ATOM 2191 N N . GLY A 1 289 ? 6.344 -8.57 -20.625 1 65.56 289 GLY A N 1
ATOM 2192 C CA . GLY A 1 289 ? 5.246 -9.398 -20.172 1 65.56 289 GLY A CA 1
ATOM 2193 C C . GLY A 1 289 ? 5.695 -10.539 -19.281 1 65.56 289 GLY A C 1
ATOM 2194 O O . GLY A 1 289 ? 4.883 -11.375 -18.875 1 65.56 289 GLY A O 1
ATOM 2195 N N . GLY A 1 290 ? 6.898 -10.586 -18.953 1 73.25 290 GLY A N 1
ATOM 2196 C CA . GLY A 1 290 ? 7.398 -11.695 -18.156 1 73.25 290 GLY A CA 1
ATOM 2197 C C . GLY A 1 290 ? 7 -11.609 -16.688 1 73.25 290 GLY A C 1
ATOM 2198 O O . GLY A 1 290 ? 6.277 -10.688 -16.297 1 73.25 290 GLY A O 1
ATOM 2199 N N . ASP A 1 291 ? 7.348 -12.695 -16.016 1 85.56 291 ASP A N 1
ATOM 2200 C CA . ASP A 1 291 ? 7.102 -12.758 -14.57 1 85.56 291 ASP A CA 1
ATOM 2201 C C . ASP A 1 291 ? 7.918 -11.703 -13.828 1 85.56 291 ASP A C 1
ATOM 2203 O O . ASP A 1 291 ? 9.141 -11.82 -13.727 1 85.56 291 ASP A O 1
ATOM 2207 N N . ARG A 1 292 ? 7.246 -10.781 -13.289 1 87.56 292 ARG A N 1
ATOM 2208 C CA . ARG A 1 292 ? 7.918 -9.641 -12.664 1 87.56 292 ARG A CA 1
ATOM 2209 C C . ARG A 1 292 ? 8.703 -10.078 -11.43 1 87.56 292 ARG A C 1
ATOM 2211 O O . ARG A 1 292 ? 9.766 -9.523 -11.141 1 87.56 292 ARG A O 1
ATOM 2218 N N . ARG A 1 293 ? 8.203 -11.008 -10.773 1 91.06 293 ARG A N 1
ATOM 2219 C CA . ARG A 1 293 ? 8.891 -11.477 -9.578 1 91.06 293 ARG A CA 1
ATOM 2220 C C . ARG A 1 293 ? 10.195 -12.18 -9.938 1 91.06 293 ARG A C 1
ATOM 2222 O O . ARG A 1 293 ? 11.227 -11.953 -9.305 1 91.06 293 ARG A O 1
ATOM 2229 N N . LEU A 1 294 ? 10.078 -13 -10.891 1 94.5 294 LEU A N 1
ATOM 2230 C CA . LEU A 1 294 ? 11.289 -13.68 -11.344 1 94.5 294 LEU A CA 1
ATOM 2231 C C . LEU A 1 294 ? 12.305 -12.688 -11.891 1 94.5 294 LEU A C 1
ATOM 2233 O O . LEU A 1 294 ? 13.5 -12.797 -11.617 1 94.5 294 LEU A O 1
ATOM 2237 N N . ASN A 1 295 ? 11.82 -11.734 -12.656 1 94.44 295 ASN A N 1
ATOM 2238 C CA . ASN A 1 295 ? 12.695 -10.695 -13.188 1 94.44 295 ASN A CA 1
ATOM 2239 C C . ASN A 1 295 ? 13.43 -9.961 -12.078 1 94.44 295 ASN A C 1
ATOM 2241 O O . ASN A 1 295 ? 14.648 -9.766 -12.148 1 94.44 295 ASN A O 1
ATOM 2245 N N . LYS A 1 296 ? 12.719 -9.602 -11.117 1 95.38 296 LYS A N 1
ATOM 2246 C CA . LYS A 1 296 ? 13.312 -8.891 -9.984 1 95.38 296 LYS A CA 1
ATOM 2247 C C . LYS A 1 296 ? 14.32 -9.773 -9.25 1 95.38 296 LYS A C 1
ATOM 2249 O O . LYS A 1 296 ? 15.367 -9.289 -8.82 1 95.38 296 LYS A O 1
ATOM 2254 N N . ALA A 1 297 ? 13.977 -10.992 -9.062 1 97.06 297 ALA A N 1
ATOM 2255 C CA . ALA A 1 297 ? 14.883 -11.93 -8.406 1 97.06 297 ALA A CA 1
ATOM 2256 C C . ALA A 1 297 ? 16.203 -12.055 -9.172 1 97.06 297 ALA A C 1
ATOM 2258 O O . ALA A 1 297 ? 17.281 -11.961 -8.586 1 97.06 297 ALA A O 1
ATOM 2259 N N . ILE A 1 298 ? 16.078 -12.219 -10.453 1 96.88 298 ILE A N 1
ATOM 2260 C CA . ILE A 1 298 ? 17.266 -12.352 -11.289 1 96.88 298 ILE A CA 1
ATOM 2261 C C . ILE A 1 298 ? 18.109 -11.078 -11.219 1 96.88 298 ILE A C 1
ATOM 2263 O O . ILE A 1 298 ? 19.328 -11.141 -11.086 1 96.88 298 ILE A O 1
ATOM 2267 N N . ALA A 1 299 ? 17.469 -9.953 -11.297 1 95.69 299 ALA A N 1
ATOM 2268 C CA . ALA A 1 299 ? 18.172 -8.672 -11.195 1 95.69 299 ALA A CA 1
ATOM 2269 C C . ALA A 1 299 ? 18.906 -8.555 -9.867 1 95.69 299 ALA A C 1
ATOM 2271 O O . ALA A 1 299 ? 20.047 -8.086 -9.82 1 95.69 299 ALA A O 1
ATOM 2272 N N . SER A 1 300 ? 18.25 -8.93 -8.836 1 96.75 300 SER A N 1
ATOM 2273 C CA . SER A 1 300 ? 18.859 -8.883 -7.512 1 96.75 300 SER A CA 1
ATOM 2274 C C . SER A 1 300 ? 20.109 -9.766 -7.438 1 96.75 300 SER A C 1
ATOM 2276 O O . SER A 1 300 ? 21.125 -9.359 -6.879 1 96.75 300 SER A O 1
ATOM 2278 N N . ILE A 1 301 ? 20.016 -10.898 -7.957 1 96.81 301 ILE A N 1
ATOM 2279 C CA . ILE A 1 301 ? 21.141 -11.828 -7.961 1 96.81 301 ILE A CA 1
ATOM 2280 C C . ILE A 1 301 ? 22.297 -11.227 -8.75 1 96.81 301 ILE A C 1
ATOM 2282 O O . ILE A 1 301 ? 23.453 -11.281 -8.312 1 96.81 301 ILE A O 1
ATOM 2286 N N . VAL A 1 302 ? 22.016 -10.656 -9.828 1 95.06 302 VAL A N 1
ATOM 2287 C CA . VAL A 1 302 ? 23.047 -10.086 -10.695 1 95.06 302 VAL A CA 1
ATOM 2288 C C . VAL A 1 302 ? 23.734 -8.922 -9.992 1 95.06 302 VAL A C 1
ATOM 2290 O O . VAL A 1 302 ? 24.938 -8.734 -10.125 1 95.06 302 VAL A O 1
ATOM 2293 N N . LEU A 1 303 ? 22.969 -8.125 -9.273 1 93.94 303 LEU A N 1
ATOM 2294 C CA . LEU A 1 303 ? 23.562 -7.02 -8.523 1 93.94 303 LEU A CA 1
ATOM 2295 C C . LEU A 1 303 ? 24.625 -7.527 -7.555 1 93.94 303 LEU A C 1
ATOM 2297 O O . LEU A 1 303 ? 25.672 -6.902 -7.398 1 93.94 303 LEU A O 1
ATOM 2301 N N . THR A 1 304 ? 24.391 -8.594 -6.934 1 93.12 304 THR A N 1
ATOM 2302 C CA . THR A 1 304 ? 25.359 -9.203 -6.023 1 93.12 304 THR A CA 1
ATOM 2303 C C . THR A 1 304 ? 26.547 -9.781 -6.801 1 93.12 304 THR A C 1
ATOM 2305 O O . THR A 1 304 ? 27.688 -9.609 -6.398 1 93.12 304 THR A O 1
ATOM 2308 N N . ARG A 1 305 ? 26.25 -10.383 -7.891 1 91.5 305 ARG A N 1
ATOM 2309 C CA . ARG A 1 305 ? 27.266 -11.062 -8.68 1 91.5 305 ARG A CA 1
ATOM 2310 C C . ARG A 1 305 ? 28.188 -10.047 -9.359 1 91.5 305 ARG A C 1
ATOM 2312 O O . ARG A 1 305 ? 29.359 -10.352 -9.633 1 91.5 305 ARG A O 1
ATOM 2319 N N . CYS A 1 306 ? 27.688 -8.922 -9.578 1 91.19 306 CYS A N 1
ATOM 2320 C CA . CYS A 1 306 ? 28.469 -7.891 -10.258 1 91.19 306 CYS A CA 1
ATOM 2321 C C . CYS A 1 306 ? 29.672 -7.492 -9.422 1 91.19 306 CYS A C 1
ATOM 2323 O O . CYS A 1 306 ? 30.594 -6.855 -9.922 1 91.19 306 CYS A O 1
ATOM 2325 N N . ARG A 1 307 ? 29.641 -7.91 -8.211 1 89.75 307 ARG A N 1
ATOM 2326 C CA . ARG A 1 307 ? 30.75 -7.566 -7.328 1 89.75 307 ARG A CA 1
ATOM 2327 C C . ARG A 1 307 ? 31.906 -8.57 -7.469 1 89.75 307 ARG A C 1
ATOM 2329 O O . ARG A 1 307 ? 33 -8.336 -6.961 1 89.75 307 ARG A O 1
ATOM 2336 N N . THR A 1 308 ? 31.766 -9.648 -8.227 1 91.31 308 THR A N 1
ATOM 2337 C CA . THR A 1 308 ? 32.781 -10.68 -8.406 1 91.31 308 THR A CA 1
ATOM 2338 C C . THR A 1 308 ? 33.688 -10.352 -9.594 1 91.31 308 THR A C 1
ATOM 2340 O O . THR A 1 308 ? 33.25 -9.703 -10.547 1 91.31 308 THR A O 1
ATOM 2343 N N . PRO A 1 309 ? 34.875 -10.828 -9.5 1 93.19 309 PRO A N 1
ATOM 2344 C CA . PRO A 1 309 ? 35.781 -10.602 -10.617 1 93.19 309 PRO A CA 1
ATOM 2345 C C . PRO A 1 309 ? 35.281 -11.203 -11.93 1 93.19 309 PRO A C 1
ATOM 2347 O O . PRO A 1 309 ? 35.469 -10.602 -12.992 1 93.19 309 PRO A O 1
ATOM 2350 N N . GLU A 1 310 ? 34.688 -12.312 -11.859 1 90.94 310 GLU A N 1
ATOM 2351 C CA . GLU A 1 310 ? 34.188 -12.992 -13.047 1 90.94 310 GLU A CA 1
ATOM 2352 C C . GLU A 1 310 ? 33.125 -12.164 -13.742 1 90.94 310 GLU A C 1
ATOM 2354 O O . GLU A 1 310 ? 33.156 -12 -14.969 1 90.94 310 GLU A O 1
ATOM 2359 N N . SER A 1 311 ? 32.188 -11.625 -12.953 1 91 311 SER A N 1
ATOM 2360 C CA . SER A 1 311 ? 31.094 -10.836 -13.523 1 91 311 SER A CA 1
ATOM 2361 C C . SER A 1 311 ? 31.609 -9.492 -14.047 1 91 311 SER A C 1
ATOM 2363 O O . SER A 1 311 ? 31.141 -9.008 -15.078 1 91 311 SER A O 1
ATOM 2365 N N . LYS A 1 312 ? 32.562 -8.945 -13.312 1 92.31 312 LYS A N 1
ATOM 2366 C CA . LYS A 1 312 ? 33.156 -7.699 -13.781 1 92.31 312 LYS A CA 1
ATOM 2367 C C . LYS A 1 312 ? 33.844 -7.891 -15.125 1 92.31 312 LYS A C 1
ATOM 2369 O O . LYS A 1 312 ? 33.719 -7.051 -16.016 1 92.31 312 LYS A O 1
ATOM 2374 N N . ALA A 1 313 ? 34.594 -8.977 -15.172 1 93.94 313 ALA A N 1
ATOM 2375 C CA . ALA A 1 313 ? 35.281 -9.281 -16.422 1 93.94 313 ALA A CA 1
ATOM 2376 C C . ALA A 1 313 ? 34.25 -9.492 -17.562 1 93.94 313 ALA A C 1
ATOM 2378 O O . ALA A 1 313 ? 34.5 -9.062 -18.688 1 93.94 313 ALA A O 1
ATOM 2379 N N . TYR A 1 314 ? 33.219 -10.211 -17.234 1 92.81 314 TYR A N 1
ATOM 2380 C CA . TYR A 1 314 ? 32.188 -10.445 -18.234 1 92.81 314 TYR A CA 1
ATOM 2381 C C . TYR A 1 314 ? 31.594 -9.125 -18.734 1 92.81 314 TYR A C 1
ATOM 2383 O O . TYR A 1 314 ? 31.469 -8.922 -19.938 1 92.81 314 TYR A O 1
ATOM 2391 N N . ILE A 1 315 ? 31.25 -8.164 -17.828 1 92.75 315 ILE A N 1
ATOM 2392 C CA . ILE A 1 315 ? 30.656 -6.879 -18.172 1 92.75 315 ILE A CA 1
ATOM 2393 C C . ILE A 1 315 ? 31.641 -6.059 -19 1 92.75 315 ILE A C 1
ATOM 2395 O O . ILE A 1 315 ? 31.266 -5.465 -20.016 1 92.75 315 ILE A O 1
ATOM 2399 N N . ALA A 1 316 ? 32.875 -6.102 -18.531 1 93.69 316 ALA A N 1
ATOM 2400 C CA . ALA A 1 316 ? 33.906 -5.367 -19.266 1 93.69 316 ALA A CA 1
ATOM 2401 C C . ALA A 1 316 ? 34.031 -5.867 -20.703 1 93.69 316 ALA A C 1
ATOM 2403 O O . ALA A 1 316 ? 34.188 -5.07 -21.625 1 93.69 316 ALA A O 1
ATOM 2404 N N . ARG A 1 317 ? 33.969 -7.125 -20.844 1 95 317 ARG A N 1
ATOM 2405 C CA . ARG A 1 317 ? 34.062 -7.727 -22.156 1 95 317 ARG A CA 1
ATOM 2406 C C . ARG A 1 317 ? 32.906 -7.289 -23.047 1 95 317 ARG A C 1
ATOM 2408 O O . ARG A 1 317 ? 33.094 -6.941 -24.219 1 95 317 ARG A O 1
ATOM 2415 N N . ARG A 1 318 ? 31.703 -7.301 -22.469 1 93.12 318 ARG A N 1
ATOM 2416 C CA . ARG A 1 318 ? 30.516 -6.918 -23.234 1 93.12 318 ARG A CA 1
ATOM 2417 C C . ARG A 1 318 ? 30.562 -5.441 -23.609 1 93.12 318 ARG A C 1
ATOM 2419 O O . ARG A 1 318 ? 30.141 -5.059 -24.703 1 93.12 318 ARG A O 1
ATOM 2426 N N . VAL A 1 319 ? 31.094 -4.711 -22.734 1 93.25 319 VAL A N 1
ATOM 2427 C CA . VAL A 1 319 ? 31.234 -3.283 -23 1 93.25 319 VAL A CA 1
ATOM 2428 C C . VAL A 1 319 ? 32.25 -3.07 -24.109 1 93.25 319 VAL A C 1
ATOM 2430 O O . VAL A 1 319 ? 32.062 -2.244 -25.016 1 93.25 319 VAL A O 1
ATOM 2433 N N . ALA A 1 320 ? 33.281 -3.768 -24.094 1 94.81 320 ALA A N 1
ATOM 2434 C CA . ALA A 1 320 ? 34.312 -3.693 -25.141 1 94.81 320 ALA A CA 1
ATOM 2435 C C . ALA A 1 320 ? 33.719 -4.086 -26.484 1 94.81 320 ALA A C 1
ATOM 2437 O O . ALA A 1 320 ? 34.188 -3.619 -27.531 1 94.81 320 ALA A O 1
ATOM 2438 N N . GLU A 1 321 ? 32.75 -4.926 -26.5 1 94.5 321 GLU A N 1
ATOM 2439 C CA . GLU A 1 321 ? 32.062 -5.375 -27.719 1 94.5 321 GLU A CA 1
ATOM 2440 C C . GLU A 1 321 ? 31.062 -4.34 -28.219 1 94.5 321 GLU A C 1
ATOM 2442 O O . GLU A 1 321 ? 30.359 -4.57 -29.203 1 94.5 321 GLU A O 1
ATOM 2447 N N . GLY A 1 322 ? 30.906 -3.215 -27.391 1 91.69 322 GLY A N 1
ATOM 2448 C CA . GLY A 1 322 ? 30.094 -2.119 -27.891 1 91.69 322 GLY A CA 1
ATOM 2449 C C . GLY A 1 322 ? 28.812 -1.935 -27.109 1 91.69 322 GLY A C 1
ATOM 2450 O O . GLY A 1 322 ? 28 -1.06 -27.422 1 91.69 322 GLY A O 1
ATOM 2451 N N . LYS A 1 323 ? 28.625 -2.691 -26.062 1 90.62 323 LYS A N 1
ATOM 2452 C CA . LYS A 1 323 ? 27.406 -2.582 -25.266 1 90.62 323 LYS A CA 1
ATOM 2453 C C . LYS A 1 323 ? 27.562 -1.561 -24.156 1 90.62 323 LYS A C 1
ATOM 2455 O O . LYS A 1 323 ? 28.688 -1.312 -23.688 1 90.62 323 LYS A O 1
ATOM 2460 N N . THR A 1 324 ? 26.469 -0.924 -23.875 1 92.12 324 THR A N 1
ATOM 2461 C CA . THR A 1 324 ? 26.469 -0.092 -22.672 1 92.12 324 THR A CA 1
ATOM 2462 C C . THR A 1 324 ? 26.547 -0.954 -21.406 1 92.12 324 THR A C 1
ATOM 2464 O O . THR A 1 324 ? 26.219 -2.145 -21.453 1 92.12 324 THR A O 1
ATOM 2467 N N . PRO A 1 325 ? 26.938 -0.316 -20.344 1 90.06 325 PRO A N 1
ATOM 2468 C CA . PRO A 1 325 ? 26.953 -1.073 -19.094 1 90.06 325 PRO A CA 1
ATOM 2469 C C . PRO A 1 325 ? 25.594 -1.657 -18.734 1 90.06 325 PRO A C 1
ATOM 2471 O O . PRO A 1 325 ? 25.516 -2.785 -18.25 1 90.06 325 PRO A O 1
ATOM 2474 N N . GLN A 1 326 ? 24.578 -0.955 -19.047 1 89.19 326 GLN A N 1
ATOM 2475 C CA . GLN A 1 326 ? 23.219 -1.433 -18.766 1 89.19 326 GLN A CA 1
ATOM 2476 C C . GLN A 1 326 ? 22.859 -2.629 -19.641 1 89.19 326 GLN A C 1
ATOM 2478 O O . GLN A 1 326 ? 22.266 -3.596 -19.172 1 89.19 326 GLN A O 1
ATOM 2483 N N . GLU A 1 327 ? 23.281 -2.541 -20.812 1 88.19 327 GLU A N 1
ATOM 2484 C CA . GLU A 1 327 ? 23.047 -3.658 -21.734 1 88.19 327 GLU A CA 1
ATOM 2485 C C . GLU A 1 327 ? 23.859 -4.883 -21.312 1 88.19 327 GLU A C 1
ATOM 2487 O O . GLU A 1 327 ? 23.391 -6.012 -21.422 1 88.19 327 GLU A O 1
ATOM 2492 N N . ALA A 1 328 ? 25.031 -4.648 -20.906 1 92.06 328 ALA A N 1
ATOM 2493 C CA . ALA A 1 328 ? 25.891 -5.734 -20.438 1 92.06 328 ALA A CA 1
ATOM 2494 C C . ALA A 1 328 ? 25.281 -6.453 -19.25 1 92.06 328 ALA A C 1
ATOM 2496 O O . ALA A 1 328 ? 25.328 -7.684 -19.156 1 92.06 328 ALA A O 1
ATOM 2497 N N . LYS A 1 329 ? 24.656 -5.73 -18.359 1 91.69 329 LYS A N 1
ATOM 2498 C CA . LYS A 1 329 ? 24 -6.324 -17.203 1 91.69 329 LYS A CA 1
ATOM 2499 C C . LYS A 1 329 ? 22.797 -7.152 -17.625 1 91.69 329 LYS A C 1
ATOM 2501 O O . LYS A 1 329 ? 22.5 -8.188 -17.016 1 91.69 329 LYS A O 1
ATOM 2506 N N . ARG A 1 330 ? 22.156 -6.691 -18.594 1 89.88 330 ARG A N 1
ATOM 2507 C CA . ARG A 1 330 ? 21.031 -7.453 -19.109 1 89.88 330 ARG A CA 1
ATOM 2508 C C . ARG A 1 330 ? 21.484 -8.781 -19.703 1 89.88 330 ARG A C 1
ATOM 2510 O O . ARG A 1 330 ? 20.828 -9.805 -19.516 1 89.88 330 ARG A O 1
ATOM 2517 N N . CYS A 1 331 ? 22.562 -8.75 -20.422 1 92.38 331 CYS A N 1
ATOM 2518 C CA . CYS A 1 331 ? 23.141 -9.984 -20.953 1 92.38 331 CYS A CA 1
ATOM 2519 C C . CYS A 1 331 ? 23.516 -10.938 -19.828 1 92.38 331 CYS A C 1
ATOM 2521 O O . CYS A 1 331 ? 23.328 -12.148 -19.938 1 92.38 331 CYS A O 1
ATOM 2523 N N . LEU A 1 332 ? 24.016 -10.344 -18.828 1 93.69 332 LEU A N 1
ATOM 2524 C CA . LEU A 1 332 ? 24.391 -11.156 -17.672 1 93.69 332 LEU A CA 1
ATOM 2525 C C . LEU A 1 332 ? 23.156 -11.797 -17.047 1 93.69 332 LEU A C 1
ATOM 2527 O O . LEU A 1 332 ? 23.203 -12.945 -16.594 1 93.69 332 LEU A O 1
ATOM 2531 N N . ARG A 1 333 ? 22.062 -11.086 -16.984 1 95.31 333 ARG A N 1
ATOM 2532 C CA . ARG A 1 333 ? 20.812 -11.633 -16.469 1 95.31 333 ARG A CA 1
ATOM 2533 C C . ARG A 1 333 ? 20.344 -12.812 -17.312 1 95.31 333 ARG A C 1
ATOM 2535 O O . ARG A 1 333 ? 19.922 -13.836 -16.766 1 95.31 333 ARG A O 1
ATOM 2542 N N . ALA A 1 334 ? 20.438 -12.672 -18.594 1 94.25 334 ALA A N 1
ATOM 2543 C CA . ALA A 1 334 ? 20.047 -13.75 -19.484 1 94.25 334 ALA A CA 1
ATOM 2544 C C . ALA A 1 334 ? 20.953 -14.969 -19.312 1 94.25 334 ALA A C 1
ATOM 2546 O O . ALA A 1 334 ? 20.484 -16.109 -19.281 1 94.25 334 ALA A O 1
ATOM 2547 N N . TYR A 1 335 ? 22.172 -14.695 -19.25 1 94.12 335 TYR A N 1
ATOM 2548 C CA . TYR A 1 335 ? 23.156 -15.758 -19.047 1 94.12 335 TYR A CA 1
ATOM 2549 C C . TYR A 1 335 ? 22.891 -16.516 -17.766 1 94.12 335 TYR A C 1
ATOM 2551 O O . TYR A 1 335 ? 22.875 -17.75 -17.75 1 94.12 335 TYR A O 1
ATOM 2559 N N . LEU A 1 336 ? 22.688 -15.766 -16.719 1 95.75 336 LEU A N 1
ATOM 2560 C CA . LEU A 1 336 ? 22.422 -16.375 -15.422 1 95.75 336 LEU A CA 1
ATOM 2561 C C . LEU A 1 336 ? 21.141 -17.188 -15.461 1 95.75 336 LEU A C 1
ATOM 2563 O O . LEU A 1 336 ? 21.078 -18.297 -14.906 1 95.75 336 LEU A O 1
ATOM 2567 N N . THR A 1 337 ? 20.109 -16.672 -16.078 1 96.69 337 THR A N 1
ATOM 2568 C CA . THR A 1 337 ? 18.828 -17.375 -16.172 1 96.69 337 THR A CA 1
ATOM 2569 C C . THR A 1 337 ? 19 -18.703 -16.891 1 96.69 337 THR A C 1
ATOM 2571 O O . THR A 1 337 ? 18.438 -19.719 -16.469 1 96.69 337 THR A O 1
ATOM 2574 N N . ARG A 1 338 ? 19.781 -18.75 -17.969 1 96.06 338 ARG A N 1
ATOM 2575 C CA . ARG A 1 338 ? 20.078 -20 -18.672 1 96.06 338 ARG A CA 1
ATOM 2576 C C . ARG A 1 338 ? 20.812 -20.984 -17.781 1 96.06 338 ARG A C 1
ATOM 2578 O O . ARG A 1 338 ? 20.516 -22.172 -17.781 1 96.06 338 ARG A O 1
ATOM 2585 N N . LYS A 1 339 ? 21.75 -20.422 -17.109 1 96.06 339 LYS A N 1
ATOM 2586 C CA . LYS A 1 339 ? 22.516 -21.266 -16.188 1 96.06 339 LYS A CA 1
ATOM 2587 C C . LYS A 1 339 ? 21.609 -21.891 -15.133 1 96.06 339 LYS A C 1
ATOM 2589 O O . LYS A 1 339 ? 21.734 -23.094 -14.836 1 96.06 339 LYS A O 1
ATOM 2594 N N . ILE A 1 340 ? 20.75 -21.109 -14.562 1 97.44 340 ILE A N 1
ATOM 2595 C CA . ILE A 1 340 ? 19.812 -21.594 -13.547 1 97.44 340 ILE A CA 1
ATOM 2596 C C . ILE A 1 340 ? 18.953 -22.703 -14.133 1 97.44 340 ILE A C 1
ATOM 2598 O O . ILE A 1 340 ? 18.766 -23.75 -13.5 1 97.44 340 ILE A O 1
ATOM 2602 N N . TYR A 1 341 ? 18.469 -22.516 -15.297 1 96.25 341 TYR A N 1
ATOM 2603 C CA . TYR A 1 341 ? 17.672 -23.516 -15.977 1 96.25 341 TYR A CA 1
ATOM 2604 C C . TYR A 1 341 ? 18.438 -24.828 -16.125 1 96.25 341 TYR A C 1
ATOM 2606 O O . TYR A 1 341 ? 17.922 -25.906 -15.812 1 96.25 341 TYR A O 1
ATOM 2614 N N . ARG A 1 342 ? 19.641 -24.75 -16.562 1 95.94 342 ARG A N 1
ATOM 2615 C CA . ARG A 1 342 ? 20.469 -25.922 -16.797 1 95.94 342 ARG A CA 1
ATOM 2616 C C . ARG A 1 342 ? 20.75 -26.656 -15.484 1 95.94 342 ARG A C 1
ATOM 2618 O O . ARG A 1 342 ? 20.719 -27.891 -15.438 1 95.94 342 ARG A O 1
ATOM 2625 N N . VAL A 1 343 ? 21.031 -25.875 -14.492 1 96.75 343 VAL A N 1
ATOM 2626 C CA . VAL A 1 343 ? 21.328 -26.453 -13.188 1 96.75 343 VAL A CA 1
ATOM 2627 C C . VAL A 1 343 ? 20.109 -27.219 -12.68 1 96.75 343 VAL A C 1
ATOM 2629 O O . VAL A 1 343 ? 20.219 -28.359 -12.227 1 96.75 343 VAL A O 1
ATOM 2632 N N . LEU A 1 344 ? 18.938 -26.703 -12.805 1 96.12 344 LEU A N 1
ATOM 2633 C CA . LEU A 1 344 ? 17.703 -27.328 -12.328 1 96.12 344 LEU A CA 1
ATOM 2634 C C . LEU A 1 344 ? 17.375 -28.562 -13.148 1 96.12 344 LEU A C 1
ATOM 2636 O O . LEU A 1 344 ? 17 -29.609 -12.594 1 96.12 344 LEU A O 1
ATOM 2640 N N . THR A 1 345 ? 17.547 -28.453 -14.461 1 94.62 345 THR A N 1
ATOM 2641 C CA . THR A 1 345 ? 17.188 -29.562 -15.328 1 94.62 345 THR A CA 1
ATOM 2642 C C . THR A 1 345 ? 18.172 -30.719 -15.164 1 94.62 345 THR A C 1
ATOM 2644 O O . THR A 1 345 ? 17.797 -31.891 -15.289 1 94.62 345 THR A O 1
ATOM 2647 N N . ALA A 1 346 ? 19.391 -30.375 -14.898 1 95.19 346 ALA A N 1
ATOM 2648 C CA . ALA A 1 346 ? 20.391 -31.406 -14.648 1 95.19 346 ALA A CA 1
ATOM 2649 C C . ALA A 1 346 ? 20.109 -32.156 -13.336 1 95.19 346 ALA A C 1
ATOM 2651 O O . ALA A 1 346 ? 20.234 -33.375 -13.266 1 95.19 346 ALA A O 1
ATOM 2652 N N . ALA A 1 347 ? 19.719 -31.453 -12.375 1 95.31 347 ALA A N 1
ATOM 2653 C CA . ALA A 1 347 ? 19.469 -32.031 -11.047 1 95.31 347 ALA A CA 1
ATOM 2654 C C . ALA A 1 347 ? 18.141 -32.75 -11.008 1 95.31 347 ALA A C 1
ATOM 2656 O O . ALA A 1 347 ? 17.953 -33.688 -10.219 1 95.31 347 ALA A O 1
ATOM 2657 N N . HIS A 1 348 ? 17.188 -32.312 -11.844 1 93.94 348 HIS A N 1
ATOM 2658 C CA . HIS A 1 348 ? 15.844 -32.875 -11.883 1 93.94 348 HIS A CA 1
ATOM 2659 C C . HIS A 1 348 ? 15.445 -33.281 -13.297 1 93.94 348 HIS A C 1
ATOM 2661 O O . HIS A 1 348 ? 14.586 -32.625 -13.914 1 93.94 348 HIS A O 1
ATOM 2667 N N . PRO A 1 349 ? 15.922 -34.344 -13.734 1 89.06 349 PRO A N 1
ATOM 2668 C CA . PRO A 1 349 ? 15.648 -34.75 -15.117 1 89.06 349 PRO A CA 1
ATOM 2669 C C . PRO A 1 349 ? 14.172 -35.062 -15.352 1 89.06 349 PRO A C 1
ATOM 2671 O O . PRO A 1 349 ? 13.484 -35.531 -14.438 1 89.06 349 PRO A O 1
ATOM 2674 N N . THR A 1 350 ? 13.75 -34.625 -16.5 1 83.31 350 THR A N 1
ATOM 2675 C CA . THR A 1 350 ? 12.383 -34.938 -16.891 1 83.31 350 THR A CA 1
ATOM 2676 C C . THR A 1 350 ? 12.203 -36.438 -17.094 1 83.31 350 THR A C 1
ATOM 2678 O O . THR A 1 350 ? 13.008 -37.094 -17.766 1 83.31 350 THR A O 1
ATOM 2681 N N . PRO A 1 351 ? 11.281 -36.969 -16.344 1 70.44 351 PRO A N 1
ATOM 2682 C CA . PRO A 1 351 ? 11.062 -38.406 -16.625 1 70.44 351 PRO A CA 1
ATOM 2683 C C . PRO A 1 351 ? 10.734 -38.656 -18.094 1 70.44 351 PRO A C 1
ATOM 2685 O O . PRO A 1 351 ? 10.117 -37.812 -18.75 1 70.44 351 PRO A O 1
ATOM 2688 N N . PRO A 1 352 ? 11.414 -39.594 -18.734 1 62 352 PRO A N 1
ATOM 2689 C CA . PRO A 1 352 ? 11.164 -39.906 -20.141 1 62 352 PRO A CA 1
ATOM 2690 C C . PRO A 1 352 ? 9.672 -39.969 -20.469 1 62 352 PRO A C 1
ATOM 2692 O O . PRO A 1 352 ? 8.867 -40.406 -19.641 1 62 352 PRO A O 1
ATOM 2695 N N . GLN A 1 353 ? 9.133 -39 -21.109 1 55.06 353 GLN A N 1
ATOM 2696 C CA . GLN A 1 353 ? 7.746 -39.062 -21.547 1 55.06 353 GLN A CA 1
ATOM 2697 C C . GLN A 1 353 ? 7.508 -40.344 -22.375 1 55.06 353 GLN A C 1
ATOM 2699 O O . GLN A 1 353 ? 8.352 -40.719 -23.188 1 55.06 353 GLN A O 1
ATOM 2704 N N . PRO A 1 354 ? 6.621 -41.188 -22.078 1 47.88 354 PRO A N 1
ATOM 2705 C CA . PRO A 1 354 ? 6.375 -42.344 -22.953 1 47.88 354 PRO A CA 1
ATOM 2706 C C . PRO A 1 354 ? 6.219 -41.938 -24.422 1 47.88 354 PRO A C 1
ATOM 2708 O O . PRO A 1 354 ? 5.758 -40.844 -24.719 1 47.88 354 PRO A O 1
ATOM 2711 N N . ASP A 1 355 ? 7.109 -42.344 -25.359 1 40.16 355 ASP A N 1
ATOM 2712 C CA . ASP A 1 355 ? 7.008 -42.188 -26.797 1 40.16 355 ASP A CA 1
ATOM 2713 C C . ASP A 1 355 ? 5.566 -42.375 -27.266 1 40.16 355 ASP A C 1
ATOM 2715 O O . ASP A 1 355 ? 5 -43.469 -27.156 1 40.16 355 ASP A O 1
ATOM 2719 N N . LEU A 1 356 ? 4.797 -41.312 -27.172 1 41.41 356 LEU A N 1
ATOM 2720 C CA . LEU A 1 356 ? 3.436 -41.469 -27.672 1 41.41 356 LEU A CA 1
ATOM 2721 C C . LEU A 1 356 ? 3.436 -41.969 -29.109 1 41.41 356 LEU A C 1
ATOM 2723 O O . LEU A 1 356 ? 2.373 -42.156 -29.703 1 41.41 356 LEU A O 1
ATOM 2727 N N . THR A 1 357 ? 4.484 -41.688 -29.875 1 39.34 357 THR A N 1
ATOM 2728 C CA . THR A 1 357 ? 4.395 -42.219 -31.234 1 39.34 357 THR A CA 1
ATOM 2729 C C . THR A 1 357 ? 4.273 -43.75 -31.203 1 39.34 357 THR A C 1
ATOM 2731 O O . THR A 1 357 ? 4.113 -44.375 -32.25 1 39.34 357 THR A O 1
ATOM 2734 N N . ALA A 1 358 ? 4.727 -44.406 -30.172 1 42.12 358 ALA A N 1
ATOM 2735 C CA . ALA A 1 358 ? 4.637 -45.875 -30.312 1 42.12 358 ALA A CA 1
ATOM 2736 C C . ALA A 1 358 ? 3.184 -46.344 -30.266 1 42.12 358 ALA A C 1
ATOM 2738 O O . ALA A 1 358 ? 2.906 -47.531 -30.375 1 42.12 358 ALA A O 1
ATOM 2739 N N . ALA A 1 359 ? 2.148 -45.438 -29.953 1 35.84 359 ALA A N 1
ATOM 2740 C CA . ALA A 1 359 ? 0.857 -46.062 -30.266 1 35.84 359 ALA A CA 1
ATOM 2741 C C . ALA A 1 359 ? 0.431 -45.719 -31.703 1 35.84 359 ALA A C 1
ATOM 2743 O O . ALA A 1 359 ? 0.703 -44.625 -32.188 1 35.84 359 ALA A O 1
ATOM 2744 N N . MET B 1 1 ? -8.68 45.219 0.289 1 66.12 1 MET B N 1
ATOM 2745 C CA . MET B 1 1 ? -8.055 43.938 0.55 1 66.12 1 MET B CA 1
ATOM 2746 C C . MET B 1 1 ? -6.551 44.094 0.745 1 66.12 1 MET B C 1
ATOM 2748 O O . MET B 1 1 ? -5.863 44.656 -0.107 1 66.12 1 MET B O 1
ATOM 2752 N N . THR B 1 2 ? -6.086 43.938 2.018 1 87.12 2 THR B N 1
ATOM 2753 C CA . THR B 1 2 ? -4.668 44.156 2.291 1 87.12 2 THR B CA 1
ATOM 2754 C C . THR B 1 2 ? -3.879 42.875 1.979 1 87.12 2 THR B C 1
ATOM 2756 O O . THR B 1 2 ? -4.195 41.812 2.488 1 87.12 2 THR B O 1
ATOM 2759 N N . ILE B 1 3 ? -3.029 43.062 1.029 1 91.88 3 ILE B N 1
ATOM 2760 C CA . ILE B 1 3 ? -2.277 41.906 0.588 1 91.88 3 ILE B CA 1
ATOM 2761 C C . ILE B 1 3 ? -0.997 41.781 1.41 1 91.88 3 ILE B C 1
ATOM 2763 O O . ILE B 1 3 ? -0.605 42.719 2.111 1 91.88 3 ILE B O 1
ATOM 2767 N N . VAL B 1 4 ? -0.348 40.719 1.319 1 94.62 4 VAL B N 1
ATOM 2768 C CA . VAL B 1 4 ? 0.845 40.375 2.086 1 94.62 4 VAL B CA 1
ATOM 2769 C C . VAL B 1 4 ? 1.942 41.406 1.829 1 94.62 4 VAL B C 1
ATOM 2771 O O . VAL B 1 4 ? 2.568 41.906 2.768 1 94.62 4 VAL B O 1
ATOM 2774 N N . ALA B 1 5 ? 2.162 41.781 0.614 1 95.12 5 ALA B N 1
ATOM 2775 C CA . ALA B 1 5 ? 3.244 42.688 0.232 1 95.12 5 ALA B CA 1
ATOM 2776 C C . ALA B 1 5 ? 3.027 44.062 0.815 1 95.12 5 ALA B C 1
ATOM 2778 O O . ALA B 1 5 ? 3.967 44.875 0.909 1 95.12 5 ALA B O 1
ATOM 2779 N N . ASP B 1 6 ? 1.809 44.312 1.189 1 93.38 6 ASP B N 1
ATOM 2780 C CA . ASP B 1 6 ? 1.49 45.594 1.782 1 93.38 6 ASP B CA 1
ATOM 2781 C C . ASP B 1 6 ? 1.821 45.625 3.273 1 93.38 6 ASP B C 1
ATOM 2783 O O . ASP B 1 6 ? 2.066 46.688 3.848 1 93.38 6 ASP B O 1
ATOM 2787 N N . THR B 1 7 ? 1.821 44.531 3.814 1 94 7 THR B N 1
ATOM 2788 C CA . THR B 1 7 ? 1.899 44.469 5.27 1 94 7 THR B CA 1
ATOM 2789 C C . THR B 1 7 ? 3.281 44 5.711 1 94 7 THR B C 1
ATOM 2791 O O . THR B 1 7 ? 3.814 44.469 6.715 1 94 7 THR B O 1
ATOM 2794 N N . TYR B 1 8 ? 3.832 43.188 4.953 1 96.88 8 TYR B N 1
ATOM 2795 C CA . TYR B 1 8 ? 5.117 42.594 5.324 1 96.88 8 TYR B CA 1
ATOM 2796 C C . TYR B 1 8 ? 6.23 43.094 4.41 1 96.88 8 TYR B C 1
ATOM 2798 O O . TYR B 1 8 ? 6.027 43.25 3.205 1 96.88 8 TYR B O 1
ATOM 2806 N N . THR B 1 9 ? 7.359 43.312 5.02 1 97.81 9 THR B N 1
ATOM 2807 C CA . THR B 1 9 ? 8.531 43.719 4.258 1 97.81 9 THR B CA 1
ATOM 2808 C C . THR B 1 9 ? 9.266 42.5 3.693 1 97.81 9 THR B C 1
ATOM 2810 O O . THR B 1 9 ? 9.789 42.562 2.578 1 97.81 9 THR B O 1
ATOM 2813 N N . TYR B 1 10 ? 9.25 41.438 4.457 1 98.06 10 TYR B N 1
ATOM 2814 C CA . TYR B 1 10 ? 9.961 40.219 4.074 1 98.06 10 TYR B CA 1
ATOM 2815 C C . TYR B 1 10 ? 9.047 39 4.137 1 98.06 10 TYR B C 1
ATOM 2817 O O . TYR B 1 10 ? 8.125 38.969 4.957 1 98.06 10 TYR B O 1
ATOM 2825 N N . VAL B 1 11 ? 9.289 38.094 3.219 1 98.19 11 VAL B N 1
ATOM 2826 C CA . VAL B 1 11 ? 8.688 36.75 3.271 1 98.19 11 VAL B CA 1
ATOM 2827 C C . VAL B 1 11 ? 9.773 35.688 3.223 1 98.19 11 VAL B C 1
ATOM 2829 O O . VAL B 1 11 ? 10.703 35.781 2.42 1 98.19 11 VAL B O 1
ATOM 2832 N N . VAL B 1 12 ? 9.719 34.75 4.086 1 98.25 12 VAL B N 1
ATOM 2833 C CA . VAL B 1 12 ? 10.648 33.625 4.098 1 98.25 12 VAL B CA 1
ATOM 2834 C C . VAL B 1 12 ? 9.93 32.375 3.654 1 98.25 12 VAL B C 1
ATOM 2836 O O . VAL B 1 12 ? 9 31.906 4.324 1 98.25 12 VAL B O 1
ATOM 2839 N N . GLY B 1 13 ? 10.328 31.844 2.508 1 97.38 13 GLY B N 1
ATOM 2840 C CA . GLY B 1 13 ? 9.852 30.547 2.059 1 97.38 13 GLY B CA 1
ATOM 2841 C C . GLY B 1 13 ? 10.664 29.391 2.592 1 97.38 13 GLY B C 1
ATOM 2842 O O . GLY B 1 13 ? 11.891 29.484 2.686 1 97.38 13 GLY B O 1
ATOM 2843 N N . VAL B 1 14 ? 9.961 28.344 2.947 1 96.75 14 VAL B N 1
ATOM 2844 C CA . VAL B 1 14 ? 10.672 27.203 3.516 1 96.75 14 VAL B CA 1
ATOM 2845 C C . VAL B 1 14 ? 10.242 25.922 2.805 1 96.75 14 VAL B C 1
ATOM 2847 O O . VAL B 1 14 ? 9.047 25.609 2.73 1 96.75 14 VAL B O 1
ATOM 2850 N N . ASP B 1 15 ? 11.211 25.25 2.277 1 94.44 15 ASP B N 1
ATOM 2851 C CA . ASP B 1 15 ? 11.031 23.875 1.812 1 94.44 15 ASP B CA 1
ATOM 2852 C C . ASP B 1 15 ? 11.539 22.875 2.846 1 94.44 15 ASP B C 1
ATOM 2854 O O . ASP B 1 15 ? 12.75 22.75 3.064 1 94.44 15 ASP B O 1
ATOM 2858 N N . THR B 1 16 ? 10.641 22.141 3.4 1 93.31 16 THR B N 1
ATOM 2859 C CA . THR B 1 16 ? 10.977 21.312 4.551 1 93.31 16 THR B CA 1
ATOM 2860 C C . THR B 1 16 ? 11.281 19.875 4.121 1 93.31 16 THR B C 1
ATOM 2862 O O . THR B 1 16 ? 10.609 19.328 3.248 1 93.31 16 THR B O 1
ATOM 2865 N N . HIS B 1 17 ? 12.352 19.328 4.645 1 89.38 17 HIS B N 1
ATOM 2866 C CA . HIS B 1 17 ? 12.734 17.938 4.441 1 89.38 17 HIS B CA 1
ATOM 2867 C C . HIS B 1 17 ? 13.109 17.266 5.762 1 89.38 17 HIS B C 1
ATOM 2869 O O . HIS B 1 17 ? 13.109 17.922 6.812 1 89.38 17 HIS B O 1
ATOM 2875 N N . ALA B 1 18 ? 13.43 16.031 5.66 1 86.88 18 ALA B N 1
ATOM 2876 C CA . ALA B 1 18 ? 13.711 15.227 6.852 1 86.88 18 ALA B CA 1
ATOM 2877 C C . ALA B 1 18 ? 15 15.688 7.527 1 86.88 18 ALA B C 1
ATOM 2879 O O . ALA B 1 18 ? 15.023 15.898 8.742 1 86.88 18 ALA B O 1
ATOM 2880 N N . ALA B 1 19 ? 16.031 15.93 6.738 1 88.94 19 ALA B N 1
ATOM 2881 C CA . ALA B 1 19 ? 17.344 16.172 7.32 1 88.94 19 ALA B CA 1
ATOM 2882 C C . ALA B 1 19 ? 17.719 17.656 7.246 1 88.94 19 ALA B C 1
ATOM 2884 O O . ALA B 1 19 ? 18.469 18.156 8.078 1 88.94 19 ALA B O 1
ATOM 2885 N N . THR B 1 20 ? 17.141 18.281 6.188 1 92.69 20 THR B N 1
ATOM 2886 C CA . THR B 1 20 ? 17.469 19.688 5.977 1 92.69 20 THR B CA 1
ATOM 2887 C C . THR B 1 20 ? 16.25 20.453 5.477 1 92.69 20 THR B C 1
ATOM 2889 O O . THR B 1 20 ? 15.414 19.906 4.754 1 92.69 20 THR B O 1
ATOM 2892 N N . HIS B 1 21 ? 16.125 21.672 5.957 1 96 21 HIS B N 1
ATOM 2893 C CA . HIS B 1 21 ? 15.18 22.609 5.375 1 96 21 HIS B CA 1
ATOM 2894 C C . HIS B 1 21 ? 15.898 23.672 4.535 1 96 21 HIS B C 1
ATOM 2896 O O . HIS B 1 21 ? 17 24.094 4.879 1 96 21 HIS B O 1
ATOM 2902 N N . HIS B 1 22 ? 15.32 24 3.494 1 97.12 22 HIS B N 1
ATOM 2903 C CA . HIS B 1 22 ? 15.844 25.094 2.699 1 97.12 22 HIS B CA 1
ATOM 2904 C C . HIS B 1 22 ? 15.016 26.359 2.891 1 97.12 22 HIS B C 1
ATOM 2906 O O . HIS B 1 22 ? 13.781 26.297 2.875 1 97.12 22 HIS B O 1
ATOM 2912 N N . PHE B 1 23 ? 15.734 27.469 3.076 1 97.88 23 PHE B N 1
ATOM 2913 C CA . PHE B 1 23 ? 15.109 28.766 3.357 1 97.88 23 PHE B CA 1
ATOM 2914 C C . PHE B 1 23 ? 15.43 29.781 2.266 1 97.88 23 PHE B C 1
ATOM 2916 O O . PHE B 1 23 ? 16.562 29.828 1.773 1 97.88 23 PHE B O 1
ATOM 2923 N N . ALA B 1 24 ? 14.461 30.547 1.915 1 97.88 24 ALA B N 1
ATOM 2924 C CA . ALA B 1 24 ? 14.672 31.672 1.023 1 97.88 24 ALA B CA 1
ATOM 2925 C C . ALA B 1 24 ? 14.008 32.938 1.572 1 97.88 24 ALA B C 1
ATOM 2927 O O . ALA B 1 24 ? 12.805 32.938 1.845 1 97.88 24 ALA B O 1
ATOM 2928 N N . VAL B 1 25 ? 14.781 34 1.771 1 98.31 25 VAL B N 1
ATOM 2929 C CA . VAL B 1 25 ? 14.25 35.281 2.186 1 98.31 25 VAL B CA 1
ATOM 2930 C C . VAL B 1 25 ? 14.07 36.188 0.964 1 98.31 25 VAL B C 1
ATOM 2932 O O . VAL B 1 25 ? 15.008 36.375 0.185 1 98.31 25 VAL B O 1
ATOM 2935 N N . ILE B 1 26 ? 12.891 36.719 0.875 1 98.12 26 ILE B N 1
ATOM 2936 C CA . ILE B 1 26 ? 12.648 37.594 -0.251 1 98.12 26 ILE B CA 1
ATOM 2937 C C . ILE B 1 26 ? 12.062 38.906 0.253 1 98.12 26 ILE B C 1
ATOM 2939 O O . ILE B 1 26 ? 11.531 38.969 1.362 1 98.12 26 ILE B O 1
ATOM 2943 N N . HIS B 1 27 ? 12.266 39.938 -0.582 1 97.81 27 HIS B N 1
ATOM 2944 C CA . HIS B 1 27 ? 11.539 41.188 -0.37 1 97.81 27 HIS B CA 1
ATOM 2945 C C . HIS B 1 27 ? 10.094 41.062 -0.84 1 97.81 27 HIS B C 1
ATOM 2947 O O . HIS B 1 27 ? 9.836 40.75 -2.008 1 97.81 27 HIS B O 1
ATOM 2953 N N . ALA B 1 28 ? 9.172 41.344 0.041 1 97 28 ALA B N 1
ATOM 2954 C CA . ALA B 1 28 ? 7.766 41.031 -0.22 1 97 28 ALA B CA 1
ATOM 2955 C C . ALA B 1 28 ? 7.25 41.844 -1.41 1 97 28 ALA B C 1
ATOM 2957 O O . ALA B 1 28 ? 6.527 41.312 -2.258 1 97 28 ALA B O 1
ATOM 2958 N N . ALA B 1 29 ? 7.586 43.094 -1.525 1 94.94 29 ALA B N 1
ATOM 2959 C CA . ALA B 1 29 ? 7.035 44 -2.537 1 94.94 29 ALA B CA 1
ATOM 2960 C C . ALA B 1 29 ? 7.574 43.656 -3.924 1 94.94 29 ALA B C 1
ATOM 2962 O O . ALA B 1 29 ? 6.836 43.719 -4.914 1 94.94 29 ALA B O 1
ATOM 2963 N N . THR B 1 30 ? 8.789 43.219 -4.008 1 95.06 30 THR B N 1
ATOM 2964 C CA . THR B 1 30 ? 9.422 43.062 -5.312 1 95.06 30 THR B CA 1
ATOM 2965 C C . THR B 1 30 ? 9.57 41.594 -5.652 1 95.06 30 THR B C 1
ATOM 2967 O O . THR B 1 30 ? 9.758 41.219 -6.816 1 95.06 30 THR B O 1
ATOM 2970 N N . GLY B 1 31 ? 9.594 40.812 -4.691 1 94.75 31 GLY B N 1
ATOM 2971 C CA . GLY B 1 31 ? 9.852 39.406 -4.914 1 94.75 31 GLY B CA 1
ATOM 2972 C C . GLY B 1 31 ? 11.32 39.062 -5.07 1 94.75 31 GLY B C 1
ATOM 2973 O O . GLY B 1 31 ? 11.688 37.906 -5.32 1 94.75 31 GLY B O 1
ATOM 2974 N N . ALA B 1 32 ? 12.188 40.031 -4.879 1 96.69 32 ALA B N 1
ATOM 2975 C CA . ALA B 1 32 ? 13.625 39.844 -5.039 1 96.69 32 ALA B CA 1
ATOM 2976 C C . ALA B 1 32 ? 14.188 38.938 -3.943 1 96.69 32 ALA B C 1
ATOM 2978 O O . ALA B 1 32 ? 13.852 39.094 -2.768 1 96.69 32 ALA B O 1
ATOM 2979 N N . VAL B 1 33 ? 15.023 38 -4.383 1 97.62 33 VAL B N 1
ATOM 2980 C CA . VAL B 1 33 ? 15.648 37.094 -3.424 1 97.62 33 VAL B CA 1
ATOM 2981 C C . VAL B 1 33 ? 16.781 37.812 -2.699 1 97.62 33 VAL B C 1
ATOM 2983 O O . VAL B 1 33 ? 17.703 38.344 -3.336 1 97.62 33 VAL B O 1
ATOM 2986 N N . ILE B 1 34 ? 16.719 37.906 -1.443 1 97.81 34 ILE B N 1
ATOM 2987 C CA . ILE B 1 34 ? 17.75 38.5 -0.611 1 97.81 34 ILE B CA 1
ATOM 2988 C C . ILE B 1 34 ? 18.844 37.469 -0.329 1 97.81 34 ILE B C 1
ATOM 2990 O O . ILE B 1 34 ? 20.031 37.75 -0.501 1 97.81 34 ILE B O 1
ATOM 2994 N N . ASP B 1 35 ? 18.469 36.344 0.126 1 97.94 35 ASP B N 1
ATOM 2995 C CA . ASP B 1 35 ? 19.391 35.25 0.426 1 97.94 35 ASP B CA 1
ATOM 2996 C C . ASP B 1 35 ? 18.641 33.906 0.557 1 97.94 35 ASP B C 1
ATOM 2998 O O . ASP B 1 35 ? 17.422 33.906 0.667 1 97.94 35 ASP B O 1
ATOM 3002 N N . ASP B 1 36 ? 19.344 32.875 0.423 1 97.5 36 ASP B N 1
ATOM 3003 C CA . ASP B 1 36 ? 18.812 31.531 0.672 1 97.5 36 ASP B CA 1
ATOM 3004 C C . ASP B 1 36 ? 19.875 30.609 1.291 1 97.5 36 ASP B C 1
ATOM 3006 O O . ASP B 1 36 ? 21.078 30.812 1.076 1 97.5 36 ASP B O 1
ATOM 3010 N N . ARG B 1 37 ? 19.453 29.734 2.057 1 97.75 37 ARG B N 1
ATOM 3011 C CA . ARG B 1 37 ? 20.391 28.844 2.734 1 97.75 37 ARG B CA 1
ATOM 3012 C C . ARG B 1 37 ? 19.672 27.594 3.256 1 97.75 37 ARG B C 1
ATOM 3014 O O . ARG B 1 37 ? 18.484 27.641 3.553 1 97.75 37 ARG B O 1
ATOM 3021 N N . ALA B 1 38 ? 20.406 26.547 3.326 1 97.56 38 ALA B N 1
ATOM 3022 C CA . ALA B 1 38 ? 19.906 25.312 3.922 1 97.56 38 ALA B CA 1
ATOM 3023 C C . ALA B 1 38 ? 20.5 25.094 5.312 1 97.56 38 ALA B C 1
ATOM 3025 O O . ALA B 1 38 ? 21.656 25.406 5.555 1 97.56 38 ALA B O 1
ATOM 3026 N N . PHE B 1 39 ? 19.719 24.609 6.207 1 97 39 PHE B N 1
ATOM 3027 C CA . PHE B 1 39 ? 20.172 24.281 7.555 1 97 39 PHE B CA 1
ATOM 3028 C C . PHE B 1 39 ? 19.703 22.875 7.941 1 97 39 PHE B C 1
ATOM 3030 O O . PHE B 1 39 ? 18.625 22.453 7.555 1 97 39 PHE B O 1
ATOM 3037 N N . PRO B 1 40 ? 20.531 22.156 8.734 1 94 40 PRO B N 1
ATOM 3038 C CA . PRO B 1 40 ? 20.094 20.859 9.258 1 94 40 PRO B CA 1
ATOM 3039 C C . PRO B 1 40 ? 18.891 21 10.203 1 94 40 PRO B C 1
ATOM 3041 O O . PRO B 1 40 ? 18.703 22.031 10.836 1 94 40 PRO B O 1
ATOM 3044 N N . THR B 1 41 ? 18.094 19.953 10.367 1 92.19 41 THR B N 1
ATOM 3045 C CA . THR B 1 41 ? 16.875 20 11.172 1 92.19 41 THR B CA 1
ATOM 3046 C C . THR B 1 41 ? 17.172 19.625 12.625 1 92.19 41 THR B C 1
ATOM 3048 O O . THR B 1 41 ? 16.266 19.359 13.406 1 92.19 41 THR B O 1
ATOM 3051 N N . THR B 1 42 ? 18.438 19.688 13.047 1 89.31 42 THR B N 1
ATOM 3052 C CA . THR B 1 42 ? 18.797 19.547 14.453 1 89.31 42 THR B CA 1
ATOM 3053 C C . THR B 1 42 ? 18.422 20.797 15.242 1 89.31 42 THR B C 1
ATOM 3055 O O . THR B 1 42 ? 18.234 21.859 14.664 1 89.31 42 THR B O 1
ATOM 3058 N N . PRO B 1 43 ? 18.266 20.578 16.594 1 89.75 43 PRO B N 1
ATOM 3059 C CA . PRO B 1 43 ? 17.969 21.766 17.391 1 89.75 43 PRO B CA 1
ATOM 3060 C C . PRO B 1 43 ? 18.969 22.906 17.141 1 89.75 43 PRO B C 1
ATOM 3062 O O . PRO B 1 43 ? 18.562 24.062 17 1 89.75 43 PRO B O 1
ATOM 3065 N N . ALA B 1 44 ? 20.188 22.547 17.047 1 93.44 44 ALA B N 1
ATOM 3066 C CA . ALA B 1 44 ? 21.219 23.547 16.781 1 93.44 44 ALA B CA 1
ATOM 3067 C C . ALA B 1 44 ? 21.047 24.141 15.375 1 93.44 44 ALA B C 1
ATOM 3069 O O . ALA B 1 44 ? 21.203 25.344 15.18 1 93.44 44 ALA B O 1
ATOM 3070 N N . GLY B 1 45 ? 20.797 23.297 14.406 1 95.12 45 GLY B N 1
ATOM 3071 C CA . GLY B 1 45 ? 20.578 23.766 13.047 1 95.12 45 GLY B CA 1
ATOM 3072 C C . GLY B 1 45 ? 19.391 24.703 12.914 1 95.12 45 GLY B C 1
ATOM 3073 O O . GLY B 1 45 ? 19.484 25.719 12.227 1 95.12 45 GLY B O 1
ATOM 3074 N N . LEU B 1 46 ? 18.344 24.391 13.594 1 95.06 46 LEU B N 1
ATOM 3075 C CA . LEU B 1 46 ? 17.141 25.219 13.547 1 95.06 46 LEU B CA 1
ATOM 3076 C C . LEU B 1 46 ? 17.375 26.547 14.258 1 95.06 46 LEU B C 1
ATOM 3078 O O . LEU B 1 46 ? 16.859 27.594 13.828 1 95.06 46 LEU B O 1
ATOM 3082 N N . ALA B 1 47 ? 18.109 26.453 15.312 1 96.38 47 ALA B N 1
ATOM 3083 C CA . ALA B 1 47 ? 18.453 27.688 16.016 1 96.38 47 ALA B CA 1
ATOM 3084 C C . ALA B 1 47 ? 19.281 28.609 15.109 1 96.38 47 ALA B C 1
ATOM 3086 O O . ALA B 1 47 ? 19.047 29.828 15.086 1 96.38 47 ALA B O 1
ATOM 3087 N N . ARG B 1 48 ? 20.172 28.016 14.383 1 97.5 48 ARG B N 1
ATOM 3088 C CA . ARG B 1 48 ? 20.969 28.797 13.445 1 97.5 48 ARG B CA 1
ATOM 3089 C C . ARG B 1 48 ? 20.109 29.375 12.336 1 97.5 48 ARG B C 1
ATOM 3091 O O . ARG B 1 48 ? 20.328 30.5 11.883 1 97.5 48 ARG B O 1
ATOM 3098 N N . ALA B 1 49 ? 19.188 28.609 11.891 1 97.81 49 ALA B N 1
ATOM 3099 C CA . ALA B 1 49 ? 18.25 29.078 10.867 1 97.81 49 ALA B CA 1
ATOM 3100 C C . ALA B 1 49 ? 17.469 30.297 11.359 1 97.81 49 ALA B C 1
ATOM 3102 O O . ALA B 1 49 ? 17.312 31.281 10.625 1 97.81 49 ALA B O 1
ATOM 3103 N N . LEU B 1 50 ? 16.969 30.203 12.594 1 97.62 50 LEU B N 1
ATOM 3104 C CA . LEU B 1 50 ? 16.234 31.312 13.195 1 97.62 50 LEU B CA 1
ATOM 3105 C C . LEU B 1 50 ? 17.078 32.594 13.227 1 97.62 50 LEU B C 1
ATOM 3107 O O . LEU B 1 50 ? 16.625 33.656 12.852 1 97.62 50 LEU B O 1
ATOM 3111 N N . THR B 1 51 ? 18.328 32.406 13.672 1 97.88 51 THR B N 1
ATOM 3112 C CA . THR B 1 51 ? 19.25 33.531 13.727 1 97.88 51 THR B CA 1
ATOM 3113 C C . THR B 1 51 ? 19.5 34.094 12.328 1 97.88 51 THR B C 1
ATOM 3115 O O . THR B 1 51 ? 19.5 35.312 12.133 1 97.88 51 THR B O 1
ATOM 3118 N N . TRP B 1 52 ? 19.703 33.219 11.445 1 98.25 52 TRP B N 1
ATOM 3119 C CA . TRP B 1 52 ? 19.953 33.625 10.055 1 98.25 52 TRP B CA 1
ATOM 3120 C C . TRP B 1 52 ? 18.766 34.375 9.484 1 98.25 52 TRP B C 1
ATOM 3122 O O . TRP B 1 52 ? 18.953 35.438 8.852 1 98.25 52 TRP B O 1
ATOM 3132 N N . ILE B 1 53 ? 17.578 33.938 9.672 1 98 53 ILE B N 1
ATOM 3133 C CA . ILE B 1 53 ? 16.359 34.625 9.219 1 98 53 ILE B CA 1
ATOM 3134 C C . ILE B 1 53 ? 16.297 36.031 9.812 1 98 53 ILE B C 1
ATOM 3136 O O . ILE B 1 53 ? 16.031 37 9.102 1 98 53 ILE B O 1
ATOM 3140 N N . SER B 1 54 ? 16.484 36.094 11.102 1 97.5 54 SER B N 1
ATOM 3141 C CA . SER B 1 54 ? 16.453 37.375 11.789 1 97.5 54 SER B CA 1
ATOM 3142 C C . SER B 1 54 ? 17.453 38.375 11.18 1 97.5 54 SER B C 1
ATOM 3144 O O . SER B 1 54 ? 17.109 39.5 10.914 1 97.5 54 SER B O 1
ATOM 3146 N N . ASP B 1 55 ? 18.641 37.844 10.922 1 97.5 55 ASP B N 1
ATOM 3147 C CA . ASP B 1 55 ? 19.703 38.688 10.359 1 97.5 55 ASP B CA 1
ATOM 3148 C C . ASP B 1 55 ? 19.328 39.188 8.969 1 97.5 55 ASP B C 1
ATOM 3150 O O . ASP B 1 55 ? 19.484 40.375 8.648 1 97.5 55 ASP B O 1
ATOM 3154 N N . ARG B 1 56 ? 18.828 38.312 8.156 1 97.06 56 ARG B N 1
ATOM 3155 C CA . ARG B 1 56 ? 18.562 38.656 6.762 1 97.06 56 ARG B CA 1
ATOM 3156 C C . ARG B 1 56 ? 17.312 39.5 6.629 1 97.06 56 ARG B C 1
ATOM 3158 O O . ARG B 1 56 ? 17.172 40.281 5.664 1 97.06 56 ARG B O 1
ATOM 3165 N N . ALA B 1 57 ? 16.422 39.375 7.613 1 95.19 57 ALA B N 1
ATOM 3166 C CA . ALA B 1 57 ? 15.195 40.188 7.59 1 95.19 57 ALA B CA 1
ATOM 3167 C C . ALA B 1 57 ? 15.344 41.438 8.445 1 95.19 57 ALA B C 1
ATOM 3169 O O . ALA B 1 57 ? 14.344 42.031 8.836 1 95.19 57 ALA B O 1
ATOM 3170 N N . GLY B 1 58 ? 16.547 41.781 8.883 1 92.69 58 GLY B N 1
ATOM 3171 C CA . GLY B 1 58 ? 16.828 43.031 9.602 1 92.69 58 GLY B CA 1
ATOM 3172 C C . GLY B 1 58 ? 16.25 43.031 11.008 1 92.69 58 GLY B C 1
ATOM 3173 O O . GLY B 1 58 ? 15.898 44.094 11.531 1 92.69 58 GLY B O 1
ATOM 3174 N N . GLY B 1 59 ? 15.984 41.875 11.516 1 93.25 59 GLY B N 1
ATOM 3175 C CA . GLY B 1 59 ? 15.445 41.75 12.859 1 93.25 59 GLY B CA 1
ATOM 3176 C C . GLY B 1 59 ? 13.984 42.156 12.953 1 93.25 59 GLY B C 1
ATOM 3177 O O . GLY B 1 59 ? 13.453 42.375 14.047 1 93.25 59 GLY B O 1
ATOM 3178 N N . GLN B 1 60 ? 13.328 42.281 11.883 1 95.19 60 GLN B N 1
ATOM 3179 C CA . GLN B 1 60 ? 11.938 42.75 11.867 1 95.19 60 GLN B CA 1
ATOM 3180 C C . GLN B 1 60 ? 10.969 41.594 11.938 1 95.19 60 GLN B C 1
ATOM 3182 O O . GLN B 1 60 ? 10.305 41.25 10.953 1 95.19 60 GLN B O 1
ATOM 3187 N N . VAL B 1 61 ? 10.758 41.094 13.023 1 96.06 61 VAL B N 1
ATOM 3188 C CA . VAL B 1 61 ? 9.938 39.906 13.25 1 96.06 61 VAL B CA 1
ATOM 3189 C C . VAL B 1 61 ? 8.5 40.188 12.82 1 96.06 61 VAL B C 1
ATOM 3191 O O . VAL B 1 61 ? 7.91 39.406 12.07 1 96.06 61 VAL B O 1
ATOM 3194 N N . GLU B 1 62 ? 7.949 41.312 13.172 1 94.56 62 GLU B N 1
ATOM 3195 C CA . GLU B 1 62 ? 6.551 41.625 12.922 1 94.56 62 GLU B CA 1
ATOM 3196 C C . GLU B 1 62 ? 6.309 41.938 11.445 1 94.56 62 GLU B C 1
ATOM 3198 O O . GLU B 1 62 ? 5.164 41.938 10.984 1 94.56 62 GLU B O 1
ATOM 3203 N N . ARG B 1 63 ? 7.375 42.219 10.734 1 96.94 63 ARG B N 1
ATOM 3204 C CA . ARG B 1 63 ? 7.254 42.531 9.32 1 96.94 63 ARG B CA 1
ATOM 3205 C C . ARG B 1 63 ? 7.77 41.406 8.445 1 96.94 63 ARG B C 1
ATOM 3207 O O . ARG B 1 63 ? 8.039 41.594 7.258 1 96.94 63 ARG B O 1
ATOM 3214 N N . THR B 1 64 ? 7.945 40.281 9.055 1 97.88 64 THR B N 1
ATOM 3215 C CA . THR B 1 64 ? 8.414 39.094 8.336 1 97.88 64 THR B CA 1
ATOM 3216 C C . THR B 1 64 ? 7.395 37.969 8.43 1 97.88 64 THR B C 1
ATOM 3218 O O . THR B 1 64 ? 7.004 37.562 9.523 1 97.88 64 THR B O 1
ATOM 3221 N N . LEU B 1 65 ? 6.969 37.469 7.289 1 97.44 65 LEU B N 1
ATOM 3222 C CA . LEU B 1 65 ? 6.027 36.375 7.215 1 97.44 65 LEU B CA 1
ATOM 3223 C C . LEU B 1 65 ? 6.73 35.094 6.793 1 97.44 65 LEU B C 1
ATOM 3225 O O . LEU B 1 65 ? 7.551 35.094 5.871 1 97.44 65 LEU B O 1
ATOM 3229 N N . ILE B 1 66 ? 6.477 34 7.504 1 97.81 66 ILE B N 1
ATOM 3230 C CA . ILE B 1 66 ? 7.027 32.688 7.145 1 97.81 66 ILE B CA 1
ATOM 3231 C C . ILE B 1 66 ? 6 31.906 6.328 1 97.81 66 ILE B C 1
ATOM 3233 O O . ILE B 1 66 ? 4.855 31.734 6.754 1 97.81 66 ILE B O 1
ATOM 3237 N N . SER B 1 67 ? 6.348 31.5 5.203 1 96.25 67 SER B N 1
ATOM 3238 C CA . SER B 1 67 ? 5.551 30.641 4.332 1 96.25 67 SER B CA 1
ATOM 3239 C C . SER B 1 67 ? 6.199 29.266 4.168 1 96.25 67 SER B C 1
ATOM 3241 O O . SER B 1 67 ? 7.141 29.109 3.389 1 96.25 67 SER B O 1
ATOM 3243 N N . ALA B 1 68 ? 5.672 28.297 4.82 1 93.69 68 ALA B N 1
ATOM 3244 C CA . ALA B 1 68 ? 6.363 27.016 4.875 1 93.69 68 ALA B CA 1
ATOM 3245 C C . ALA B 1 68 ? 5.449 25.875 4.418 1 93.69 68 ALA B C 1
ATOM 3247 O O . ALA B 1 68 ? 4.254 25.875 4.719 1 93.69 68 ALA B O 1
ATOM 3248 N N . GLU B 1 69 ? 6.055 24.922 3.701 1 84.81 69 GLU B N 1
ATOM 3249 C CA . GLU B 1 69 ? 5.379 23.656 3.402 1 84.81 69 GLU B CA 1
ATOM 3250 C C . GLU B 1 69 ? 5.57 22.656 4.531 1 84.81 69 GLU B C 1
ATOM 3252 O O . GLU B 1 69 ? 6.629 22.609 5.16 1 84.81 69 GLU B O 1
ATOM 3257 N N . GLY B 1 70 ? 4.57 21.844 4.828 1 82.81 70 GLY B N 1
ATOM 3258 C CA . GLY B 1 70 ? 4.727 20.719 5.738 1 82.81 70 GLY B CA 1
ATOM 3259 C C . GLY B 1 70 ? 4.859 21.141 7.188 1 82.81 70 GLY B C 1
ATOM 3260 O O . GLY B 1 70 ? 5.645 20.562 7.941 1 82.81 70 GLY B O 1
ATOM 3261 N N . THR B 1 71 ? 4.164 22.188 7.594 1 80.88 71 THR B N 1
ATOM 3262 C CA . THR B 1 71 ? 4.246 22.719 8.953 1 80.88 71 THR B CA 1
ATOM 3263 C C . THR B 1 71 ? 3.678 21.719 9.953 1 80.88 71 THR B C 1
ATOM 3265 O O . THR B 1 71 ? 3.928 21.828 11.156 1 80.88 71 THR B O 1
ATOM 3268 N N . GLY B 1 72 ? 2.996 20.766 9.461 1 78.62 72 GLY B N 1
ATOM 3269 C CA . GLY B 1 72 ? 2.457 19.734 10.344 1 78.62 72 GLY B CA 1
ATOM 3270 C C . GLY B 1 72 ? 3.225 18.422 10.273 1 78.62 72 GLY B C 1
ATOM 3271 O O . GLY B 1 72 ? 2.82 17.438 10.875 1 78.62 72 GLY B O 1
ATOM 3272 N N . SER B 1 73 ? 4.273 18.391 9.594 1 87.19 73 SER B N 1
ATOM 3273 C CA . SER B 1 73 ? 5.105 17.203 9.445 1 87.19 73 SER B CA 1
ATOM 3274 C C . SER B 1 73 ? 6.566 17.516 9.742 1 87.19 73 SER B C 1
ATOM 3276 O O . SER B 1 73 ? 6.934 17.75 10.898 1 87.19 73 SER B O 1
ATOM 3278 N N . TYR B 1 74 ? 7.418 17.562 8.688 1 86.56 74 TYR B N 1
ATOM 3279 C CA . TYR B 1 74 ? 8.844 17.75 8.906 1 86.56 74 TYR B CA 1
ATOM 3280 C C . TYR B 1 74 ? 9.141 19.188 9.359 1 86.56 74 TYR B C 1
ATOM 3282 O O . TYR B 1 74 ? 10.148 19.438 10.023 1 86.56 74 TYR B O 1
ATOM 3290 N N . GLY B 1 75 ? 8.234 20.047 9.094 1 90.12 75 GLY B N 1
ATOM 3291 C CA . GLY B 1 75 ? 8.445 21.453 9.438 1 90.12 75 GLY B CA 1
ATOM 3292 C C . GLY B 1 75 ? 7.855 21.828 10.781 1 90.12 75 GLY B C 1
ATOM 3293 O O . GLY B 1 75 ? 7.957 22.969 11.211 1 90.12 75 GLY B O 1
ATOM 3294 N N . ALA B 1 76 ? 7.285 20.859 11.461 1 89.25 76 ALA B N 1
ATOM 3295 C CA . ALA B 1 76 ? 6.566 21.141 12.695 1 89.25 76 ALA B CA 1
ATOM 3296 C C . ALA B 1 76 ? 7.5 21.719 13.758 1 89.25 76 ALA B C 1
ATOM 3298 O O . ALA B 1 76 ? 7.203 22.75 14.367 1 89.25 76 ALA B O 1
ATOM 3299 N N . PRO B 1 77 ? 8.672 21.172 14.008 1 88.25 77 PRO B N 1
ATOM 3300 C CA . PRO B 1 77 ? 9.578 21.75 15.008 1 88.25 77 PRO B CA 1
ATOM 3301 C C . PRO B 1 77 ? 10.039 23.172 14.648 1 88.25 77 PRO B C 1
ATOM 3303 O O . PRO B 1 77 ? 10.109 24.031 15.523 1 88.25 77 PRO B O 1
ATOM 3306 N N . LEU B 1 78 ? 10.297 23.328 13.391 1 91.94 78 LEU B N 1
ATOM 3307 C CA . LEU B 1 78 ? 10.688 24.656 12.938 1 91.94 78 LEU B CA 1
ATOM 3308 C C . LEU B 1 78 ? 9.562 25.672 13.141 1 91.94 78 LEU B C 1
ATOM 3310 O O . LEU B 1 78 ? 9.797 26.766 13.633 1 91.94 78 LEU B O 1
ATOM 3314 N N . ALA B 1 79 ? 8.414 25.281 12.719 1 92.25 79 ALA B N 1
ATOM 3315 C CA . ALA B 1 79 ? 7.258 26.156 12.859 1 92.25 79 ALA B CA 1
ATOM 3316 C C . ALA B 1 79 ? 7.039 26.547 14.312 1 92.25 79 ALA B C 1
ATOM 3318 O O . ALA B 1 79 ? 6.73 27.703 14.609 1 92.25 79 ALA B O 1
ATOM 3319 N N . GLN B 1 80 ? 7.191 25.625 15.172 1 89.5 80 GLN B N 1
ATOM 3320 C CA . GLN B 1 80 ? 7.051 25.906 16.594 1 89.5 80 GLN B CA 1
ATOM 3321 C C . GLN B 1 80 ? 8.117 26.875 17.078 1 89.5 80 GLN B C 1
ATOM 3323 O O . GLN B 1 80 ? 7.809 27.828 17.797 1 89.5 80 GLN B O 1
ATOM 3328 N N . LEU B 1 81 ? 9.312 26.688 16.688 1 93 81 LEU B N 1
ATOM 3329 C CA . LEU B 1 81 ? 10.43 27.547 17.047 1 93 81 LEU B CA 1
ATOM 3330 C C . LEU B 1 81 ? 10.211 28.969 16.547 1 93 81 LEU B C 1
ATOM 3332 O O . LEU B 1 81 ? 10.398 29.938 17.297 1 93 81 LEU B O 1
ATOM 3336 N N . LEU B 1 82 ? 9.812 29.078 15.352 1 95.31 82 LEU B N 1
ATOM 3337 C CA . LEU B 1 82 ? 9.586 30.391 14.742 1 95.31 82 LEU B CA 1
ATOM 3338 C C . LEU B 1 82 ? 8.406 31.094 15.406 1 95.31 82 LEU B C 1
ATOM 3340 O O . LEU B 1 82 ? 8.453 32.312 15.648 1 95.31 82 LEU B O 1
ATOM 3344 N N . HIS B 1 83 ? 7.414 30.344 15.664 1 91.88 83 HIS B N 1
ATOM 3345 C CA . HIS B 1 83 ? 6.262 30.891 16.359 1 91.88 83 HIS B CA 1
ATOM 3346 C C . HIS B 1 83 ? 6.656 31.438 17.734 1 91.88 83 HIS B C 1
ATOM 3348 O O . HIS B 1 83 ? 6.238 32.531 18.109 1 91.88 83 HIS B O 1
ATOM 3354 N N . GLU B 1 84 ? 7.418 30.703 18.469 1 92.81 84 GLU B N 1
ATOM 3355 C CA . GLU B 1 84 ? 7.875 31.125 19.797 1 92.81 84 GLU B CA 1
ATOM 3356 C C . GLU B 1 84 ? 8.742 32.375 19.719 1 92.81 84 GLU B C 1
ATOM 3358 O O . GLU B 1 84 ? 8.781 33.156 20.656 1 92.81 84 GLU B O 1
ATOM 3363 N N . ALA B 1 85 ? 9.375 32.562 18.609 1 95.94 85 ALA B N 1
ATOM 3364 C CA . ALA B 1 85 ? 10.219 33.719 18.375 1 95.94 85 ALA B CA 1
ATOM 3365 C C . ALA B 1 85 ? 9.383 34.938 17.953 1 95.94 85 ALA B C 1
ATOM 3367 O O . ALA B 1 85 ? 9.898 36.031 17.797 1 95.94 85 ALA B O 1
ATOM 3368 N N . GLY B 1 86 ? 8.086 34.625 17.656 1 95.12 86 GLY B N 1
ATOM 3369 C CA . GLY B 1 86 ? 7.176 35.719 17.391 1 95.12 86 GLY B CA 1
ATOM 3370 C C . GLY B 1 86 ? 6.77 35.844 15.93 1 95.12 86 GLY B C 1
ATOM 3371 O O . GLY B 1 86 ? 5.953 36.688 15.562 1 95.12 86 GLY B O 1
ATOM 3372 N N . TYR B 1 87 ? 7.293 35 15.094 1 96.44 87 TYR B N 1
ATOM 3373 C CA . TYR B 1 87 ? 6.961 35.031 13.672 1 96.44 87 TYR B CA 1
ATOM 3374 C C . TYR B 1 87 ? 5.57 34.469 13.422 1 96.44 87 TYR B C 1
ATOM 3376 O O . TYR B 1 87 ? 5.148 33.531 14.102 1 96.44 87 TYR B O 1
ATOM 3384 N N . ARG B 1 88 ? 4.855 35.062 12.5 1 94.62 88 ARG B N 1
ATOM 3385 C CA . ARG B 1 88 ? 3.674 34.375 11.961 1 94.62 88 ARG B CA 1
ATOM 3386 C C . ARG B 1 88 ? 4.059 33.344 10.93 1 94.62 88 ARG B C 1
ATOM 3388 O O . ARG B 1 88 ? 4.77 33.625 9.969 1 94.62 88 ARG B O 1
ATOM 3395 N N . VAL B 1 89 ? 3.658 32.125 11.148 1 94.94 89 VAL B N 1
ATOM 3396 C CA . VAL B 1 89 ? 3.969 31.031 10.25 1 94.94 89 VAL B CA 1
ATOM 3397 C C . VAL B 1 89 ? 2.695 30.562 9.555 1 94.94 89 VAL B C 1
ATOM 3399 O O . VAL B 1 89 ? 1.717 30.203 10.211 1 94.94 89 VAL B O 1
ATOM 3402 N N . VAL B 1 90 ? 2.75 30.562 8.242 1 92.69 90 VAL B N 1
ATOM 3403 C CA . VAL B 1 90 ? 1.581 30.156 7.465 1 92.69 90 VAL B CA 1
ATOM 3404 C C . VAL B 1 90 ? 1.955 29.016 6.52 1 92.69 90 VAL B C 1
ATOM 3406 O O . VAL B 1 90 ? 3.135 28.797 6.23 1 92.69 90 VAL B O 1
ATOM 3409 N N . GLU B 1 91 ? 0.943 28.266 6.113 1 89.38 91 GLU B N 1
ATOM 3410 C CA . GLU B 1 91 ? 1.157 27.219 5.133 1 89.38 91 GLU B CA 1
ATOM 3411 C C . GLU B 1 91 ? 1.298 27.781 3.727 1 89.38 91 GLU B C 1
ATOM 3413 O O . GLU B 1 91 ? 0.47 28.594 3.291 1 89.38 91 GLU B O 1
ATOM 3418 N N . ALA B 1 92 ? 2.35 27.281 3.061 1 89.25 92 ALA B N 1
ATOM 3419 C CA . ALA B 1 92 ? 2.533 27.703 1.675 1 89.25 92 ALA B CA 1
ATOM 3420 C C . ALA B 1 92 ? 1.395 27.203 0.792 1 89.25 92 ALA B C 1
ATOM 3422 O O . ALA B 1 92 ? 0.933 26.078 0.949 1 89.25 92 ALA B O 1
ATOM 3423 N N . PRO B 1 93 ? 0.936 28.078 -0.082 1 80.75 93 PRO B N 1
ATOM 3424 C CA . PRO B 1 93 ? -0.11 27.625 -1 1 80.75 93 PRO B CA 1
ATOM 3425 C C . PRO B 1 93 ? 0.384 26.547 -1.975 1 80.75 93 PRO B C 1
ATOM 3427 O O . PRO B 1 93 ? 1.577 26.5 -2.283 1 80.75 93 PRO B O 1
ATOM 3430 N N . THR B 1 94 ? -0.442 25.516 -2.289 1 69.12 94 THR B N 1
ATOM 3431 C CA . THR B 1 94 ? -0.079 24.484 -3.254 1 69.12 94 THR B CA 1
ATOM 3432 C C . THR B 1 94 ? 0.182 25.094 -4.629 1 69.12 94 THR B C 1
ATOM 3434 O O . THR B 1 94 ? -0.644 25.844 -5.145 1 69.12 94 THR B O 1
ATOM 3437 N N . PRO B 1 95 ? 1.443 24.828 -5.035 1 58.28 95 PRO B N 1
ATOM 3438 C CA . PRO B 1 95 ? 1.712 25.422 -6.352 1 58.28 95 PRO B CA 1
ATOM 3439 C C . PRO B 1 95 ? 0.791 24.875 -7.441 1 58.28 95 PRO B C 1
ATOM 3441 O O . PRO B 1 95 ? 0.369 23.719 -7.375 1 58.28 95 PRO B O 1
ATOM 3444 N N . ALA B 1 96 ? 0.2 25.656 -8.203 1 51.72 96 ALA B N 1
ATOM 3445 C CA . ALA B 1 96 ? -0.569 25.203 -9.359 1 51.72 96 ALA B CA 1
ATOM 3446 C C . ALA B 1 96 ? 0.247 24.219 -10.203 1 51.72 96 ALA B C 1
ATOM 3448 O O . ALA B 1 96 ? 1.458 24.391 -10.367 1 51.72 96 ALA B O 1
ATOM 3449 N N . ARG B 1 97 ? -0.102 23 -10.344 1 49 97 ARG B N 1
ATOM 3450 C CA . ARG B 1 97 ? 0.568 21.938 -11.094 1 49 97 ARG B CA 1
ATOM 3451 C C . ARG B 1 97 ? 1.306 22.516 -12.305 1 49 97 ARG B C 1
ATOM 3453 O O . ARG B 1 97 ? 2.391 22.047 -12.648 1 49 97 ARG B O 1
ATOM 3460 N N . ALA B 1 98 ? 0.684 23.234 -13.141 1 46.72 98 ALA B N 1
ATOM 3461 C CA . ALA B 1 98 ? 1.227 23.656 -14.43 1 46.72 98 ALA B CA 1
ATOM 3462 C C . ALA B 1 98 ? 2.547 24.391 -14.258 1 46.72 98 ALA B C 1
ATOM 3464 O O . ALA B 1 98 ? 3.383 24.406 -15.164 1 46.72 98 ALA B O 1
ATOM 3465 N N . ARG B 1 99 ? 2.727 25.078 -13.297 1 47.19 99 ARG B N 1
ATOM 3466 C CA . ARG B 1 99 ? 3.812 26.047 -13.305 1 47.19 99 ARG B CA 1
ATOM 3467 C C . ARG B 1 99 ? 5.164 25.359 -13.117 1 47.19 99 ARG B C 1
ATOM 3469 O O . ARG B 1 99 ? 6.211 25.984 -13.297 1 47.19 99 ARG B O 1
ATOM 3476 N N . ILE B 1 100 ? 5.172 24.031 -12.664 1 44.22 100 ILE B N 1
ATOM 3477 C CA . ILE B 1 100 ? 6.457 23.5 -12.234 1 44.22 100 ILE B CA 1
ATOM 3478 C C . ILE B 1 100 ? 7.199 22.906 -13.438 1 44.22 100 ILE B C 1
ATOM 3480 O O . ILE B 1 100 ? 8.352 22.5 -13.32 1 44.22 100 ILE B O 1
ATOM 3484 N N . ARG B 1 101 ? 6.641 22.844 -14.484 1 47.12 101 ARG B N 1
ATOM 3485 C CA . ARG B 1 101 ? 7.34 22.062 -15.492 1 47.12 101 ARG B CA 1
ATOM 3486 C C . ARG B 1 101 ? 8.656 22.719 -15.883 1 47.12 101 ARG B C 1
ATOM 3488 O O . ARG B 1 101 ? 9.555 22.062 -16.422 1 47.12 101 ARG B O 1
ATOM 3495 N N . GLY B 1 102 ? 8.75 24 -15.875 1 45.38 102 GLY B N 1
ATOM 3496 C CA . GLY B 1 102 ? 9.914 24.484 -16.594 1 45.38 102 GLY B CA 1
ATOM 3497 C C . GLY B 1 102 ? 11.141 24.625 -15.703 1 45.38 102 GLY B C 1
ATOM 3498 O O . GLY B 1 102 ? 12.25 24.844 -16.203 1 45.38 102 GLY B O 1
ATOM 3499 N N . ARG B 1 103 ? 10.945 24.766 -14.414 1 49.84 103 ARG B N 1
ATOM 3500 C CA . ARG B 1 103 ? 12.172 25.078 -13.688 1 49.84 103 ARG B CA 1
ATOM 3501 C C . ARG B 1 103 ? 12.719 23.828 -12.984 1 49.84 103 ARG B C 1
ATOM 3503 O O . ARG B 1 103 ? 11.953 22.938 -12.609 1 49.84 103 ARG B O 1
ATOM 3510 N N . GLY B 1 104 ? 13.867 23.516 -13.242 1 57.06 104 GLY B N 1
ATOM 3511 C CA . GLY B 1 104 ? 14.555 22.422 -12.57 1 57.06 104 GLY B CA 1
ATOM 3512 C C . GLY B 1 104 ? 14.156 22.266 -11.117 1 57.06 104 GLY B C 1
ATOM 3513 O O . GLY B 1 104 ? 13.992 23.266 -10.398 1 57.06 104 GLY B O 1
ATOM 3514 N N . LYS B 1 105 ? 13.523 21.281 -10.688 1 68.75 105 LYS B N 1
ATOM 3515 C CA . LYS B 1 105 ? 13.07 20.984 -9.336 1 68.75 105 LYS B CA 1
ATOM 3516 C C . LYS B 1 105 ? 14.25 20.875 -8.367 1 68.75 105 LYS B C 1
ATOM 3518 O O . LYS B 1 105 ? 15.102 20 -8.516 1 68.75 105 LYS B O 1
ATOM 3523 N N . SER B 1 106 ? 14.609 22.125 -7.746 1 87.81 106 SER B N 1
ATOM 3524 C CA . SER B 1 106 ? 15.57 22.141 -6.652 1 87.81 106 SER B CA 1
ATOM 3525 C C . SER B 1 106 ? 14.938 22.656 -5.363 1 87.81 106 SER B C 1
ATOM 3527 O O . SER B 1 106 ? 13.914 23.328 -5.395 1 87.81 106 SER B O 1
ATOM 3529 N N . ASP B 1 107 ? 15.477 22.25 -4.211 1 88.56 107 ASP B N 1
ATOM 3530 C CA . ASP B 1 107 ? 14.992 22.688 -2.904 1 88.56 107 ASP B CA 1
ATOM 3531 C C . ASP B 1 107 ? 15 24.203 -2.787 1 88.56 107 ASP B C 1
ATOM 3533 O O . ASP B 1 107 ? 14.102 24.797 -2.191 1 88.56 107 ASP B O 1
ATOM 3537 N N . GLN B 1 108 ? 16.016 24.812 -3.412 1 91.31 108 GLN B N 1
ATOM 3538 C CA . GLN B 1 108 ? 16.109 26.266 -3.445 1 91.31 108 GLN B CA 1
ATOM 3539 C C . GLN B 1 108 ? 14.93 26.875 -4.211 1 91.31 108 GLN B C 1
ATOM 3541 O O . GLN B 1 108 ? 14.266 27.797 -3.715 1 91.31 108 GLN B O 1
ATOM 3546 N N . ALA B 1 109 ? 14.719 26.344 -5.34 1 91.12 109 ALA B N 1
ATOM 3547 C CA . ALA B 1 109 ? 13.625 26.844 -6.176 1 91.12 109 ALA B CA 1
ATOM 3548 C C . ALA B 1 109 ? 12.273 26.656 -5.488 1 91.12 109 ALA B C 1
ATOM 3550 O O . ALA B 1 109 ? 11.398 27.516 -5.578 1 91.12 109 ALA B O 1
ATOM 3551 N N . ASP B 1 110 ? 12.133 25.641 -4.766 1 91.19 110 ASP B N 1
ATOM 3552 C CA . ASP B 1 110 ? 10.883 25.359 -4.066 1 91.19 110 ASP B CA 1
ATOM 3553 C C . ASP B 1 110 ? 10.664 26.328 -2.918 1 91.19 110 ASP B C 1
ATOM 3555 O O . ASP B 1 110 ? 9.547 26.797 -2.701 1 91.19 110 ASP B O 1
ATOM 3559 N N . ALA B 1 111 ? 11.734 26.656 -2.25 1 94.56 111 ALA B N 1
ATOM 3560 C CA . ALA B 1 111 ? 11.633 27.625 -1.166 1 94.56 111 ALA B CA 1
ATOM 3561 C C . ALA B 1 111 ? 11.273 29.016 -1.7 1 94.56 111 ALA B C 1
ATOM 3563 O O . ALA B 1 111 ? 10.438 29.703 -1.12 1 94.56 111 ALA B O 1
ATOM 3564 N N . ILE B 1 112 ? 11.867 29.344 -2.764 1 94.19 112 ILE B N 1
ATOM 3565 C CA . ILE B 1 112 ? 11.594 30.641 -3.373 1 94.19 112 ILE B CA 1
ATOM 3566 C C . ILE B 1 112 ? 10.141 30.688 -3.85 1 94.19 112 ILE B C 1
ATOM 3568 O O . ILE B 1 112 ? 9.438 31.688 -3.627 1 94.19 112 ILE B O 1
ATOM 3572 N N . THR B 1 113 ? 9.75 29.641 -4.426 1 92.12 113 THR B N 1
ATOM 3573 C CA . THR B 1 113 ? 8.375 29.547 -4.902 1 92.12 113 THR B CA 1
ATOM 3574 C C . THR B 1 113 ? 7.391 29.672 -3.742 1 92.12 113 THR B C 1
ATOM 3576 O O . THR B 1 113 ? 6.379 30.359 -3.844 1 92.12 113 THR B O 1
ATOM 3579 N N . ALA B 1 114 ? 7.68 29.047 -2.654 1 93.12 114 ALA B N 1
ATOM 3580 C CA . ALA B 1 114 ? 6.824 29.109 -1.471 1 93.12 114 ALA B CA 1
ATOM 3581 C C . ALA B 1 114 ? 6.703 30.547 -0.956 1 93.12 114 ALA B C 1
ATOM 3583 O O . ALA B 1 114 ? 5.637 30.953 -0.496 1 93.12 114 ALA B O 1
ATOM 3584 N N . ALA B 1 115 ? 7.715 31.281 -1.076 1 95 115 ALA B N 1
ATOM 3585 C CA . ALA B 1 115 ? 7.715 32.688 -0.622 1 95 115 ALA B CA 1
ATOM 3586 C C . ALA B 1 115 ? 6.957 33.562 -1.596 1 95 115 ALA B C 1
ATOM 3588 O O . ALA B 1 115 ? 6.09 34.344 -1.188 1 95 115 ALA B O 1
ATOM 3589 N N . ARG B 1 116 ? 7.219 33.406 -2.836 1 94.12 116 ARG B N 1
ATOM 3590 C CA . ARG B 1 116 ? 6.66 34.281 -3.852 1 94.12 116 ARG B CA 1
ATOM 3591 C C . ARG B 1 116 ? 5.164 34.031 -4.035 1 94.12 116 ARG B C 1
ATOM 3593 O O . ARG B 1 116 ? 4.402 34.969 -4.309 1 94.12 116 ARG B O 1
ATOM 3600 N N . ALA B 1 117 ? 4.801 32.812 -3.83 1 91.38 117 ALA B N 1
ATOM 3601 C CA . ALA B 1 117 ? 3.414 32.438 -4.074 1 91.38 117 ALA B CA 1
ATOM 3602 C C . ALA B 1 117 ? 2.465 33.156 -3.133 1 91.38 117 ALA B C 1
ATOM 3604 O O . ALA B 1 117 ? 1.293 33.375 -3.457 1 91.38 117 ALA B O 1
ATOM 3605 N N . ILE B 1 118 ? 2.953 33.688 -2.059 1 93.56 118 ILE B N 1
ATOM 3606 C CA . ILE B 1 118 ? 2.041 34.156 -1.033 1 93.56 118 ILE B CA 1
ATOM 3607 C C . ILE B 1 118 ? 2.039 35.688 -1.038 1 93.56 118 ILE B C 1
ATOM 3609 O O . ILE B 1 118 ? 1.184 36.312 -0.411 1 93.56 118 ILE B O 1
ATOM 3613 N N . THR B 1 119 ? 2.936 36.375 -1.759 1 94.5 119 THR B N 1
ATOM 3614 C CA . THR B 1 119 ? 3.135 37.812 -1.679 1 94.5 119 THR B CA 1
ATOM 3615 C C . THR B 1 119 ? 1.879 38.562 -2.121 1 94.5 119 THR B C 1
ATOM 3617 O O . THR B 1 119 ? 1.532 39.594 -1.552 1 94.5 119 THR B O 1
ATOM 3620 N N . GLY B 1 120 ? 1.226 38.031 -3.059 1 91.75 120 GLY B N 1
ATOM 3621 C CA . GLY B 1 120 ? 0.06 38.688 -3.604 1 91.75 120 GLY B CA 1
ATOM 3622 C C . GLY B 1 120 ? -1.241 38.25 -2.961 1 91.75 120 GLY B C 1
ATOM 3623 O O . GLY B 1 120 ? -2.32 38.688 -3.365 1 91.75 120 GLY B O 1
ATOM 3624 N N . MET B 1 121 ? -1.191 37.5 -1.995 1 89.94 121 MET B N 1
ATOM 3625 C CA . MET B 1 121 ? -2.4 36.969 -1.388 1 89.94 121 MET B CA 1
ATOM 3626 C C . MET B 1 121 ? -2.967 37.906 -0.343 1 89.94 121 MET B C 1
ATOM 3628 O O . MET B 1 121 ? -2.223 38.688 0.275 1 89.94 121 MET B O 1
ATOM 3632 N N . ASP B 1 122 ? -4.266 37.844 -0.295 1 88.5 122 ASP B N 1
ATOM 3633 C CA . ASP B 1 122 ? -4.957 38.562 0.769 1 88.5 122 ASP B CA 1
ATOM 3634 C C . ASP B 1 122 ? -4.598 38 2.141 1 88.5 122 ASP B C 1
ATOM 3636 O O . ASP B 1 122 ? -4.566 36.781 2.328 1 88.5 122 ASP B O 1
ATOM 3640 N N . LEU B 1 123 ? -4.34 38.844 3.105 1 86.75 123 LEU B N 1
ATOM 3641 C CA . LEU B 1 123 ? -3.92 38.438 4.441 1 86.75 123 LEU B CA 1
ATOM 3642 C C . LEU B 1 123 ? -4.965 37.531 5.086 1 86.75 123 LEU B C 1
ATOM 3644 O O . LEU B 1 123 ? -4.621 36.625 5.844 1 86.75 123 LEU B O 1
ATOM 3648 N N . ASN B 1 124 ? -6.168 37.75 4.715 1 77.5 124 ASN B N 1
ATOM 3649 C CA . ASN B 1 124 ? -7.266 37.031 5.352 1 77.5 124 ASN B CA 1
ATOM 3650 C C . ASN B 1 124 ? -7.426 35.625 4.777 1 77.5 124 ASN B C 1
ATOM 3652 O O . ASN B 1 124 ? -8.164 34.812 5.328 1 77.5 124 ASN B O 1
ATOM 3656 N N . THR B 1 125 ? -6.723 35.344 3.807 1 80.12 125 THR B N 1
ATOM 3657 C CA . THR B 1 125 ? -6.852 34.062 3.166 1 80.12 125 THR B CA 1
ATOM 3658 C C . THR B 1 125 ? -5.688 33.125 3.555 1 80.12 125 THR B C 1
ATOM 3660 O O . THR B 1 125 ? -5.668 31.969 3.191 1 80.12 125 THR B O 1
ATOM 3663 N N . LEU B 1 126 ? -4.77 33.719 4.277 1 86.12 126 LEU B N 1
ATOM 3664 C CA . LEU B 1 126 ? -3.604 32.938 4.676 1 86.12 126 LEU B CA 1
ATOM 3665 C C . LEU B 1 126 ? -3.99 31.859 5.68 1 86.12 126 LEU B C 1
ATOM 3667 O O . LEU B 1 126 ? -4.852 32.094 6.535 1 86.12 126 LEU B O 1
ATOM 3671 N N . ARG B 1 127 ? -3.389 30.688 5.562 1 83.5 127 ARG B N 1
ATOM 3672 C CA . ARG B 1 127 ? -3.648 29.562 6.461 1 83.5 127 ARG B CA 1
ATOM 3673 C C . ARG B 1 127 ? -2.551 29.438 7.512 1 83.5 127 ARG B C 1
ATOM 3675 O O . ARG B 1 127 ? -1.457 28.953 7.223 1 83.5 127 ARG B O 1
ATOM 3682 N N . ASP B 1 128 ? -2.934 29.828 8.688 1 88.38 128 ASP B N 1
ATOM 3683 C CA . ASP B 1 128 ? -1.97 29.703 9.773 1 88.38 128 ASP B CA 1
ATOM 3684 C C . ASP B 1 128 ? -1.654 28.234 10.062 1 88.38 128 ASP B C 1
ATOM 3686 O O . ASP B 1 128 ? -2.467 27.344 9.773 1 88.38 128 ASP B O 1
ATOM 3690 N N . ARG B 1 129 ? -0.557 27.969 10.547 1 85.06 129 ARG B N 1
ATOM 3691 C CA . ARG B 1 129 ? -0.161 26.609 10.898 1 85.06 129 ARG B CA 1
ATOM 3692 C C . ARG B 1 129 ? -1.121 26 11.914 1 85.06 129 ARG B C 1
ATOM 3694 O O . ARG B 1 129 ? -1.721 26.719 12.711 1 85.06 129 ARG B O 1
ATOM 3701 N N . ARG B 1 130 ? -1.252 24.719 11.836 1 83.25 130 ARG B N 1
ATOM 3702 C CA . ARG B 1 130 ? -1.952 24 12.898 1 83.25 130 ARG B CA 1
ATOM 3703 C C . ARG B 1 130 ? -1.152 24.031 14.195 1 83.25 130 ARG B C 1
ATOM 3705 O O . ARG B 1 130 ? 0.076 24.125 14.172 1 83.25 130 ARG B O 1
ATOM 3712 N N . SER B 1 131 ? -1.848 24.172 15.328 1 78.5 131 SER B N 1
ATOM 3713 C CA . SER B 1 131 ? -1.132 24.281 16.594 1 78.5 131 SER B CA 1
ATOM 3714 C C . SER B 1 131 ? -1.831 23.484 17.688 1 78.5 131 SER B C 1
ATOM 3716 O O . SER B 1 131 ? -2.98 23.062 17.531 1 78.5 131 SER B O 1
ATOM 3718 N N . GLY B 1 132 ? -1.035 23.234 18.766 1 81.88 132 GLY B N 1
ATOM 3719 C CA . GLY B 1 132 ? -1.545 22.531 19.938 1 81.88 132 GLY B CA 1
ATOM 3720 C C . GLY B 1 132 ? -1.06 21.094 20.047 1 81.88 132 GLY B C 1
ATOM 3721 O O . GLY B 1 132 ? -1.051 20.375 19.047 1 81.88 132 GLY B O 1
ATOM 3722 N N . GLY B 1 133 ? -0.724 20.797 21.203 1 84.38 133 GLY B N 1
ATOM 3723 C CA . GLY B 1 133 ? -0.181 19.469 21.453 1 84.38 133 GLY B CA 1
ATOM 3724 C C . GLY B 1 133 ? -1.19 18.359 21.219 1 84.38 133 GLY B C 1
ATOM 3725 O O . GLY B 1 133 ? -0.877 17.344 20.594 1 84.38 133 GLY B O 1
ATOM 3726 N N . ILE B 1 134 ? -2.393 18.641 21.641 1 90.31 134 ILE B N 1
ATOM 3727 C CA . ILE B 1 134 ? -3.412 17.609 21.578 1 90.31 134 ILE B CA 1
ATOM 3728 C C . ILE B 1 134 ? -3.828 17.391 20.125 1 90.31 134 ILE B C 1
ATOM 3730 O O . ILE B 1 134 ? -4.129 16.25 19.719 1 90.31 134 ILE B O 1
ATOM 3734 N N . ARG B 1 135 ? -3.803 18.422 19.359 1 89.62 135 ARG B N 1
ATOM 3735 C CA . ARG B 1 135 ? -4.125 18.281 17.938 1 89.62 135 ARG B CA 1
ATOM 3736 C C . ARG B 1 135 ? -3.064 17.453 17.219 1 89.62 135 ARG B C 1
ATOM 3738 O O . ARG B 1 135 ? -3.387 16.656 16.328 1 89.62 135 ARG B O 1
ATOM 3745 N N . ALA B 1 136 ? -1.89 17.719 17.594 1 90.81 136 ALA B N 1
ATOM 3746 C CA . ALA B 1 136 ? -0.797 16.938 17.031 1 90.81 136 ALA B CA 1
ATOM 3747 C C . ALA B 1 136 ? -0.947 15.453 17.359 1 90.81 136 ALA B C 1
ATOM 3749 O O . ALA B 1 136 ? -0.748 14.594 16.5 1 90.81 136 ALA B O 1
ATOM 3750 N N . ALA B 1 137 ? -1.313 15.234 18.594 1 94.56 137 ALA B N 1
ATOM 3751 C CA . ALA B 1 137 ? -1.548 13.859 19.016 1 94.56 137 ALA B CA 1
ATOM 3752 C C . ALA B 1 137 ? -2.707 13.234 18.25 1 94.56 137 ALA B C 1
ATOM 3754 O O . ALA B 1 137 ? -2.637 12.07 17.844 1 94.56 137 ALA B O 1
ATOM 3755 N N . LEU B 1 138 ? -3.684 14.008 18.078 1 95.31 138 LEU B N 1
ATOM 3756 C CA . LEU B 1 138 ? -4.855 13.539 17.359 1 95.31 138 LEU B CA 1
ATOM 3757 C C . LEU B 1 138 ? -4.496 13.203 15.906 1 95.31 138 LEU B C 1
ATOM 3759 O O . LEU B 1 138 ? -4.949 12.195 15.375 1 95.31 138 LEU B O 1
ATOM 3763 N N . GLN B 1 139 ? -3.703 13.992 15.289 1 93.31 139 GLN B N 1
ATOM 3764 C CA . GLN B 1 139 ? -3.244 13.734 13.93 1 93.31 139 GLN B CA 1
ATOM 3765 C C . GLN B 1 139 ? -2.467 12.422 13.852 1 93.31 139 GLN B C 1
ATOM 3767 O O . GLN B 1 139 ? -2.648 11.641 12.914 1 93.31 139 GLN B O 1
ATOM 3772 N N . ALA B 1 140 ? -1.635 12.211 14.805 1 95.62 140 ALA B N 1
ATOM 3773 C CA . ALA B 1 140 ? -0.859 10.977 14.844 1 95.62 140 ALA B CA 1
ATOM 3774 C C . ALA B 1 140 ? -1.768 9.758 15.023 1 95.62 140 ALA B C 1
ATOM 3776 O O . ALA B 1 140 ? -1.55 8.719 14.398 1 95.62 140 ALA B O 1
ATOM 3777 N N . LEU B 1 141 ? -2.77 9.938 15.883 1 97.94 141 LEU B N 1
ATOM 3778 C CA . LEU B 1 141 ? -3.719 8.859 16.109 1 97.94 141 LEU B CA 1
ATOM 3779 C C . LEU B 1 141 ? -4.504 8.539 14.844 1 97.94 141 LEU B C 1
ATOM 3781 O O . LEU B 1 141 ? -4.781 7.375 14.555 1 97.94 141 LEU B O 1
ATOM 3785 N N . LEU B 1 142 ? -4.832 9.547 14.125 1 97.12 142 LEU B N 1
ATOM 3786 C CA . LEU B 1 142 ? -5.566 9.352 12.875 1 97.12 142 LEU B CA 1
ATOM 3787 C C . LEU B 1 142 ? -4.695 8.656 11.836 1 97.12 142 LEU B C 1
ATOM 3789 O O . LEU B 1 142 ? -5.18 7.797 11.094 1 97.12 142 LEU B O 1
ATOM 3793 N N . ALA B 1 143 ? -3.445 9.062 11.758 1 95.69 143 ALA B N 1
ATOM 3794 C CA . ALA B 1 143 ? -2.523 8.367 10.859 1 95.69 143 ALA B CA 1
ATOM 3795 C C . ALA B 1 143 ? -2.418 6.891 11.219 1 95.69 143 ALA B C 1
ATOM 3797 O O . ALA B 1 143 ? -2.426 6.031 10.336 1 95.69 143 ALA B O 1
ATOM 3798 N N . ARG B 1 144 ? -2.34 6.613 12.484 1 97.88 144 ARG B N 1
ATOM 3799 C CA . ARG B 1 144 ? -2.289 5.23 12.953 1 97.88 144 ARG B CA 1
ATOM 3800 C C . ARG B 1 144 ? -3.566 4.48 12.586 1 97.88 144 ARG B C 1
ATOM 3802 O O . ARG B 1 144 ? -3.514 3.314 12.195 1 97.88 144 ARG B O 1
ATOM 3809 N N . ARG B 1 145 ? -4.656 5.141 12.75 1 97.62 145 ARG B N 1
ATOM 3810 C CA . ARG B 1 145 ? -5.938 4.539 12.398 1 97.62 145 ARG B CA 1
ATOM 3811 C C . ARG B 1 145 ? -5.949 4.09 10.938 1 97.62 145 ARG B C 1
ATOM 3813 O O . ARG B 1 145 ? -6.375 2.973 10.633 1 97.62 145 ARG B O 1
ATOM 3820 N N . GLU B 1 146 ? -5.527 4.965 10.117 1 96.12 146 GLU B N 1
ATOM 3821 C CA . GLU B 1 146 ? -5.48 4.648 8.688 1 96.12 146 GLU B CA 1
ATOM 3822 C C . GLU B 1 146 ? -4.582 3.441 8.422 1 96.12 146 GLU B C 1
ATOM 3824 O O . GLU B 1 146 ? -4.953 2.547 7.66 1 96.12 146 GLU B O 1
ATOM 3829 N N . GLU B 1 147 ? -3.438 3.42 9.016 1 96.38 147 GLU B N 1
ATOM 3830 C CA . GLU B 1 147 ? -2.498 2.312 8.859 1 96.38 147 GLU B CA 1
ATOM 3831 C C . GLU B 1 147 ? -3.105 1 9.344 1 96.38 147 GLU B C 1
ATOM 3833 O O . GLU B 1 147 ? -2.977 -0.032 8.688 1 96.38 147 GLU B O 1
ATOM 3838 N N . LEU B 1 148 ? -3.75 1.043 10.516 1 97.69 148 LEU B N 1
ATOM 3839 C CA . LEU B 1 148 ? -4.371 -0.149 11.086 1 97.69 148 LEU B CA 1
ATOM 3840 C C . LEU B 1 148 ? -5.477 -0.672 10.172 1 97.69 148 LEU B C 1
ATOM 3842 O O . LEU B 1 148 ? -5.609 -1.883 9.984 1 97.69 148 LEU B O 1
ATOM 3846 N N . ASN B 1 149 ? -6.254 0.242 9.633 1 96.94 149 ASN B N 1
ATOM 3847 C CA . ASN B 1 149 ? -7.301 -0.157 8.695 1 96.94 149 ASN B CA 1
ATOM 3848 C C . ASN B 1 149 ? -6.719 -0.836 7.457 1 96.94 149 ASN B C 1
ATOM 3850 O O . ASN B 1 149 ? -7.227 -1.868 7.016 1 96.94 149 ASN B O 1
ATOM 3854 N N . ASP B 1 150 ? -5.707 -0.288 6.902 1 96.25 150 ASP B N 1
ATOM 3855 C CA . ASP B 1 150 ? -5.066 -0.848 5.719 1 96.25 150 ASP B CA 1
ATOM 3856 C C . ASP B 1 150 ? -4.516 -2.244 6 1 96.25 150 ASP B C 1
ATOM 3858 O O . ASP B 1 150 ? -4.691 -3.16 5.195 1 96.25 150 ASP B O 1
ATOM 3862 N N . ARG B 1 151 ? -3.865 -2.359 7.09 1 96.44 151 ARG B N 1
ATOM 3863 C CA . ARG B 1 151 ? -3.297 -3.648 7.469 1 96.44 151 ARG B CA 1
ATOM 3864 C C . ARG B 1 151 ? -4.391 -4.691 7.676 1 96.44 15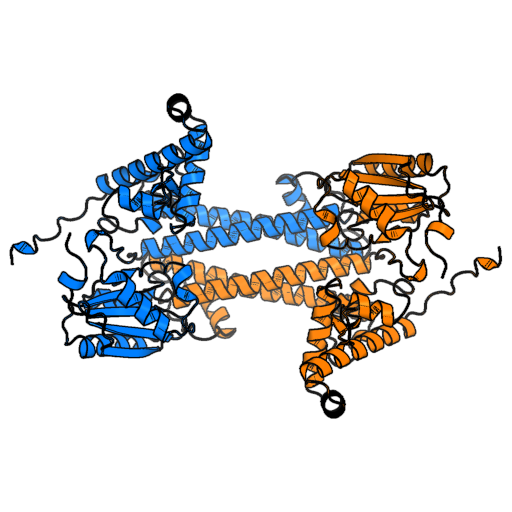1 ARG B C 1
ATOM 3866 O O . ARG B 1 151 ? -4.23 -5.852 7.297 1 96.44 151 ARG B O 1
ATOM 3873 N N . HIS B 1 152 ? -5.418 -4.25 8.32 1 97.25 152 HIS B N 1
ATOM 3874 C CA . HIS B 1 152 ? -6.539 -5.148 8.555 1 97.25 152 HIS B CA 1
ATOM 3875 C C . HIS B 1 152 ? -7.125 -5.648 7.234 1 97.25 152 HIS B C 1
ATOM 3877 O O . HIS B 1 152 ? -7.344 -6.852 7.062 1 97.25 152 HIS B O 1
ATOM 3883 N N . THR B 1 153 ? -7.359 -4.77 6.352 1 96.5 153 THR B N 1
ATOM 3884 C CA . THR B 1 153 ? -7.902 -5.117 5.043 1 96.5 153 THR B CA 1
ATOM 3885 C C . THR B 1 153 ? -6.961 -6.059 4.297 1 96.5 153 THR B C 1
ATOM 3887 O O . THR B 1 153 ? -7.398 -7.051 3.719 1 96.5 153 THR B O 1
ATOM 3890 N N . THR B 1 154 ? -5.711 -5.73 4.332 1 96.56 154 THR B N 1
ATOM 3891 C CA . THR B 1 154 ? -4.719 -6.574 3.674 1 96.56 154 THR B CA 1
ATOM 3892 C C . THR B 1 154 ? -4.734 -7.984 4.258 1 96.56 154 THR B C 1
ATOM 3894 O O . THR B 1 154 ? -4.738 -8.969 3.516 1 96.56 154 THR B O 1
ATOM 3897 N N . ALA B 1 155 ? -4.719 -8.086 5.586 1 97.56 155 ALA B N 1
ATOM 3898 C CA . ALA B 1 155 ? -4.723 -9.383 6.246 1 97.56 155 ALA B CA 1
ATOM 3899 C C . ALA B 1 155 ? -5.953 -10.195 5.855 1 97.56 155 ALA B C 1
ATOM 3901 O O . ALA B 1 155 ? -5.852 -11.391 5.566 1 97.56 155 ALA B O 1
ATOM 3902 N N . ILE B 1 156 ? -7.094 -9.547 5.805 1 97.75 156 ILE B N 1
ATOM 3903 C CA . ILE B 1 156 ? -8.336 -10.211 5.422 1 97.75 156 ILE B CA 1
ATOM 3904 C C . ILE B 1 156 ? -8.234 -10.703 3.98 1 97.75 156 ILE B C 1
ATOM 3906 O O . ILE B 1 156 ? -8.602 -11.844 3.682 1 97.75 156 ILE B O 1
ATOM 3910 N N . ASN B 1 157 ? -7.777 -9.875 3.168 1 95.5 157 ASN B N 1
ATOM 3911 C CA . ASN B 1 157 ? -7.648 -10.234 1.762 1 95.5 157 ASN B CA 1
ATOM 3912 C C . ASN B 1 157 ? -6.684 -11.406 1.569 1 95.5 157 ASN B C 1
ATOM 3914 O O . ASN B 1 157 ? -6.949 -12.312 0.773 1 95.5 157 ASN B O 1
ATOM 3918 N N . MET B 1 158 ? -5.578 -11.367 2.258 1 96.31 158 MET B N 1
ATOM 3919 C CA . MET B 1 158 ? -4.594 -12.445 2.145 1 96.31 158 MET B CA 1
ATOM 3920 C C . MET B 1 158 ? -5.16 -13.758 2.662 1 96.31 158 MET B C 1
ATOM 3922 O O . MET B 1 158 ? -4.973 -14.805 2.043 1 96.31 158 MET B O 1
ATOM 3926 N N . LEU B 1 159 ? -5.816 -13.711 3.785 1 97.5 159 LEU B N 1
ATOM 3927 C CA . LEU B 1 159 ? -6.438 -14.914 4.328 1 97.5 159 LEU B CA 1
ATOM 3928 C C . LEU B 1 159 ? -7.477 -15.469 3.361 1 97.5 159 LEU B C 1
ATOM 3930 O O . LEU B 1 159 ? -7.492 -16.672 3.088 1 97.5 159 LEU B O 1
ATOM 3934 N N . THR B 1 160 ? -8.328 -14.562 2.834 1 95.5 160 THR B N 1
ATOM 3935 C CA . THR B 1 160 ? -9.375 -14.969 1.904 1 95.5 160 THR B CA 1
ATOM 3936 C C . THR B 1 160 ? -8.773 -15.594 0.651 1 95.5 160 THR B C 1
ATOM 3938 O O . THR B 1 160 ? -9.227 -16.656 0.196 1 95.5 160 THR B O 1
ATOM 3941 N N . SER B 1 161 ? -7.781 -14.961 0.167 1 92.69 161 SER B N 1
ATOM 3942 C CA . SER B 1 161 ? -7.098 -15.484 -1.01 1 92.69 161 SER B CA 1
ATOM 3943 C C . SER B 1 161 ? -6.527 -16.875 -0.739 1 92.69 161 SER B C 1
ATOM 3945 O O . SER B 1 161 ? -6.641 -17.766 -1.576 1 92.69 161 SER B O 1
ATOM 3947 N N . LEU B 1 162 ? -5.883 -17.062 0.381 1 94.31 162 LEU B N 1
ATOM 3948 C CA . LEU B 1 162 ? -5.309 -18.344 0.77 1 94.31 162 LEU B CA 1
ATOM 3949 C C . LEU B 1 162 ? -6.383 -19.422 0.815 1 94.31 162 LEU B C 1
ATOM 3951 O O . LEU B 1 162 ? -6.188 -20.516 0.285 1 94.31 162 LEU B O 1
ATOM 3955 N N . LEU B 1 163 ? -7.527 -19.094 1.328 1 93.5 163 LEU B N 1
ATOM 3956 C CA . LEU B 1 163 ? -8.609 -20.062 1.523 1 93.5 163 LEU B CA 1
ATOM 3957 C C . LEU B 1 163 ? -9.297 -20.375 0.202 1 93.5 163 LEU B C 1
ATOM 3959 O O . LEU B 1 163 ? -9.836 -21.469 0.024 1 93.5 163 LEU B O 1
ATOM 3963 N N . ARG B 1 164 ? -9.305 -19.438 -0.689 1 89.88 164 ARG B N 1
ATOM 3964 C CA . ARG B 1 164 ? -9.922 -19.641 -1.996 1 89.88 164 ARG B CA 1
ATOM 3965 C C . ARG B 1 164 ? -9.008 -20.469 -2.906 1 89.88 164 ARG B C 1
ATOM 3967 O O . ARG B 1 164 ? -9.484 -21.172 -3.797 1 89.88 164 ARG B O 1
ATOM 3974 N N . THR B 1 165 ? -7.734 -20.375 -2.664 1 88.88 165 THR B N 1
ATOM 3975 C CA . THR B 1 165 ? -6.742 -21.031 -3.518 1 88.88 165 THR B CA 1
ATOM 3976 C C . THR B 1 165 ? -6.461 -22.438 -3.035 1 88.88 165 THR B C 1
ATOM 3978 O O . THR B 1 165 ? -6.094 -23.312 -3.83 1 88.88 165 THR B O 1
ATOM 3981 N N . HIS B 1 166 ? -6.625 -22.656 -1.748 1 88.75 166 HIS B N 1
ATOM 3982 C CA . HIS B 1 166 ? -6.289 -23.938 -1.156 1 88.75 166 HIS B CA 1
ATOM 3983 C C . HIS B 1 166 ? -7.449 -24.484 -0.339 1 88.75 166 HIS B C 1
ATOM 3985 O O . HIS B 1 166 ? -8.109 -23.75 0.394 1 88.75 166 HIS B O 1
ATOM 3991 N N . ALA B 1 167 ? -7.688 -25.766 -0.517 1 85.44 167 ALA B N 1
ATOM 3992 C CA . ALA B 1 167 ? -8.797 -26.422 0.176 1 85.44 167 ALA B CA 1
ATOM 3993 C C . ALA B 1 167 ? -8.453 -26.688 1.637 1 85.44 167 ALA B C 1
ATOM 3995 O O . ALA B 1 167 ? -8 -27.781 1.98 1 85.44 167 ALA B O 1
ATOM 3996 N N . LEU B 1 168 ? -8.789 -25.734 2.555 1 90 168 LEU B N 1
ATOM 3997 C CA . LEU B 1 168 ? -8.469 -25.891 3.971 1 90 168 LEU B CA 1
ATOM 3998 C C . LEU B 1 168 ? -9.734 -26.078 4.797 1 90 168 LEU B C 1
ATOM 4000 O O . LEU B 1 168 ? -9.719 -25.875 6.016 1 90 168 LEU B O 1
ATOM 4004 N N . GLY B 1 169 ? -10.852 -26.297 4.145 1 87.56 169 GLY B N 1
ATOM 4005 C CA . GLY B 1 169 ? -12.062 -26.703 4.828 1 87.56 169 GLY B CA 1
ATOM 4006 C C . GLY B 1 169 ? -12.961 -25.531 5.203 1 87.56 169 GLY B C 1
ATOM 4007 O O . GLY B 1 169 ? -13.82 -25.656 6.074 1 87.56 169 GLY B O 1
ATOM 4008 N N . VAL B 1 170 ? -12.688 -24.344 4.695 1 91.75 170 VAL B N 1
ATOM 4009 C CA . VAL B 1 170 ? -13.508 -23.172 4.969 1 91.75 170 VAL B CA 1
ATOM 4010 C C . VAL B 1 170 ? -14.023 -22.578 3.66 1 91.75 170 VAL B C 1
ATOM 4012 O O . VAL B 1 170 ? -13.266 -22.406 2.705 1 91.75 170 VAL B O 1
ATOM 4015 N N . ASP B 1 171 ? -15.25 -22.297 3.582 1 86.62 171 ASP B N 1
ATOM 4016 C CA . ASP B 1 171 ? -15.852 -21.641 2.418 1 86.62 171 ASP B CA 1
ATOM 4017 C C . ASP B 1 171 ? -15.594 -20.141 2.424 1 86.62 171 ASP B C 1
ATOM 4019 O O . ASP B 1 171 ? -16.141 -19.422 3.256 1 86.62 171 ASP B O 1
ATOM 4023 N N . ALA B 1 172 ? -14.812 -19.703 1.52 1 89 172 ALA B N 1
ATOM 4024 C CA . ALA B 1 172 ? -14.43 -18.297 1.485 1 89 172 ALA B CA 1
ATOM 4025 C C . ALA B 1 172 ? -14.945 -17.625 0.217 1 89 172 ALA B C 1
ATOM 4027 O O . ALA B 1 172 ? -14.359 -16.641 -0.25 1 89 172 ALA B O 1
ATOM 4028 N N . ARG B 1 173 ? -16 -18.078 -0.441 1 83.75 173 ARG B N 1
ATOM 4029 C CA . ARG B 1 173 ? -16.578 -17.484 -1.637 1 83.75 173 ARG B CA 1
ATOM 4030 C C . ARG B 1 173 ? -17.234 -16.141 -1.314 1 83.75 173 ARG B C 1
ATOM 4032 O O . ARG B 1 173 ? -17.328 -15.266 -2.178 1 83.75 173 ARG B O 1
ATOM 4039 N N . THR B 1 174 ? -17.672 -16.125 -0.052 1 87.5 174 THR B N 1
ATOM 4040 C CA . THR B 1 174 ? -18.156 -14.859 0.481 1 87.5 174 THR B CA 1
ATOM 4041 C C . THR B 1 174 ? -17.219 -14.328 1.56 1 87.5 174 THR B C 1
ATOM 4043 O O . THR B 1 174 ? -16.25 -14.992 1.923 1 87.5 174 THR B O 1
ATOM 4046 N N . ALA B 1 175 ? -17.562 -13.125 2.016 1 92.06 175 ALA B N 1
ATOM 4047 C CA . ALA B 1 175 ? -16.719 -12.516 3.043 1 92.06 175 ALA B CA 1
ATOM 4048 C C . ALA B 1 175 ? -16.656 -13.398 4.285 1 92.06 175 ALA B C 1
ATOM 4050 O O . ALA B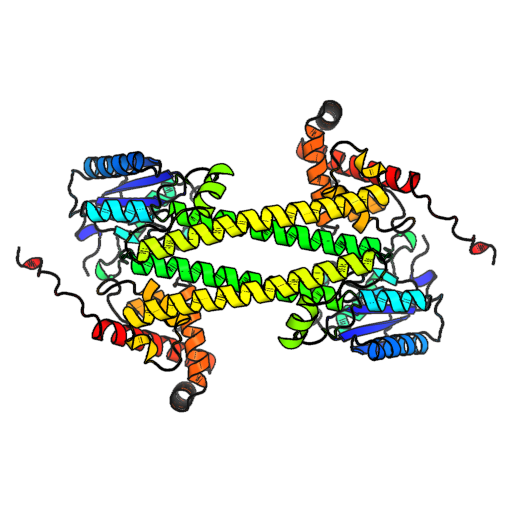 1 175 ? -17.656 -13.977 4.703 1 92.06 175 ALA B O 1
ATOM 4051 N N . LEU B 1 176 ? -15.508 -13.539 4.828 1 95.31 176 LEU B N 1
ATOM 4052 C CA . LEU B 1 176 ? -15.328 -14.336 6.035 1 95.31 176 LEU B CA 1
ATOM 4053 C C . LEU B 1 176 ? -16.031 -13.688 7.223 1 95.31 176 LEU B C 1
ATOM 4055 O O . LEU B 1 176 ? -15.922 -12.477 7.43 1 95.31 176 LEU B O 1
ATOM 4059 N N . SER B 1 177 ? -16.75 -14.438 7.98 1 96.12 177 SER B N 1
ATOM 4060 C CA . SER B 1 177 ? -17.391 -13.945 9.195 1 96.12 177 SER B CA 1
ATOM 4061 C C . SER B 1 177 ? -16.406 -13.891 10.359 1 96.12 177 SER B C 1
ATOM 4063 O O . SER B 1 177 ? -15.352 -14.523 10.312 1 96.12 177 SER B O 1
ATOM 4065 N N . ALA B 1 178 ? -16.812 -13.156 11.391 1 95.88 178 ALA B N 1
ATOM 4066 C CA . ALA B 1 178 ? -15.992 -13.102 12.602 1 95.88 178 ALA B CA 1
ATOM 4067 C C . ALA B 1 178 ? -15.844 -14.484 13.227 1 95.88 178 ALA B C 1
ATOM 4069 O O . ALA B 1 178 ? -14.789 -14.805 13.781 1 95.88 178 ALA B O 1
ATOM 4070 N N . ALA B 1 179 ? -16.875 -15.242 13.109 1 96.44 179 ALA B N 1
ATOM 4071 C CA . ALA B 1 179 ? -16.859 -16.594 13.664 1 96.44 179 ALA B CA 1
ATOM 4072 C C . ALA B 1 179 ? -15.867 -17.484 12.922 1 96.44 179 ALA B C 1
ATOM 4074 O O . ALA B 1 179 ? -15.133 -18.25 13.539 1 96.44 179 ALA B O 1
ATOM 4075 N N . GLN B 1 180 ? -15.836 -17.406 11.648 1 97.19 180 GLN B N 1
ATOM 4076 C CA . GLN B 1 180 ? -14.891 -18.188 10.852 1 97.19 180 GLN B CA 1
ATOM 4077 C C . GLN B 1 180 ? -13.445 -17.781 11.164 1 97.19 180 GLN B C 1
ATOM 4079 O O . GLN B 1 180 ? -12.578 -18.641 11.305 1 97.19 180 GLN B O 1
ATOM 4084 N N . ILE B 1 181 ? -13.227 -16.469 11.242 1 97.94 181 ILE B N 1
ATOM 4085 C CA . ILE B 1 181 ? -11.891 -15.977 11.562 1 97.94 181 ILE B CA 1
ATOM 4086 C C . ILE B 1 181 ? -11.453 -16.5 12.922 1 97.94 181 ILE B C 1
ATOM 4088 O O . ILE B 1 181 ? -10.312 -16.938 13.086 1 97.94 181 ILE B O 1
ATOM 4092 N N . HIS B 1 182 ? -12.367 -16.469 13.891 1 97.75 182 HIS B N 1
ATOM 4093 C CA . HIS B 1 182 ? -12.086 -16.984 15.227 1 97.75 182 HIS B CA 1
ATOM 4094 C C . HIS B 1 182 ? -11.758 -18.469 15.188 1 97.75 182 HIS B C 1
ATOM 4096 O O . HIS B 1 182 ? -10.812 -18.922 15.844 1 97.75 182 HIS B O 1
ATOM 4102 N N . GLN B 1 183 ? -12.484 -19.219 14.391 1 97.25 183 GLN B N 1
ATOM 4103 C CA . GLN B 1 183 ? -12.25 -20.641 14.258 1 97.25 183 GLN B CA 1
ATOM 4104 C C . GLN B 1 183 ? -10.875 -20.922 13.672 1 97.25 183 GLN B C 1
ATOM 4106 O O . GLN B 1 183 ? -10.133 -21.766 14.18 1 97.25 183 GLN B O 1
ATOM 4111 N N . ILE B 1 184 ? -10.523 -20.25 12.625 1 97.75 184 ILE B N 1
ATOM 4112 C CA . ILE B 1 184 ? -9.25 -20.438 11.938 1 97.75 184 ILE B CA 1
ATOM 4113 C C . ILE B 1 184 ? -8.102 -20.094 12.891 1 97.75 184 ILE B C 1
ATOM 4115 O O . ILE B 1 184 ? -7.094 -20.812 12.938 1 97.75 184 ILE B O 1
ATOM 4119 N N . ALA B 1 185 ? -8.25 -19.016 13.664 1 97.69 185 ALA B N 1
ATOM 4120 C CA . ALA B 1 185 ? -7.223 -18.547 14.586 1 97.69 185 ALA B CA 1
ATOM 4121 C C . ALA B 1 185 ? -6.93 -19.609 15.648 1 97.69 185 ALA B C 1
ATOM 4123 O O . ALA B 1 185 ? -5.852 -19.609 16.25 1 97.69 185 ALA B O 1
ATOM 4124 N N . HIS B 1 186 ? -7.863 -20.547 15.836 1 96.62 186 HIS B N 1
ATOM 4125 C CA . HIS B 1 186 ? -7.73 -21.516 16.938 1 96.62 186 HIS B CA 1
ATOM 4126 C C . HIS B 1 186 ? -7.648 -22.938 16.406 1 96.62 186 HIS B C 1
ATOM 4128 O O . HIS B 1 186 ? -7.867 -23.891 17.156 1 96.62 186 HIS B O 1
ATOM 4134 N N . TRP B 1 187 ? -7.441 -23.047 15.133 1 94.88 187 TRP B N 1
ATOM 4135 C CA . TRP B 1 187 ? -7.23 -24.375 14.562 1 94.88 187 TRP B CA 1
ATOM 4136 C C . TRP B 1 187 ? -6.141 -25.125 15.328 1 94.88 187 TRP B C 1
ATOM 4138 O O . TRP B 1 187 ? -5.121 -24.531 15.703 1 94.88 187 TRP B O 1
ATOM 4148 N N . ARG B 1 188 ? -6.344 -26.344 15.531 1 89.06 188 ARG B N 1
ATOM 4149 C CA . ARG B 1 188 ? -5.344 -27.203 16.172 1 89.06 188 ARG B CA 1
ATOM 4150 C C . ARG B 1 188 ? -4.445 -27.844 15.117 1 89.06 188 ARG B C 1
ATOM 4152 O O . ARG B 1 188 ? -4.801 -27.922 13.945 1 89.06 188 ARG B O 1
ATOM 4159 N N . THR B 1 189 ? -3.32 -28.203 15.625 1 82.25 189 THR B N 1
ATOM 4160 C CA . THR B 1 189 ? -2.414 -28.922 14.75 1 82.25 189 THR B CA 1
ATOM 4161 C C . THR B 1 189 ? -2.977 -30.312 14.414 1 82.25 189 THR B C 1
ATOM 4163 O O . THR B 1 189 ? -3.523 -30.984 15.281 1 82.25 189 THR B O 1
ATOM 4166 N N . ARG B 1 190 ? -2.92 -30.547 13.094 1 82.81 190 ARG B N 1
ATOM 4167 C CA . ARG B 1 190 ? -3.396 -31.859 12.625 1 82.81 190 ARG B CA 1
ATOM 4168 C C . ARG B 1 190 ? -2.309 -32.594 11.852 1 82.81 190 ARG B C 1
ATOM 4170 O O . ARG B 1 190 ? -1.294 -32 11.477 1 82.81 190 ARG B O 1
ATOM 4177 N N . HIS B 1 191 ? -2.439 -33.906 11.867 1 87 191 HIS B N 1
ATOM 4178 C CA . HIS B 1 191 ? -1.572 -34.688 11.016 1 87 191 HIS B CA 1
ATOM 4179 C C . HIS B 1 191 ? -1.945 -34.531 9.547 1 87 191 HIS B C 1
ATOM 4181 O O . HIS B 1 191 ? -3.037 -34.938 9.133 1 87 191 HIS B O 1
ATOM 4187 N N . GLU B 1 192 ? -1.181 -33.812 8.859 1 88.25 192 GLU B N 1
ATOM 4188 C CA . GLU B 1 192 ? -1.386 -33.562 7.438 1 88.25 192 GLU B CA 1
ATOM 4189 C C . GLU B 1 192 ? -0.054 -33.438 6.703 1 88.25 192 GLU B C 1
ATOM 4191 O O . GLU B 1 192 ? 1.011 -33.5 7.32 1 88.25 192 GLU B O 1
ATOM 4196 N N . ASP B 1 193 ? -0.115 -33.5 5.477 1 90.19 193 ASP B N 1
ATOM 4197 C CA . ASP B 1 193 ? 1.113 -33.375 4.699 1 90.19 193 ASP B CA 1
ATOM 4198 C C . ASP B 1 193 ? 1.77 -32 4.953 1 90.19 193 ASP B C 1
ATOM 4200 O O . ASP B 1 193 ? 1.115 -31.078 5.426 1 90.19 193 ASP B O 1
ATOM 4204 N N . ARG B 1 194 ? 3.035 -31.953 4.711 1 90.44 194 ARG B N 1
ATOM 4205 C CA . ARG B 1 194 ? 3.861 -30.797 5.043 1 90.44 194 ARG B CA 1
ATOM 4206 C C . ARG B 1 194 ? 3.318 -29.531 4.391 1 90.44 194 ARG B C 1
ATOM 4208 O O . ARG B 1 194 ? 3.258 -28.469 5.027 1 90.44 194 ARG B O 1
ATOM 4215 N N . ALA B 1 195 ? 2.967 -29.625 3.145 1 92.38 195 ALA B N 1
ATOM 4216 C CA . ALA B 1 195 ? 2.453 -28.469 2.414 1 92.38 195 ALA B CA 1
ATOM 4217 C C . ALA B 1 195 ? 1.174 -27.938 3.057 1 92.38 195 ALA B C 1
ATOM 4219 O O . ALA B 1 195 ? 1.044 -26.734 3.299 1 92.38 195 ALA B O 1
ATOM 4220 N N . GLN B 1 196 ? 0.28 -28.797 3.318 1 92.44 196 GLN B N 1
ATOM 4221 C CA . GLN B 1 196 ? -0.988 -28.438 3.936 1 92.44 196 GLN B CA 1
ATOM 4222 C C . GLN B 1 196 ? -0.769 -27.828 5.32 1 92.44 196 GLN B C 1
ATOM 4224 O O . GLN B 1 196 ? -1.465 -26.891 5.711 1 92.44 196 GLN B O 1
ATOM 4229 N N . ALA B 1 197 ? 0.17 -28.406 5.984 1 94.69 197 ALA B N 1
ATOM 4230 C CA . ALA B 1 197 ? 0.48 -27.906 7.32 1 94.69 197 ALA B CA 1
ATOM 4231 C C . ALA B 1 197 ? 0.981 -26.469 7.266 1 94.69 197 ALA B C 1
ATOM 4233 O O . ALA B 1 197 ? 0.611 -25.641 8.102 1 94.69 197 ALA B O 1
ATOM 4234 N N . ILE B 1 198 ? 1.84 -26.156 6.309 1 95.19 198 ILE B N 1
ATOM 4235 C CA . ILE B 1 198 ? 2.375 -24.812 6.141 1 95.19 198 ILE B CA 1
ATOM 4236 C C . ILE B 1 198 ? 1.241 -23.844 5.809 1 95.19 198 ILE B C 1
ATOM 4238 O O . ILE B 1 198 ? 1.144 -22.766 6.398 1 95.19 198 ILE B O 1
ATOM 4242 N N . LEU B 1 199 ? 0.39 -24.219 4.934 1 95.69 199 LEU B N 1
ATOM 4243 C CA . LEU B 1 199 ? -0.716 -23.375 4.496 1 95.69 199 LEU B CA 1
ATOM 4244 C C . LEU B 1 199 ? -1.681 -23.109 5.645 1 95.69 199 LEU B C 1
ATOM 4246 O O . LEU B 1 199 ? -2.152 -21.984 5.812 1 95.69 199 LEU B O 1
ATOM 4250 N N . ARG B 1 200 ? -1.969 -24.125 6.391 1 95.88 200 ARG B N 1
ATOM 4251 C CA . ARG B 1 200 ? -2.854 -23.969 7.539 1 95.88 200 ARG B CA 1
ATOM 4252 C C . ARG B 1 200 ? -2.236 -23.031 8.586 1 95.88 200 ARG B C 1
ATOM 4254 O O . ARG B 1 200 ? -2.934 -22.219 9.188 1 95.88 200 ARG B O 1
ATOM 4261 N N . ARG B 1 201 ? -0.985 -23.234 8.82 1 95.69 201 ARG B N 1
ATOM 4262 C CA . ARG B 1 201 ? -0.295 -22.359 9.758 1 95.69 201 ARG B CA 1
ATOM 4263 C C . ARG B 1 201 ? -0.362 -20.906 9.305 1 95.69 201 ARG B C 1
ATOM 4265 O O . ARG B 1 201 ? -0.577 -20 10.109 1 95.69 201 ARG B O 1
ATOM 4272 N N . LEU B 1 202 ? -0.166 -20.656 8.031 1 97 202 LEU B N 1
ATOM 4273 C CA . LEU B 1 202 ? -0.247 -19.312 7.488 1 97 202 LEU B CA 1
ATOM 4274 C C . LEU B 1 202 ? -1.645 -18.734 7.676 1 97 202 LEU B C 1
ATOM 4276 O O . LEU B 1 202 ? -1.792 -17.562 8.055 1 97 202 LEU B O 1
ATOM 4280 N N . ALA B 1 203 ? -2.639 -19.547 7.41 1 97.88 203 ALA B N 1
ATOM 4281 C CA . ALA B 1 203 ? -4.02 -19.109 7.613 1 97.88 203 ALA B CA 1
ATOM 4282 C C . ALA B 1 203 ? -4.258 -18.703 9.062 1 97.88 203 ALA B C 1
ATOM 4284 O O . ALA B 1 203 ? -4.879 -17.672 9.328 1 97.88 203 ALA B O 1
ATOM 4285 N N . ARG B 1 204 ? -3.744 -19.531 9.938 1 97.62 204 ARG B N 1
ATOM 4286 C CA . ARG B 1 204 ? -3.875 -19.234 11.359 1 97.62 204 ARG B CA 1
ATOM 4287 C C . ARG B 1 204 ? -3.182 -17.922 11.711 1 97.62 204 ARG B C 1
ATOM 4289 O O . ARG B 1 204 ? -3.715 -17.109 12.477 1 97.62 204 ARG B O 1
ATOM 4296 N N . GLU B 1 205 ? -2.023 -17.703 11.18 1 97.12 205 GLU B N 1
ATOM 4297 C CA . GLU B 1 205 ? -1.283 -16.469 11.422 1 97.12 205 GLU B CA 1
ATOM 4298 C C . GLU B 1 205 ? -2.08 -15.25 10.961 1 97.12 205 GLU B C 1
ATOM 4300 O O . GLU B 1 205 ? -2.168 -14.258 11.68 1 97.12 205 GLU B O 1
ATOM 4305 N N . TYR B 1 206 ? -2.67 -15.281 9.766 1 98.19 206 TYR B N 1
ATOM 4306 C CA . TYR B 1 206 ? -3.469 -14.172 9.258 1 98.19 206 TYR B CA 1
ATOM 4307 C C . TYR B 1 206 ? -4.695 -13.93 10.133 1 98.19 206 TYR B C 1
ATOM 4309 O O . TYR B 1 206 ? -5.039 -12.789 10.422 1 98.19 206 TYR B O 1
ATOM 4317 N N . ALA B 1 207 ? -5.336 -15.031 10.5 1 98.56 207 ALA B N 1
ATOM 4318 C CA . ALA B 1 207 ? -6.531 -14.914 11.336 1 98.56 207 ALA B CA 1
ATOM 4319 C C . ALA B 1 207 ? -6.211 -14.25 12.664 1 98.56 207 ALA B C 1
ATOM 4321 O O . ALA B 1 207 ? -6.941 -13.359 13.117 1 98.56 207 ALA B O 1
ATOM 4322 N N . ARG B 1 208 ? -5.148 -14.656 13.312 1 98.06 208 ARG B N 1
ATOM 4323 C CA . ARG B 1 208 ? -4.73 -14.055 14.57 1 98.06 208 ARG B CA 1
ATOM 4324 C C . ARG B 1 208 ? -4.359 -12.594 14.391 1 98.06 208 ARG B C 1
ATOM 4326 O O . ARG B 1 208 ? -4.641 -11.758 15.25 1 98.06 208 ARG B O 1
ATOM 4333 N N . GLU B 1 209 ? -3.709 -12.305 13.328 1 97.81 209 GLU B N 1
ATOM 4334 C CA . GLU B 1 209 ? -3.355 -10.922 13.016 1 97.81 209 GLU B CA 1
ATOM 4335 C C . GLU B 1 209 ? -4.602 -10.055 12.844 1 97.81 209 GLU B C 1
ATOM 4337 O O . GLU B 1 209 ? -4.648 -8.922 13.328 1 97.81 209 GLU B O 1
ATOM 4342 N N . ILE B 1 210 ? -5.578 -10.547 12.141 1 98.44 210 ILE B N 1
ATOM 4343 C CA . ILE B 1 210 ? -6.84 -9.844 11.945 1 98.44 210 ILE B CA 1
ATOM 4344 C C . ILE B 1 210 ? -7.461 -9.523 13.305 1 98.44 210 ILE B C 1
ATOM 4346 O O . ILE B 1 210 ? -7.922 -8.398 13.531 1 98.44 210 ILE B O 1
ATOM 4350 N N . GLN B 1 211 ? -7.43 -10.492 14.195 1 98.31 211 GLN B N 1
ATOM 4351 C CA . GLN B 1 211 ? -7.988 -10.289 15.531 1 98.31 211 GLN B CA 1
ATOM 4352 C C . GLN B 1 211 ? -7.188 -9.25 16.312 1 98.31 211 GLN B C 1
ATOM 4354 O O . GLN B 1 211 ? -7.766 -8.383 16.969 1 98.31 211 GLN B O 1
ATOM 4359 N N . ALA B 1 212 ? -5.898 -9.359 16.281 1 97.5 212 ALA B N 1
ATOM 4360 C CA . ALA B 1 212 ? -5.039 -8.398 16.953 1 97.5 212 ALA B CA 1
ATOM 4361 C C . ALA B 1 212 ? -5.254 -6.984 16.422 1 97.5 212 ALA B C 1
ATOM 4363 O O . ALA B 1 212 ? -5.324 -6.023 17.188 1 97.5 212 ALA B O 1
ATOM 4364 N N . LEU B 1 213 ? -5.348 -6.875 15.102 1 97.75 213 LEU B N 1
ATOM 4365 C CA . LEU B 1 213 ? -5.574 -5.578 14.461 1 97.75 213 LEU B CA 1
ATOM 4366 C C . LEU B 1 213 ? -6.922 -5 14.875 1 97.75 213 LEU B C 1
ATOM 4368 O O . LEU B 1 213 ? -7.047 -3.789 15.078 1 97.75 213 LEU B O 1
ATOM 4372 N N . ALA B 1 214 ? -7.926 -5.867 14.969 1 97.62 214 ALA B N 1
ATOM 4373 C CA . ALA B 1 214 ? -9.234 -5.414 15.43 1 97.62 214 ALA B CA 1
ATOM 4374 C C . ALA B 1 214 ? -9.156 -4.82 16.828 1 97.62 214 ALA B C 1
ATOM 4376 O O . ALA B 1 214 ? -9.766 -3.787 17.109 1 97.62 214 ALA B O 1
ATOM 4377 N N . THR B 1 215 ? -8.414 -5.449 17.672 1 97.69 215 THR B N 1
ATOM 4378 C CA . THR B 1 215 ? -8.227 -4.969 19.047 1 97.69 215 THR B CA 1
ATOM 4379 C C . THR B 1 215 ? -7.5 -3.625 19.047 1 97.69 215 THR B C 1
ATOM 4381 O O . THR B 1 215 ? -7.902 -2.699 19.75 1 97.69 215 THR B O 1
ATOM 4384 N N . GLN B 1 216 ? -6.465 -3.504 18.25 1 97.56 216 GLN B N 1
ATOM 4385 C CA . GLN B 1 216 ? -5.707 -2.26 18.156 1 97.56 216 GLN B CA 1
ATOM 4386 C C . GLN B 1 216 ? -6.57 -1.132 17.594 1 97.56 216 GLN B C 1
ATOM 4388 O O . GLN B 1 216 ? -6.5 0.003 18.078 1 97.56 216 GLN B O 1
ATOM 4393 N N . ARG B 1 217 ? -7.344 -1.468 16.609 1 97.69 217 ARG B N 1
ATOM 4394 C CA . ARG B 1 217 ? -8.234 -0.479 16 1 97.69 217 ARG B CA 1
ATOM 4395 C C . ARG B 1 217 ? -9.242 0.044 17.016 1 97.69 217 ARG B C 1
ATOM 4397 O O . ARG B 1 217 ? -9.539 1.24 17.047 1 97.69 217 ARG B O 1
ATOM 4404 N N . ARG B 1 218 ? -9.766 -0.827 17.859 1 97.81 218 ARG B N 1
ATOM 4405 C CA . ARG B 1 218 ? -10.711 -0.422 18.891 1 97.81 218 ARG B CA 1
ATOM 4406 C C . ARG B 1 218 ? -10.047 0.481 19.922 1 97.81 218 ARG B C 1
ATOM 4408 O O . ARG B 1 218 ? -10.617 1.497 20.328 1 97.81 218 ARG B O 1
ATOM 4415 N N . ALA B 1 219 ? -8.922 0.125 20.328 1 97.75 219 ALA B N 1
ATOM 4416 C CA . ALA B 1 219 ? -8.18 0.938 21.281 1 97.75 219 ALA B CA 1
ATOM 4417 C C . ALA B 1 219 ? -7.883 2.324 20.719 1 97.75 219 ALA B C 1
ATOM 4419 O O . ALA B 1 219 ? -8.039 3.332 21.406 1 97.75 219 ALA B O 1
ATOM 4420 N N . ASN B 1 220 ? -7.434 2.375 19.5 1 98.12 220 ASN B N 1
ATOM 4421 C CA . ASN B 1 220 ? -7.184 3.637 18.812 1 98.12 220 ASN B CA 1
ATOM 4422 C C . ASN B 1 220 ? -8.438 4.5 18.75 1 98.12 220 ASN B C 1
ATOM 4424 O O . ASN B 1 220 ? -8.398 5.688 19.078 1 98.12 220 ASN B O 1
ATOM 4428 N N . ALA B 1 221 ? -9.539 3.838 18.375 1 97.94 221 ALA B N 1
ATOM 4429 C CA . ALA B 1 221 ? -10.812 4.547 18.266 1 97.94 221 ALA B CA 1
ATOM 4430 C C . ALA B 1 221 ? -11.242 5.109 19.625 1 97.94 221 ALA B C 1
ATOM 4432 O O . ALA B 1 221 ? -11.781 6.219 19.703 1 97.94 221 ALA B O 1
ATOM 4433 N N . THR B 1 222 ? -11.039 4.402 20.625 1 98 222 THR B N 1
ATOM 4434 C CA . THR B 1 222 ? -11.398 4.832 21.969 1 98 222 THR B CA 1
ATOM 4435 C C . THR B 1 222 ? -10.602 6.066 22.375 1 98 222 THR B C 1
ATOM 4437 O O . THR B 1 222 ? -11.156 7.02 22.922 1 98 222 THR B O 1
ATOM 4440 N N . GLN B 1 223 ? -9.344 6.062 22.078 1 97.44 223 GLN B N 1
ATOM 4441 C CA . GLN B 1 223 ? -8.5 7.211 22.391 1 97.44 223 GLN B CA 1
ATOM 4442 C C . GLN B 1 223 ? -8.953 8.453 21.641 1 97.44 223 GLN B C 1
ATOM 4444 O O . GLN B 1 223 ? -9.055 9.539 22.219 1 97.44 223 GLN B O 1
ATOM 4449 N N . ILE B 1 224 ? -9.227 8.242 20.375 1 98.31 224 ILE B N 1
ATOM 4450 C CA . ILE B 1 224 ? -9.68 9.352 19.547 1 98.31 224 ILE B CA 1
ATOM 4451 C C . ILE B 1 224 ? -11 9.898 20.094 1 98.31 224 ILE B C 1
ATOM 4453 O O . ILE B 1 224 ? -11.164 11.109 20.25 1 98.31 224 ILE B O 1
ATOM 4457 N N . HIS B 1 225 ? -11.883 8.969 20.469 1 98.31 225 HIS B N 1
ATOM 4458 C CA . HIS B 1 225 ? -13.18 9.352 21.016 1 98.31 225 HIS B CA 1
ATOM 4459 C C . HIS B 1 225 ? -13.016 10.172 22.281 1 98.31 225 HIS B C 1
ATOM 4461 O O . HIS B 1 225 ? -13.695 11.188 22.469 1 98.31 225 HIS B O 1
ATOM 4467 N N . GLN B 1 226 ? -12.148 9.797 23.094 1 97.62 226 GLN B N 1
ATOM 4468 C CA . GLN B 1 226 ? -11.906 10.492 24.359 1 97.62 226 GLN B CA 1
ATOM 4469 C C . GLN B 1 226 ? -11.414 11.914 24.109 1 97.62 226 GLN B C 1
ATOM 4471 O O . GLN B 1 226 ? -11.875 12.859 24.75 1 97.62 226 GLN B O 1
ATOM 4476 N N . ILE B 1 227 ? -10.516 12.07 23.203 1 97.31 227 ILE B N 1
ATOM 4477 C CA . ILE B 1 227 ? -9.938 13.375 22.922 1 97.31 227 ILE B CA 1
ATOM 4478 C C . ILE B 1 227 ? -11 14.281 22.297 1 97.31 227 ILE B C 1
ATOM 4480 O O . ILE B 1 227 ? -11.164 15.43 22.719 1 97.31 227 ILE B O 1
ATOM 4484 N N . VAL B 1 228 ? -11.75 13.727 21.391 1 97.69 228 VAL B N 1
ATOM 4485 C CA . VAL B 1 228 ? -12.766 14.523 20.703 1 97.69 228 VAL B CA 1
ATOM 4486 C C . VAL B 1 228 ? -13.844 14.938 21.703 1 97.69 228 VAL B C 1
ATOM 4488 O O . VAL B 1 228 ? -14.297 16.094 21.703 1 97.69 228 VAL B O 1
ATOM 4491 N N . THR B 1 229 ? -14.258 14.055 22.594 1 97.75 229 THR B N 1
ATOM 4492 C CA . THR B 1 229 ? -15.273 14.344 23.594 1 97.75 229 THR B CA 1
ATOM 4493 C C . THR B 1 229 ? -14.812 15.461 24.531 1 97.75 229 THR B C 1
ATOM 4495 O O . THR B 1 229 ? -15.602 16.328 24.906 1 97.75 229 THR B O 1
ATOM 4498 N N . ALA B 1 230 ? -13.578 15.477 24.812 1 96.19 230 ALA B N 1
ATOM 4499 C CA . ALA B 1 230 ? -13.016 16.484 25.719 1 96.19 230 ALA B CA 1
ATOM 4500 C C . ALA B 1 230 ? -12.844 17.812 25 1 96.19 230 ALA B C 1
ATOM 4502 O O . ALA B 1 230 ? -13.062 18.875 25.594 1 96.19 230 ALA B O 1
ATOM 4503 N N . GLN B 1 231 ? -12.469 17.797 23.734 1 94.94 231 GLN B N 1
ATOM 4504 C CA . GLN B 1 231 ? -12.039 19 23.031 1 94.94 231 GLN B CA 1
ATOM 4505 C C . GLN B 1 231 ? -13.211 19.656 22.297 1 94.94 231 GLN B C 1
ATOM 4507 O O . GLN B 1 231 ? -13.266 20.875 22.172 1 94.94 231 GLN B O 1
ATOM 4512 N N . ALA B 1 232 ? -14.086 18.812 21.797 1 96.5 232 ALA B N 1
ATOM 4513 C CA . ALA B 1 232 ? -15.156 19.344 20.953 1 96.5 232 ALA B CA 1
ATOM 4514 C C . ALA B 1 232 ? -16.375 18.422 20.984 1 96.5 232 ALA B C 1
ATOM 4516 O O . ALA B 1 232 ? -16.781 17.906 19.938 1 96.5 232 ALA B O 1
ATOM 4517 N N . PRO B 1 233 ? -17.016 18.297 22.141 1 97.31 233 PRO B N 1
ATOM 4518 C CA . PRO B 1 233 ? -18.188 17.406 22.234 1 97.31 233 PRO B CA 1
ATOM 4519 C C . PRO B 1 233 ? -19.328 17.828 21.312 1 97.31 233 PRO B C 1
ATOM 4521 O O . PRO B 1 233 ? -20.141 17 20.906 1 97.31 233 PRO B O 1
ATOM 4524 N N . GLU B 1 234 ? -19.375 19.125 20.938 1 97.38 234 GLU B N 1
ATOM 4525 C CA . GLU B 1 234 ? -20.453 19.656 20.094 1 97.38 234 GLU B CA 1
ATOM 4526 C C . GLU B 1 234 ? -20.453 19 18.719 1 97.38 234 GLU B C 1
ATOM 4528 O O . GLU B 1 234 ? -21.484 18.906 18.078 1 97.38 234 GLU B O 1
ATOM 4533 N N . LEU B 1 235 ? -19.297 18.547 18.25 1 97.62 235 LEU B N 1
ATOM 4534 C CA . LEU B 1 235 ? -19.234 17.859 16.953 1 97.62 235 LEU B CA 1
ATOM 4535 C C . LEU B 1 235 ? -19.969 16.531 17.016 1 97.62 235 LEU B C 1
ATOM 4537 O O . LEU B 1 235 ? -20.625 16.141 16.047 1 97.62 235 LEU B O 1
ATOM 4541 N N . LEU B 1 236 ? -19.875 15.867 18.156 1 97.25 236 LEU B N 1
ATOM 4542 C CA . LEU B 1 236 ? -20.484 14.547 18.312 1 97.25 236 LEU B CA 1
ATOM 4543 C C . LEU B 1 236 ? -22 14.656 18.438 1 97.25 236 LEU B C 1
ATOM 4545 O O . LEU B 1 236 ? -22.703 13.664 18.266 1 97.25 236 LEU B O 1
ATOM 4549 N N . ASP B 1 237 ? -22.438 15.875 18.672 1 96.25 237 ASP B N 1
ATOM 4550 C CA . ASP B 1 237 ? -23.875 16.125 18.766 1 96.25 237 ASP B CA 1
ATOM 4551 C C . ASP B 1 237 ? -24.5 16.234 17.375 1 96.25 237 ASP B C 1
ATOM 4553 O O . ASP B 1 237 ? -25.719 16.172 17.234 1 96.25 237 ASP B O 1
ATOM 4557 N N . LEU B 1 238 ? -23.703 16.438 16.422 1 94.94 238 LEU B N 1
ATOM 4558 C CA . LEU B 1 238 ? -24.219 16.531 15.055 1 94.94 238 LEU B CA 1
ATOM 4559 C C . LEU B 1 238 ? -24.5 15.141 14.484 1 94.94 238 LEU B C 1
ATOM 4561 O O . LEU B 1 238 ? -23.625 14.273 14.492 1 94.94 238 LEU B O 1
ATOM 4565 N N . TYR B 1 239 ? -25.656 14.93 14 1 94.44 239 TYR B N 1
ATOM 4566 C CA . TYR B 1 239 ? -26.016 13.633 13.445 1 94.44 239 TYR B CA 1
ATOM 4567 C C . TYR B 1 239 ? -25.078 13.234 12.312 1 94.44 239 TYR B C 1
ATOM 4569 O O . TYR B 1 239 ? -24.781 14.047 11.438 1 94.44 239 TYR B O 1
ATOM 4577 N N . GLY B 1 240 ? -24.656 11.992 12.352 1 94.31 240 GLY B N 1
ATOM 4578 C CA . GLY B 1 240 ? -23.812 11.453 11.289 1 94.31 240 GLY B CA 1
ATOM 4579 C C . GLY B 1 240 ? -22.328 11.672 11.539 1 94.31 240 GLY B C 1
ATOM 4580 O O . GLY B 1 240 ? -21.484 11.094 10.844 1 94.31 240 GLY B O 1
ATOM 4581 N N . VAL B 1 241 ? -21.984 12.555 12.477 1 97.19 241 VAL B N 1
ATOM 4582 C CA . VAL B 1 241 ? -20.578 12.82 12.758 1 97.19 241 VAL B CA 1
ATOM 4583 C C . VAL B 1 241 ? -20.078 11.875 13.859 1 97.19 241 VAL B C 1
ATOM 4585 O O . VAL B 1 241 ? -20.359 12.094 15.039 1 97.19 241 VAL B O 1
ATOM 4588 N N . GLY B 1 242 ? -19.359 10.867 13.477 1 96.88 242 GLY B N 1
ATOM 4589 C CA . GLY B 1 242 ? -18.719 9.969 14.438 1 96.88 242 GLY B CA 1
ATOM 4590 C C . GLY B 1 242 ? -17.391 10.484 14.938 1 96.88 242 GLY B C 1
ATOM 4591 O O . GLY B 1 242 ? -16.859 11.469 14.414 1 96.88 242 GLY B O 1
ATOM 4592 N N . PRO B 1 243 ? -16.828 9.828 15.859 1 97.44 243 PRO B N 1
ATOM 4593 C CA . PRO B 1 243 ? -15.602 10.305 16.5 1 97.44 243 PRO B CA 1
ATOM 4594 C C . PRO B 1 243 ? -14.445 10.445 15.508 1 97.44 243 PRO B C 1
ATOM 4596 O O . PRO B 1 243 ? -13.664 11.398 15.602 1 97.44 243 PRO B O 1
ATOM 4599 N N . ILE B 1 244 ? -14.305 9.5 14.578 1 97.94 244 ILE B N 1
ATOM 4600 C CA . ILE B 1 244 ? -13.195 9.531 13.641 1 97.94 244 ILE B CA 1
ATOM 4601 C C . ILE B 1 244 ? -13.32 10.75 12.727 1 97.94 244 ILE B C 1
ATOM 4603 O O . ILE B 1 244 ? -12.367 11.5 12.539 1 97.94 244 ILE B O 1
ATOM 4607 N N . ASN B 1 245 ? -14.484 10.945 12.141 1 97.88 245 ASN B N 1
ATOM 4608 C CA . ASN B 1 245 ? -14.711 12.117 11.289 1 97.88 245 ASN B CA 1
ATOM 4609 C C . ASN B 1 245 ? -14.57 13.414 12.078 1 97.88 245 ASN B C 1
ATOM 4611 O O . ASN B 1 245 ? -14.016 14.391 11.57 1 97.88 245 ASN B O 1
ATOM 4615 N N . ALA B 1 246 ? -15.086 13.398 13.305 1 98.25 246 ALA B N 1
ATOM 4616 C CA . ALA B 1 246 ? -14.945 14.57 14.164 1 98.25 246 ALA B CA 1
ATOM 4617 C C . ALA B 1 246 ? -13.477 14.906 14.398 1 98.25 246 ALA B C 1
ATOM 4619 O O . ALA B 1 246 ? -13.094 16.078 14.383 1 98.25 246 ALA B O 1
ATOM 4620 N N . ALA B 1 247 ? -12.719 13.859 14.641 1 98 247 ALA B N 1
ATOM 4621 C CA . ALA B 1 247 ? -11.289 14.055 14.852 1 98 247 ALA B CA 1
ATOM 4622 C C . ALA B 1 247 ? -10.625 14.672 13.617 1 98 247 ALA B C 1
ATOM 4624 O O . ALA B 1 247 ? -9.797 15.57 13.734 1 98 247 ALA B O 1
ATOM 4625 N N . ILE B 1 248 ? -10.953 14.203 12.43 1 97.19 248 ILE B N 1
ATOM 4626 C CA . ILE B 1 248 ? -10.414 14.742 11.18 1 97.19 248 ILE B CA 1
ATOM 4627 C C . ILE B 1 248 ? -10.781 16.219 11.055 1 97.19 248 ILE B C 1
ATOM 4629 O O . ILE B 1 248 ? -9.914 17.047 10.773 1 97.19 248 ILE B O 1
ATOM 4633 N N . ILE B 1 249 ? -12 16.516 11.344 1 97.06 249 ILE B N 1
ATOM 4634 C CA . ILE B 1 249 ? -12.484 17.891 11.266 1 97.06 249 ILE B CA 1
ATOM 4635 C C . ILE B 1 249 ? -11.711 18.766 12.242 1 97.06 249 ILE B C 1
ATOM 4637 O O . ILE B 1 249 ? -11.242 19.859 11.883 1 97.06 249 ILE B O 1
ATOM 4641 N N . LEU B 1 250 ? -11.602 18.297 13.406 1 95.44 250 LEU B N 1
ATOM 4642 C CA . LEU B 1 250 ? -10.938 19.047 14.461 1 95.44 250 LEU B CA 1
ATOM 4643 C C . LEU B 1 250 ? -9.477 19.312 14.102 1 95.44 250 LEU B C 1
ATOM 4645 O O . LEU B 1 250 ? -8.953 20.406 14.359 1 95.44 250 LEU B O 1
ATOM 4649 N N . THR B 1 251 ? -8.789 18.312 13.508 1 93.56 251 THR B N 1
ATOM 4650 C CA . THR B 1 251 ? -7.383 18.469 13.156 1 93.56 251 THR B CA 1
ATOM 4651 C C . THR B 1 251 ? -7.223 19.5 12.031 1 93.56 251 THR B C 1
ATOM 4653 O O . THR B 1 251 ? -6.223 20.219 11.977 1 93.56 251 THR B O 1
ATOM 4656 N N . VAL B 1 252 ? -8.172 19.578 11.18 1 91.62 252 VAL B N 1
ATOM 4657 C CA . VAL B 1 252 ? -8.109 20.531 10.078 1 91.62 252 VAL B CA 1
ATOM 4658 C C . VAL B 1 252 ? -8.469 21.938 10.578 1 91.62 252 VAL B C 1
ATOM 4660 O O . VAL B 1 252 ? -7.785 22.906 10.258 1 91.62 252 VAL B O 1
ATOM 4663 N N . TRP B 1 253 ? -9.523 22.016 11.383 1 92.44 253 TRP B N 1
ATOM 4664 C CA . TRP B 1 253 ? -9.938 23.281 11.969 1 92.44 253 TRP B CA 1
ATOM 4665 C C . TRP B 1 253 ? -8.867 23.828 12.906 1 92.44 253 TRP B C 1
ATOM 4667 O O . TRP B 1 253 ? -8.539 25.016 12.867 1 92.44 253 TRP B O 1
ATOM 4677 N N . SER B 1 254 ? -8.312 22.891 13.711 1 91.19 254 SER B N 1
ATOM 4678 C CA . SER B 1 254 ? -7.164 23.094 14.586 1 91.19 254 SER B CA 1
ATOM 4679 C C . SER B 1 254 ? -7.535 23.969 15.781 1 91.19 254 SER B C 1
ATOM 4681 O O . SER B 1 254 ? -7.844 23.453 16.859 1 91.19 254 SER B O 1
ATOM 4683 N N . HIS B 1 255 ? -7.723 25.375 15.656 1 89.19 255 HIS B N 1
ATOM 4684 C CA . HIS B 1 255 ? -8 26.281 16.766 1 89.19 255 HIS B CA 1
ATOM 4685 C C . HIS B 1 255 ? -8.758 27.516 16.281 1 89.19 255 HIS B C 1
ATOM 4687 O O . HIS B 1 255 ? -8.781 27.812 15.094 1 89.19 255 HIS B O 1
ATOM 4693 N N . PRO B 1 256 ? -9.391 28.156 17.312 1 89.19 256 PRO B N 1
ATOM 4694 C CA . PRO B 1 256 ? -10.172 29.328 16.938 1 89.19 256 PRO B CA 1
ATOM 4695 C C . PRO B 1 256 ? -9.336 30.391 16.203 1 89.19 256 PRO B C 1
ATOM 4697 O O . PRO B 1 256 ? -8.211 30.672 16.609 1 89.19 256 PRO B O 1
ATOM 4700 N N . GLY B 1 257 ? -9.914 30.906 15.172 1 86.81 257 GLY B N 1
ATOM 4701 C CA . GLY B 1 257 ? -9.281 32 14.461 1 86.81 257 GLY B CA 1
ATOM 4702 C C . GLY B 1 257 ? -8.438 31.547 13.289 1 86.81 257 GLY B C 1
ATOM 4703 O O . GLY B 1 257 ? -8.062 32.344 12.438 1 86.81 257 GLY B O 1
ATOM 4704 N N . ARG B 1 258 ? -8.125 30.297 13.18 1 87.38 258 ARG B N 1
ATOM 4705 C CA . ARG B 1 258 ? -7.281 29.812 12.086 1 87.38 258 ARG B CA 1
ATOM 4706 C C . ARG B 1 258 ? -8.016 29.891 10.75 1 87.38 258 ARG B C 1
ATOM 4708 O O . ARG B 1 258 ? -7.457 30.359 9.758 1 87.38 258 ARG B O 1
ATOM 4715 N N . ILE B 1 259 ? -9.219 29.359 10.789 1 88.44 259 ILE B N 1
ATOM 4716 C CA . ILE B 1 259 ? -10.102 29.438 9.625 1 88.44 259 ILE B CA 1
ATOM 4717 C C . ILE B 1 259 ? -11.07 30.609 9.789 1 88.44 259 ILE B C 1
ATOM 4719 O O . ILE B 1 259 ? -11.836 30.656 10.758 1 88.44 259 ILE B O 1
ATOM 4723 N N . ARG B 1 260 ? -11.125 31.469 8.852 1 86.31 260 ARG B N 1
ATOM 4724 C CA . ARG B 1 260 ? -11.68 32.781 9.117 1 86.31 260 ARG B CA 1
ATOM 4725 C C . ARG B 1 260 ? -13.148 32.875 8.703 1 86.31 260 ARG B C 1
ATOM 4727 O O . ARG B 1 260 ? -13.859 33.812 9.078 1 86.31 260 ARG B O 1
ATOM 4734 N N . SER B 1 261 ? -13.523 31.922 7.914 1 89.62 261 SER B N 1
ATOM 4735 C CA . SER B 1 261 ? -14.914 31.969 7.48 1 89.62 261 SER B CA 1
ATOM 4736 C C . SER B 1 261 ? -15.422 30.594 7.082 1 89.62 261 SER B C 1
ATOM 4738 O O . SER B 1 261 ? -14.625 29.672 6.875 1 89.62 261 SER B O 1
ATOM 4740 N N . ALA B 1 262 ? -16.688 30.547 6.992 1 92.12 262 ALA B N 1
ATOM 4741 C CA . ALA B 1 262 ? -17.297 29.312 6.512 1 92.12 262 ALA B CA 1
ATOM 4742 C C . ALA B 1 262 ? -16.906 29.031 5.07 1 92.12 262 ALA B C 1
ATOM 4744 O O . ALA B 1 262 ? -16.719 27.859 4.688 1 92.12 262 ALA B O 1
ATOM 4745 N N . ALA B 1 263 ? -16.797 30.016 4.297 1 88.25 263 ALA B N 1
ATOM 4746 C CA . ALA B 1 263 ? -16.391 29.875 2.902 1 88.25 263 ALA B CA 1
ATOM 4747 C C . ALA B 1 263 ? -14.977 29.297 2.805 1 88.25 263 ALA B C 1
ATOM 4749 O O . ALA B 1 263 ? -14.695 28.453 1.947 1 88.25 263 ALA B O 1
ATOM 4750 N N . ALA B 1 264 ? -14.164 29.75 3.672 1 87.94 264 ALA B N 1
ATOM 4751 C CA . ALA B 1 264 ? -12.789 29.234 3.705 1 87.94 264 ALA B CA 1
ATOM 4752 C C . ALA B 1 264 ? -12.766 27.766 4.066 1 87.94 264 ALA B C 1
ATOM 4754 O O . ALA B 1 264 ? -11.992 26.984 3.484 1 87.94 264 ALA B O 1
ATOM 4755 N N . MET B 1 265 ? -13.617 27.422 4.992 1 91.62 265 MET B N 1
ATOM 4756 C CA . MET B 1 265 ? -13.703 26.016 5.379 1 91.62 265 MET B CA 1
ATOM 4757 C C . MET B 1 265 ? -14.18 25.156 4.211 1 91.62 265 MET B C 1
ATOM 4759 O O . MET B 1 265 ? -13.641 24.078 3.98 1 91.62 265 MET B O 1
ATOM 4763 N N . ASN B 1 266 ? -15.133 25.641 3.508 1 91.81 266 ASN B N 1
ATOM 4764 C CA . ASN B 1 266 ? -15.617 24.938 2.328 1 91.81 266 ASN B CA 1
ATOM 4765 C C . ASN B 1 266 ? -14.516 24.766 1.287 1 91.81 266 ASN B C 1
ATOM 4767 O O . ASN B 1 266 ? -14.422 23.719 0.646 1 91.81 266 ASN B O 1
ATOM 4771 N N . SER B 1 267 ? -13.773 25.75 1.111 1 86.5 267 SER B N 1
ATOM 4772 C CA . SER B 1 267 ? -12.664 25.672 0.167 1 86.5 267 SER B CA 1
ATOM 4773 C C . SER B 1 267 ? -11.641 24.609 0.597 1 86.5 267 SER B C 1
ATOM 4775 O O . SER B 1 267 ? -11.188 23.812 -0.223 1 86.5 267 SER B O 1
ATOM 4777 N N . ILE B 1 268 ? -11.336 24.578 1.841 1 87.56 268 ILE B N 1
ATOM 4778 C CA . ILE B 1 268 ? -10.375 23.609 2.377 1 87.56 268 ILE B CA 1
ATOM 4779 C C . ILE B 1 268 ? -10.922 22.188 2.211 1 87.56 268 ILE B C 1
ATOM 4781 O O . ILE B 1 268 ? -10.18 21.266 1.89 1 87.56 268 ILE B O 1
ATOM 4785 N N . ALA B 1 269 ? -12.203 22.078 2.375 1 92.12 269 ALA B N 1
ATOM 4786 C CA . ALA B 1 269 ? -12.844 20.781 2.279 1 92.12 269 ALA B CA 1
ATOM 4787 C C . ALA B 1 269 ? -13 20.344 0.822 1 92.12 269 ALA B C 1
ATOM 4789 O O . ALA B 1 269 ? -13.367 19.203 0.54 1 92.12 269 ALA B O 1
ATOM 4790 N N . GLY B 1 270 ? -12.758 21.266 -0.107 1 87.38 270 GLY B N 1
ATOM 4791 C CA . GLY B 1 270 ? -12.875 20.969 -1.523 1 87.38 270 GLY B CA 1
ATOM 4792 C C . GLY B 1 270 ? -14.32 20.875 -1.993 1 87.38 270 GLY B C 1
ATOM 4793 O O . GLY B 1 270 ? -14.617 20.172 -2.967 1 87.38 270 GLY B O 1
ATOM 4794 N N . VAL B 1 271 ? -15.211 21.453 -1.312 1 87.75 271 VAL B N 1
ATOM 4795 C CA . VAL B 1 271 ? -16.625 21.328 -1.663 1 87.75 271 VAL B CA 1
ATOM 4796 C C . VAL B 1 271 ? -17.141 22.656 -2.225 1 87.75 271 VAL B C 1
ATOM 4798 O O . VAL B 1 271 ? -18.312 22.766 -2.578 1 87.75 271 VAL B O 1
ATOM 4801 N N . ALA B 1 272 ? -16.234 23.641 -2.248 1 83.19 272 ALA B N 1
ATOM 4802 C CA . ALA B 1 272 ? -16.609 24.938 -2.797 1 83.19 272 ALA B CA 1
ATOM 4803 C C . ALA B 1 272 ? -16.609 24.922 -4.324 1 83.19 272 ALA B C 1
ATOM 4805 O O . ALA B 1 272 ? -15.734 24.297 -4.938 1 83.19 272 ALA B O 1
ATOM 4806 N N . PRO B 1 273 ? -17.594 25.422 -4.922 1 76.25 273 PRO B N 1
ATOM 4807 C CA . PRO B 1 273 ? -17.562 25.547 -6.379 1 76.25 273 PRO B CA 1
ATOM 4808 C C . PRO B 1 273 ? -16.5 26.531 -6.859 1 76.25 273 PRO B C 1
ATOM 4810 O O . PRO B 1 273 ? -16.203 27.516 -6.168 1 76.25 273 PRO B O 1
ATOM 4813 N N . ILE B 1 274 ? -15.695 26.141 -7.852 1 72 274 ILE B N 1
ATOM 4814 C CA . ILE B 1 274 ? -14.758 27.078 -8.477 1 72 274 ILE B CA 1
ATOM 4815 C C . ILE B 1 274 ? -15.258 27.453 -9.867 1 72 274 ILE B C 1
ATOM 4817 O O . ILE B 1 274 ? -15.625 26.594 -10.664 1 72 274 ILE B O 1
ATOM 4821 N N . PRO B 1 275 ? -15.367 28.828 -10 1 64.88 275 PRO B N 1
ATOM 4822 C CA . PRO B 1 275 ? -15.867 29.266 -11.305 1 64.88 275 PRO B CA 1
ATOM 4823 C C . PRO B 1 275 ? -15.008 28.766 -12.461 1 64.88 275 PRO B C 1
ATOM 4825 O O . PRO B 1 275 ? -13.781 28.703 -12.344 1 64.88 275 PRO B O 1
ATOM 4828 N N . ILE B 1 276 ? -15.531 28 -13.375 1 62.66 276 ILE B N 1
ATOM 4829 C CA . ILE B 1 276 ? -14.82 27.672 -14.602 1 62.66 276 ILE B CA 1
ATOM 4830 C C . ILE B 1 276 ? -14.969 28.797 -15.617 1 62.66 276 ILE B C 1
ATOM 4832 O O . ILE B 1 276 ? -16.078 29.25 -15.891 1 62.66 276 ILE B O 1
ATOM 4836 N N . GLN B 1 277 ? -13.953 29.672 -15.609 1 58.34 277 GLN B N 1
ATOM 4837 C CA . GLN B 1 277 ? -14.023 30.812 -16.531 1 58.34 277 GLN B CA 1
ATOM 4838 C C . GLN B 1 277 ? -14.094 30.328 -17.984 1 58.34 277 GLN B C 1
ATOM 4840 O O . GLN B 1 277 ? -13.602 31 -18.891 1 58.34 277 GLN B O 1
ATOM 4845 N N . SER B 1 278 ? -14.375 29.141 -18.266 1 50.91 278 SER B N 1
ATOM 4846 C CA . SER B 1 278 ? -14.383 29.078 -19.719 1 50.91 278 SER B CA 1
ATOM 4847 C C . SER B 1 278 ? -15.461 29.984 -20.312 1 50.91 278 SER B C 1
ATOM 4849 O O . SER B 1 278 ? -16.328 30.469 -19.594 1 50.91 278 SER B O 1
ATOM 4851 N N . GLY B 1 279 ? -15.539 30.297 -21.609 1 47.91 279 GLY B N 1
ATOM 4852 C CA . GLY B 1 279 ? -16.484 31.094 -22.375 1 47.91 279 GLY B CA 1
ATOM 4853 C C . GLY B 1 279 ? -17.875 31.094 -21.781 1 47.91 279 GLY B C 1
ATOM 4854 O O . GLY B 1 279 ? -18.047 30.969 -20.562 1 47.91 279 GLY B O 1
ATOM 4855 N N . ASN B 1 280 ? -18.953 30.891 -22.578 1 52.56 280 ASN B N 1
ATOM 4856 C CA . ASN B 1 280 ? -20.391 31.062 -22.453 1 52.56 280 ASN B CA 1
ATOM 4857 C C . ASN B 1 280 ? -20.984 30.188 -21.344 1 52.56 280 ASN B C 1
ATOM 4859 O O . ASN B 1 280 ? -22.188 30.156 -21.156 1 52.56 280 ASN B O 1
ATOM 4863 N N . THR B 1 281 ? -20.156 29.125 -20.766 1 54.22 281 THR B N 1
ATOM 4864 C CA . THR B 1 281 ? -20.859 28.25 -19.844 1 54.22 281 THR B CA 1
ATOM 4865 C C . THR B 1 281 ? -20.422 28.516 -18.406 1 54.22 281 THR B C 1
ATOM 4867 O O . THR B 1 281 ? -19.234 28.688 -18.141 1 54.22 281 THR B O 1
ATOM 4870 N N . HIS B 1 282 ? -21.266 29.062 -17.531 1 55.56 282 HIS B N 1
ATOM 4871 C CA . HIS B 1 282 ? -21.125 29.266 -16.094 1 55.56 282 HIS B CA 1
ATOM 4872 C C . HIS B 1 282 ? -20.969 27.922 -15.367 1 55.56 282 HIS B C 1
ATOM 4874 O O . HIS B 1 282 ? -21.922 27.438 -14.758 1 55.56 282 HIS B O 1
ATOM 4880 N N . LYS B 1 283 ? -19.969 27.109 -15.812 1 61.44 283 LYS B N 1
ATOM 4881 C CA . LYS B 1 283 ? -19.797 25.844 -15.125 1 61.44 283 LYS B CA 1
ATOM 4882 C C . LYS B 1 283 ? -18.812 25.969 -13.961 1 61.44 283 LYS B C 1
ATOM 4884 O O . LYS B 1 283 ? -17.953 26.844 -13.969 1 61.44 283 LYS B O 1
ATOM 4889 N N . VAL B 1 284 ? -19.203 25.453 -12.773 1 65.5 284 VAL B N 1
ATOM 4890 C CA . VAL B 1 284 ? -18.344 25.422 -11.602 1 65.5 284 VAL B CA 1
ATOM 4891 C C . VAL B 1 284 ? -17.688 24.047 -11.477 1 65.5 284 VAL B C 1
ATOM 4893 O O . VAL B 1 284 ? -18.281 23.047 -11.867 1 65.5 284 VAL B O 1
ATOM 4896 N N . ARG B 1 285 ? -16.344 24.156 -11.305 1 68.19 285 ARG B N 1
ATOM 4897 C CA . ARG B 1 285 ? -15.648 22.891 -11.047 1 68.19 285 ARG B CA 1
ATOM 4898 C C . ARG B 1 285 ? -15.297 22.766 -9.57 1 68.19 285 ARG B C 1
ATOM 4900 O O . ARG B 1 285 ? -15.258 23.75 -8.844 1 68.19 285 ARG B O 1
ATOM 4907 N N . LEU B 1 286 ? -15.109 21.531 -9.203 1 64.94 286 LEU B N 1
ATOM 4908 C CA . LEU B 1 286 ? -14.773 21.234 -7.82 1 64.94 286 LEU B CA 1
ATOM 4909 C C . LEU B 1 286 ? -13.32 21.594 -7.52 1 64.94 286 LEU B C 1
ATOM 4911 O O . LEU B 1 286 ? -12.438 21.406 -8.367 1 64.94 286 LEU B O 1
ATOM 4915 N N . ASN B 1 287 ? -13.172 22.266 -6.34 1 66.56 287 ASN B N 1
ATOM 4916 C CA . ASN B 1 287 ? -11.812 22.516 -5.863 1 66.56 287 ASN B CA 1
ATOM 4917 C C . ASN B 1 287 ? -11.078 21.203 -5.594 1 66.56 287 ASN B C 1
ATOM 4919 O O . ASN B 1 287 ? -11.383 20.5 -4.629 1 66.56 287 ASN B O 1
ATOM 4923 N N . ARG B 1 288 ? -10.18 20.844 -6.391 1 63.81 288 ARG B N 1
ATOM 4924 C CA . ARG B 1 288 ? -9.484 19.562 -6.277 1 63.81 288 ARG B CA 1
ATOM 4925 C C . ARG B 1 288 ? -8.289 19.672 -5.336 1 63.81 288 ARG B C 1
ATOM 4927 O O . ARG B 1 288 ? -7.711 18.656 -4.934 1 63.81 288 ARG B O 1
ATOM 4934 N N . GLY B 1 289 ? -7.953 20.891 -4.953 1 65.31 289 GLY B N 1
ATOM 4935 C CA . GLY B 1 289 ? -6.766 21.094 -4.137 1 65.31 289 GLY B CA 1
ATOM 4936 C C . GLY B 1 289 ? -7.051 21.047 -2.648 1 65.31 289 GLY B C 1
ATOM 4937 O O . GLY B 1 289 ? -6.156 21.281 -1.832 1 65.31 289 GLY B O 1
ATOM 4938 N N . GLY B 1 290 ? -8.195 20.75 -2.273 1 72.88 290 GLY B N 1
ATOM 4939 C CA . GLY B 1 290 ? -8.539 20.75 -0.862 1 72.88 290 GLY B CA 1
ATOM 4940 C C . GLY B 1 290 ? -7.98 19.562 -0.1 1 72.88 290 GLY B C 1
ATOM 4941 O O . GLY B 1 290 ? -7.277 18.734 -0.671 1 72.88 290 GLY B O 1
ATOM 4942 N N . ASP B 1 291 ? -8.172 19.672 1.209 1 85.38 291 ASP B N 1
ATOM 4943 C CA . ASP B 1 291 ? -7.758 18.594 2.088 1 85.38 291 ASP B CA 1
ATOM 4944 C C . ASP B 1 291 ? -8.547 17.312 1.794 1 85.38 291 ASP B C 1
ATOM 4946 O O . ASP B 1 291 ? -9.742 17.234 2.088 1 85.38 291 ASP B O 1
ATOM 4950 N N . ARG B 1 292 ? -7.875 16.375 1.309 1 87.5 292 ARG B N 1
ATOM 4951 C CA . ARG B 1 292 ? -8.539 15.148 0.852 1 87.5 292 ARG B CA 1
ATOM 4952 C C . ARG B 1 292 ? -9.148 14.391 2.021 1 87.5 292 ARG B C 1
ATOM 4954 O O . ARG B 1 292 ? -10.203 13.766 1.881 1 87.5 292 ARG B O 1
ATOM 4961 N N . ARG B 1 293 ? -8.531 14.453 3.102 1 91 293 ARG B N 1
ATOM 4962 C CA . ARG B 1 293 ? -9.047 13.75 4.266 1 91 293 ARG B CA 1
ATOM 4963 C C . ARG B 1 293 ? -10.344 14.391 4.762 1 91 293 ARG B C 1
ATOM 4965 O O . ARG B 1 293 ? -11.305 13.688 5.086 1 91 293 ARG B O 1
ATOM 4972 N N . LEU B 1 294 ? -10.281 15.648 4.828 1 94.5 294 LEU B N 1
ATOM 4973 C CA . LEU B 1 294 ? -11.492 16.359 5.238 1 94.5 294 LEU B CA 1
ATOM 4974 C C . LEU B 1 294 ? -12.617 16.125 4.238 1 94.5 294 LEU B C 1
ATOM 4976 O O . LEU B 1 294 ? -13.766 15.906 4.629 1 94.5 294 LEU B O 1
ATOM 4980 N N . ASN B 1 295 ? -12.281 16.188 2.973 1 94.31 295 ASN B N 1
ATOM 4981 C CA . ASN B 1 295 ? -13.273 15.945 1.934 1 94.31 295 ASN B CA 1
ATOM 4982 C C . ASN B 1 295 ? -13.922 14.57 2.092 1 94.31 295 ASN B C 1
ATOM 4984 O O . ASN B 1 295 ? -15.148 14.445 2.045 1 94.31 295 ASN B O 1
ATOM 4988 N N . LYS B 1 296 ? -13.133 13.617 2.291 1 95.38 296 LYS B N 1
ATOM 4989 C CA . LYS B 1 296 ? -13.633 12.258 2.475 1 95.38 296 LYS B CA 1
ATOM 4990 C C . LYS B 1 296 ? -14.5 12.156 3.727 1 95.38 296 LYS B C 1
ATOM 4992 O O . LYS B 1 296 ? -15.523 11.461 3.727 1 95.38 296 LYS B O 1
ATOM 4997 N N . ALA B 1 297 ? -14.062 12.766 4.77 1 97.06 297 ALA B N 1
ATOM 4998 C CA . ALA B 1 297 ? -14.828 12.758 6.012 1 97.06 297 ALA B CA 1
ATOM 4999 C C . ALA B 1 297 ? -16.219 13.359 5.805 1 97.06 297 ALA B C 1
ATOM 5001 O O . ALA B 1 297 ? -17.219 12.781 6.211 1 97.06 297 ALA B O 1
ATOM 5002 N N . ILE B 1 298 ? -16.234 14.492 5.156 1 96.88 298 ILE B N 1
ATOM 5003 C CA . ILE B 1 298 ? -17.5 15.172 4.906 1 96.88 298 ILE B CA 1
ATOM 5004 C C . ILE B 1 298 ? -18.406 14.289 4.035 1 96.88 298 ILE B C 1
ATOM 5006 O O . ILE B 1 298 ? -19.594 14.156 4.301 1 96.88 298 ILE B O 1
ATOM 5010 N N . ALA B 1 299 ? -17.844 13.711 3.014 1 95.69 299 ALA B N 1
ATOM 5011 C CA . ALA B 1 299 ? -18.594 12.812 2.141 1 95.69 299 ALA B CA 1
ATOM 5012 C C . ALA B 1 299 ? -19.188 11.648 2.928 1 95.69 299 ALA B C 1
ATOM 5014 O O . ALA B 1 299 ? -20.344 11.266 2.715 1 95.69 299 ALA B O 1
ATOM 5015 N N . SER B 1 300 ? -18.406 11.102 3.756 1 96.75 300 SER B N 1
ATOM 5016 C CA . SER B 1 300 ? -18.859 9.984 4.586 1 96.75 300 SER B CA 1
ATOM 5017 C C . SER B 1 300 ? -20.031 10.391 5.469 1 96.75 300 SER B C 1
ATOM 5019 O O . SER B 1 300 ? -21 9.641 5.602 1 96.75 300 SER B O 1
ATOM 5021 N N . ILE B 1 301 ? -19.922 11.484 6.066 1 96.81 301 ILE B N 1
ATOM 5022 C CA . ILE B 1 301 ? -20.984 11.984 6.93 1 96.81 301 ILE B CA 1
ATOM 5023 C C . ILE B 1 301 ? -22.266 12.188 6.117 1 96.81 301 ILE B C 1
ATOM 5025 O O . ILE B 1 301 ? -23.359 11.805 6.555 1 96.81 301 ILE B O 1
ATOM 5029 N N . VAL B 1 302 ? -22.156 12.719 4.988 1 95.12 302 VAL B N 1
ATOM 5030 C CA . VAL B 1 302 ? -23.297 13.008 4.137 1 95.12 302 VAL B CA 1
ATOM 5031 C C . VAL B 1 302 ? -23.969 11.703 3.709 1 95.12 302 VAL B C 1
ATOM 5033 O O . VAL B 1 302 ? -25.203 11.625 3.623 1 95.12 302 VAL B O 1
ATOM 5036 N N . LEU B 1 303 ? -23.172 10.695 3.412 1 94 303 LEU B N 1
ATOM 5037 C CA . LEU B 1 303 ? -23.734 9.398 3.049 1 94 303 LEU B CA 1
ATOM 5038 C C . LEU B 1 303 ? -24.641 8.875 4.152 1 94 303 LEU B C 1
ATOM 5040 O O . LEU B 1 303 ? -25.703 8.32 3.873 1 94 303 LEU B O 1
ATOM 5044 N N . THR B 1 304 ? -24.281 9.039 5.344 1 93.25 304 THR B N 1
ATOM 5045 C CA . THR B 1 304 ? -25.094 8.633 6.484 1 93.25 304 THR B CA 1
ATOM 5046 C C . THR B 1 304 ? -26.328 9.523 6.617 1 93.25 304 THR B C 1
ATOM 5048 O O . THR B 1 304 ? -27.438 9.031 6.848 1 93.25 304 THR B O 1
ATOM 5051 N N . ARG B 1 305 ? -26.141 10.781 6.418 1 91.56 305 ARG B N 1
ATOM 5052 C CA . ARG B 1 305 ? -27.203 11.758 6.598 1 91.56 305 ARG B CA 1
ATOM 5053 C C . ARG B 1 305 ? -28.25 11.625 5.5 1 91.56 305 ARG B C 1
ATOM 5055 O O . ARG B 1 305 ? -29.422 11.961 5.711 1 91.56 305 ARG B O 1
ATOM 5062 N N . CYS B 1 306 ? -27.844 11.148 4.402 1 91.31 306 CYS B N 1
ATOM 5063 C CA . CYS B 1 306 ? -28.75 11.016 3.273 1 91.31 306 CYS B CA 1
ATOM 5064 C C . CYS B 1 306 ? -29.875 10.031 3.594 1 91.31 306 CYS B C 1
ATOM 5066 O O . CYS B 1 306 ? -30.891 9.992 2.895 1 91.31 306 CYS B O 1
ATOM 5068 N N . ARG B 1 307 ? -29.688 9.328 4.641 1 90.06 307 ARG B N 1
ATOM 5069 C CA . ARG B 1 307 ? -30.703 8.352 5.023 1 90.06 307 ARG B CA 1
ATOM 5070 C C . ARG B 1 307 ? -31.797 9.008 5.863 1 90.06 307 ARG B C 1
ATOM 5072 O O . ARG B 1 307 ? -32.844 8.398 6.109 1 90.06 307 ARG B O 1
ATOM 5079 N N . THR B 1 308 ? -31.703 10.273 6.258 1 91.38 308 THR B N 1
ATOM 5080 C CA . THR B 1 308 ? -32.656 10.977 7.086 1 91.38 308 THR B CA 1
ATOM 5081 C C . THR B 1 308 ? -33.719 11.68 6.219 1 91.38 308 THR B C 1
ATOM 5083 O O . THR B 1 308 ? -33.438 12.07 5.086 1 91.38 308 THR B O 1
ATOM 5086 N N . PRO B 1 309 ? -34.844 11.836 6.797 1 93.25 309 PRO B N 1
ATOM 5087 C CA . PRO B 1 309 ? -35.906 12.539 6.051 1 93.25 309 PRO B CA 1
ATOM 5088 C C . PRO B 1 309 ? -35.5 13.969 5.691 1 93.25 309 PRO B C 1
ATOM 5090 O O . PRO B 1 309 ? -35.844 14.445 4.605 1 93.25 309 PRO B O 1
ATOM 5093 N N . GLU B 1 310 ? -34.844 14.609 6.547 1 90.94 310 GLU B N 1
ATOM 5094 C CA . GLU B 1 310 ? -34.469 16 6.324 1 90.94 310 GLU B CA 1
ATOM 5095 C C . GLU B 1 310 ? -33.531 16.109 5.125 1 90.94 310 GLU B C 1
ATOM 5097 O O . GLU B 1 310 ? -33.688 16.984 4.27 1 90.94 310 GLU B O 1
ATOM 5102 N N . SER B 1 311 ? -32.531 15.227 5.059 1 91.12 311 SER B N 1
ATOM 5103 C CA . SER B 1 311 ? -31.562 15.258 3.967 1 91.12 311 SER B CA 1
ATOM 5104 C C . SER B 1 311 ? -32.188 14.836 2.648 1 91.12 311 SER B C 1
ATOM 5106 O O . SER B 1 311 ? -31.875 15.391 1.593 1 91.12 311 SER B O 1
ATOM 5108 N N . LYS B 1 312 ? -33.094 13.867 2.76 1 92.38 312 LYS B N 1
ATOM 5109 C CA . LYS B 1 312 ? -33.812 13.445 1.561 1 92.38 312 LYS B CA 1
ATOM 5110 C C . LYS B 1 312 ? -34.656 14.586 0.993 1 92.38 312 LYS B C 1
ATOM 5112 O O . LYS B 1 312 ? -34.656 14.797 -0.221 1 92.38 312 LYS B O 1
ATOM 5117 N N . ALA B 1 313 ? -35.312 15.25 1.921 1 93.88 313 ALA B N 1
ATOM 5118 C CA . ALA B 1 313 ? -36.094 16.391 1.498 1 93.88 313 ALA B CA 1
ATOM 5119 C C . ALA B 1 313 ? -35.219 17.469 0.871 1 93.88 313 ALA B C 1
ATOM 5121 O O . ALA B 1 313 ? -35.625 18.094 -0.117 1 93.88 313 ALA B O 1
ATOM 5122 N N . TYR B 1 314 ? -34.125 17.719 1.511 1 92.81 314 TYR B N 1
ATOM 5123 C CA . TYR B 1 314 ? -33.188 18.703 0.984 1 92.81 314 TYR B CA 1
ATOM 5124 C C . TYR B 1 314 ? -32.75 18.344 -0.431 1 92.81 314 TYR B C 1
ATOM 5126 O O . TYR B 1 314 ? -32.75 19.188 -1.328 1 92.81 314 TYR B O 1
ATOM 5134 N N . ILE B 1 315 ? -32.375 17.078 -0.691 1 92.81 315 ILE B N 1
ATOM 5135 C CA . ILE B 1 315 ? -31.891 16.594 -1.986 1 92.81 315 ILE B CA 1
ATOM 5136 C C . ILE B 1 315 ? -33 16.703 -3.018 1 92.81 315 ILE B C 1
ATOM 5138 O O . ILE B 1 315 ? -32.781 17.172 -4.137 1 92.81 315 ILE B O 1
ATOM 5142 N N . ALA B 1 316 ? -34.156 16.281 -2.568 1 93.69 316 ALA B N 1
ATOM 5143 C CA . ALA B 1 316 ? -35.312 16.344 -3.463 1 93.69 316 ALA B CA 1
ATOM 5144 C C . ALA B 1 316 ? -35.594 17.781 -3.906 1 93.69 316 ALA B C 1
ATOM 5146 O O . ALA B 1 316 ? -35.906 18.031 -5.074 1 93.69 316 ALA B O 1
ATOM 5147 N N . ARG B 1 317 ? -35.469 18.672 -3 1 95 317 ARG B N 1
ATOM 5148 C CA . ARG B 1 317 ? -35.688 20.078 -3.299 1 95 317 ARG B CA 1
ATOM 5149 C C . ARG B 1 317 ? -34.656 20.578 -4.309 1 95 317 ARG B C 1
ATOM 5151 O O . ARG B 1 317 ? -35 21.297 -5.258 1 95 317 ARG B O 1
ATOM 5158 N N . ARG B 1 318 ? -33.406 20.219 -4.098 1 93.12 318 ARG B N 1
ATOM 5159 C CA . ARG B 1 318 ? -32.312 20.641 -4.988 1 93.12 318 ARG B CA 1
ATOM 5160 C C . ARG B 1 318 ? -32.5 20.047 -6.383 1 93.12 318 ARG B C 1
ATOM 5162 O O . ARG B 1 318 ? -32.219 20.703 -7.387 1 93.12 318 ARG B O 1
ATOM 5169 N N . VAL B 1 319 ? -32.969 18.875 -6.383 1 93.25 319 VAL B N 1
ATOM 5170 C CA . VAL B 1 319 ? -33.219 18.219 -7.66 1 93.25 319 VAL B CA 1
ATOM 5171 C C . VAL B 1 319 ? -34.375 18.906 -8.375 1 93.25 319 VAL B C 1
ATOM 5173 O O . VAL B 1 319 ? -34.344 19.125 -9.586 1 93.25 319 VAL B O 1
ATOM 5176 N N . ALA B 1 320 ? -35.375 19.266 -7.68 1 94.88 320 ALA B N 1
ATOM 5177 C CA . ALA B 1 320 ? -36.5 19.984 -8.242 1 94.88 320 ALA B CA 1
ATOM 5178 C C . ALA B 1 320 ? -36.062 21.328 -8.805 1 94.88 320 ALA B C 1
ATOM 5180 O O . ALA B 1 320 ? -36.688 21.844 -9.742 1 94.88 320 ALA B O 1
ATOM 5181 N N . GLU B 1 321 ? -35.031 21.906 -8.266 1 94.5 321 GLU B N 1
ATOM 5182 C CA . GLU B 1 321 ? -34.5 23.188 -8.711 1 94.5 321 GLU B CA 1
ATOM 5183 C C . GLU B 1 321 ? -33.594 23 -9.945 1 94.5 321 GLU B C 1
ATOM 5185 O O . GLU B 1 321 ? -33 23.969 -10.43 1 94.5 321 GLU B O 1
ATOM 5190 N N . GLY B 1 322 ? -33.406 21.672 -10.367 1 91.69 322 GLY B N 1
ATOM 5191 C CA . GLY B 1 322 ? -32.719 21.453 -11.625 1 91.69 322 GLY B CA 1
ATOM 5192 C C . GLY B 1 322 ? -31.359 20.797 -11.453 1 91.69 322 GLY B C 1
ATOM 5193 O O . GLY B 1 322 ? -30.656 20.562 -12.438 1 91.69 322 GLY B O 1
ATOM 5194 N N . LYS B 1 323 ? -31.047 20.422 -10.242 1 90.62 323 LYS B N 1
ATOM 5195 C CA . LYS B 1 323 ? -29.75 19.797 -10.008 1 90.62 323 LYS B CA 1
ATOM 5196 C C . LYS B 1 323 ? -29.844 18.281 -10.125 1 90.62 323 LYS B C 1
ATOM 5198 O O . LYS B 1 323 ? -30.906 17.703 -9.914 1 90.62 323 LYS B O 1
ATOM 5203 N N . THR B 1 324 ? -28.734 17.734 -10.594 1 92.19 324 THR B N 1
ATOM 5204 C CA . THR B 1 324 ? -28.656 16.281 -10.539 1 92.19 324 THR B CA 1
ATOM 5205 C C . THR B 1 324 ? -28.531 15.797 -9.094 1 92.19 324 THR B C 1
ATOM 5207 O O . THR B 1 324 ? -28.141 16.562 -8.211 1 92.19 324 THR B O 1
ATOM 5210 N N . PRO B 1 325 ? -28.844 14.539 -8.922 1 90.19 325 PRO B N 1
ATOM 5211 C CA . PRO B 1 325 ? -28.672 14 -7.57 1 90.19 325 PRO B CA 1
ATOM 5212 C C . PRO B 1 325 ? -27.25 14.141 -7.051 1 90.19 325 PRO B C 1
ATOM 5214 O O . PRO B 1 325 ? -27.031 14.438 -5.871 1 90.19 325 PRO B O 1
ATOM 5217 N N . GLN B 1 326 ? -26.312 14.016 -7.902 1 89.25 326 GLN B N 1
ATOM 5218 C CA . GLN B 1 326 ? -24.906 14.148 -7.512 1 89.25 326 GLN B CA 1
ATOM 5219 C C . GLN B 1 326 ? -24.578 15.594 -7.129 1 89.25 326 GLN B C 1
ATOM 5221 O O . GLN B 1 326 ? -23.875 15.836 -6.152 1 89.25 326 GLN B O 1
ATOM 5226 N N . GLU B 1 327 ? -25.125 16.469 -7.859 1 88.31 327 GLU B N 1
ATOM 5227 C CA . GLU B 1 327 ? -24.938 17.875 -7.543 1 88.31 327 GLU B CA 1
ATOM 5228 C C . GLU B 1 327 ? -25.625 18.25 -6.234 1 88.31 327 GLU B C 1
ATOM 5230 O O . GLU B 1 327 ? -25.109 19.047 -5.453 1 88.31 327 GLU B O 1
ATOM 5235 N N . ALA B 1 328 ? -26.75 17.719 -6.035 1 92.19 328 ALA B N 1
ATOM 5236 C CA . ALA B 1 328 ? -27.484 17.953 -4.797 1 92.19 328 ALA B CA 1
ATOM 5237 C C . ALA B 1 328 ? -26.703 17.484 -3.582 1 92.19 328 ALA B C 1
ATOM 5239 O O . ALA B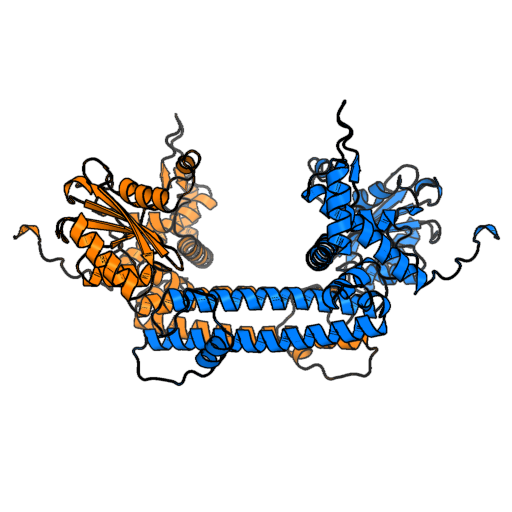 1 328 ? -26.672 18.156 -2.551 1 92.19 328 ALA B O 1
ATOM 5240 N N . LYS B 1 329 ? -26.031 16.359 -3.701 1 91.75 329 LYS B N 1
ATOM 5241 C CA . LYS B 1 329 ? -25.203 15.836 -2.615 1 91.75 329 LYS B CA 1
ATOM 5242 C C . LYS B 1 329 ? -24 16.734 -2.348 1 91.75 329 LYS B C 1
ATOM 5244 O O . LYS B 1 329 ? -23.594 16.906 -1.2 1 91.75 329 LYS B O 1
ATOM 5249 N N . ARG B 1 330 ? -23.516 17.266 -3.373 1 89.88 330 ARG B N 1
ATOM 5250 C CA . ARG B 1 330 ? -22.406 18.203 -3.211 1 89.88 330 ARG B CA 1
ATOM 5251 C C . ARG B 1 330 ? -22.859 19.453 -2.451 1 89.88 330 ARG B C 1
ATOM 5253 O O . ARG B 1 330 ? -22.109 19.969 -1.611 1 89.88 330 ARG B O 1
ATOM 5260 N N . CYS B 1 331 ? -24.016 19.953 -2.779 1 92.44 331 CYS B N 1
ATOM 5261 C CA . CYS B 1 331 ? -24.578 21.094 -2.053 1 92.44 331 CYS B CA 1
ATOM 5262 C C . CYS B 1 331 ? -24.766 20.75 -0.578 1 92.44 331 CYS B C 1
ATOM 5264 O O . CYS B 1 331 ? -24.531 21.594 0.291 1 92.44 331 CYS B O 1
ATOM 5266 N N . LEU B 1 332 ? -25.172 19.578 -0.395 1 93.75 332 LEU B N 1
ATOM 5267 C CA . LEU B 1 332 ? -25.359 19.125 0.98 1 93.75 332 LEU B CA 1
ATOM 5268 C C . LEU B 1 332 ? -24.031 19.078 1.726 1 93.75 332 LEU B C 1
ATOM 5270 O O . LEU B 1 332 ? -23.969 19.422 2.908 1 93.75 332 LEU B O 1
ATOM 5274 N N . ARG B 1 333 ? -22.984 18.656 1.049 1 95.31 333 ARG B N 1
ATOM 5275 C CA . ARG B 1 333 ? -21.656 18.641 1.651 1 95.31 333 ARG B CA 1
ATOM 5276 C C . ARG B 1 333 ? -21.219 20.047 2.031 1 95.31 333 ARG B C 1
ATOM 5278 O O . ARG B 1 333 ? -20.672 20.25 3.119 1 95.31 333 ARG B O 1
ATOM 5285 N N . ALA B 1 334 ? -21.469 20.984 1.164 1 94.25 334 ALA B N 1
ATOM 5286 C CA . ALA B 1 334 ? -21.109 22.375 1.443 1 94.25 334 ALA B CA 1
ATOM 5287 C C . ALA B 1 334 ? -21.922 22.922 2.619 1 94.25 334 ALA B C 1
ATOM 5289 O O . ALA B 1 334 ? -21.375 23.609 3.486 1 94.25 334 ALA B O 1
ATOM 5290 N N . TYR B 1 335 ? -23.125 22.625 2.58 1 94.25 335 TYR B N 1
ATOM 5291 C CA . TYR B 1 335 ? -24.016 23.047 3.652 1 94.25 335 TYR B CA 1
ATOM 5292 C C . TYR B 1 335 ? -23.562 22.5 4.996 1 94.25 335 TYR B C 1
ATOM 5294 O O . TYR B 1 335 ? -23.469 23.234 5.98 1 94.25 335 TYR B O 1
ATOM 5302 N N . LEU B 1 336 ? -23.297 21.25 4.996 1 95.81 336 LEU B N 1
ATOM 5303 C CA . LEU B 1 336 ? -22.844 20.609 6.223 1 95.81 336 LEU B CA 1
ATOM 5304 C C . LEU B 1 336 ? -21.531 21.203 6.703 1 95.81 336 LEU B C 1
ATOM 5306 O O . LEU B 1 336 ? -21.344 21.422 7.902 1 95.81 336 LEU B O 1
ATOM 5310 N N . THR B 1 337 ? -20.609 21.422 5.809 1 96.62 337 THR B N 1
ATOM 5311 C CA . THR B 1 337 ? -19.312 21.984 6.148 1 96.62 337 THR B CA 1
ATOM 5312 C C . THR B 1 337 ? -19.484 23.359 6.797 1 96.62 337 THR B C 1
ATOM 5314 O O . THR B 1 337 ? -18.812 23.672 7.793 1 96.62 337 THR B O 1
ATOM 5317 N N . ARG B 1 338 ? -20.375 24.188 6.297 1 96.12 338 ARG B N 1
ATOM 5318 C CA . ARG B 1 338 ? -20.672 25.5 6.887 1 96.12 338 ARG B CA 1
ATOM 5319 C C . ARG B 1 338 ? -21.25 25.344 8.289 1 96.12 338 ARG B C 1
ATOM 5321 O O . ARG B 1 338 ? -20.875 26.078 9.203 1 96.12 338 ARG B O 1
ATOM 5328 N N . LYS B 1 339 ? -22.125 24.422 8.359 1 96.12 339 LYS B N 1
ATOM 5329 C CA . LYS B 1 339 ? -22.734 24.172 9.664 1 96.12 339 LYS B CA 1
ATOM 5330 C C . LYS B 1 339 ? -21.688 23.75 10.695 1 96.12 339 LYS B C 1
ATOM 5332 O O . LYS B 1 339 ? -21.703 24.234 11.828 1 96.12 339 LYS B O 1
ATOM 5337 N N . ILE B 1 340 ? -20.812 22.875 10.305 1 97.44 340 ILE B N 1
ATOM 5338 C CA . ILE B 1 340 ? -19.75 22.406 11.188 1 97.44 340 ILE B CA 1
ATOM 5339 C C . ILE B 1 340 ? -18.891 23.594 11.617 1 97.44 340 ILE B C 1
ATOM 5341 O O . ILE B 1 340 ? -18.562 23.719 12.805 1 97.44 340 ILE B O 1
ATOM 5345 N N . TYR B 1 341 ? -18.562 24.438 10.719 1 96.25 341 TYR B N 1
ATOM 5346 C CA . TYR B 1 341 ? -17.781 25.625 11.023 1 96.25 341 TYR B CA 1
ATOM 5347 C C . TYR B 1 341 ? -18.484 26.484 12.062 1 96.25 341 TYR B C 1
ATOM 5349 O O . TYR B 1 341 ? -17.859 26.922 13.039 1 96.25 341 TYR B O 1
ATOM 5357 N N . ARG B 1 342 ? -19.719 26.719 11.875 1 95.94 342 ARG B N 1
ATOM 5358 C CA . ARG B 1 342 ? -20.5 27.578 12.766 1 95.94 342 ARG B CA 1
ATOM 5359 C C . ARG B 1 342 ? -20.594 26.969 14.156 1 95.94 342 ARG B C 1
ATOM 5361 O O . ARG B 1 342 ? -20.484 27.672 15.164 1 95.94 342 ARG B O 1
ATOM 5368 N N . VAL B 1 343 ? -20.797 25.672 14.164 1 96.69 343 VAL B N 1
ATOM 5369 C CA . VAL B 1 343 ? -20.906 24.984 15.438 1 96.69 343 VAL B CA 1
ATOM 5370 C C . VAL B 1 343 ? -19.594 25.109 16.203 1 96.69 343 VAL B C 1
ATOM 5372 O O . VAL B 1 343 ? -19.594 25.438 17.406 1 96.69 343 VAL B O 1
ATOM 5375 N N . LEU B 1 344 ? -18.5 24.953 15.586 1 96.12 344 LEU B N 1
ATOM 5376 C CA . LEU B 1 344 ? -17.188 25.016 16.234 1 96.12 344 LEU B CA 1
ATOM 5377 C C . LEU B 1 344 ? -16.875 26.438 16.688 1 96.12 344 LEU B C 1
ATOM 5379 O O . LEU B 1 344 ? -16.375 26.641 17.797 1 96.12 344 LEU B O 1
ATOM 5383 N N . THR B 1 345 ? -17.188 27.406 15.828 1 94.56 345 THR B N 1
ATOM 5384 C CA . THR B 1 345 ? -16.859 28.781 16.156 1 94.56 345 THR B CA 1
ATOM 5385 C C . THR B 1 345 ? -17.75 29.297 17.281 1 94.56 345 THR B C 1
ATOM 5387 O O . THR B 1 345 ? -17.312 30.125 18.094 1 94.56 345 THR B O 1
ATOM 5390 N N . ALA B 1 346 ? -18.953 28.812 17.312 1 95.19 346 ALA B N 1
ATOM 5391 C CA . ALA B 1 346 ? -19.844 29.188 18.391 1 95.19 346 ALA B CA 1
ATOM 5392 C C . ALA B 1 346 ? -19.375 28.609 19.719 1 95.19 346 ALA B C 1
ATOM 5394 O O . ALA B 1 346 ? -19.422 29.281 20.766 1 95.19 346 ALA B O 1
ATOM 5395 N N . ALA B 1 347 ? -18.922 27.438 19.703 1 95.31 347 ALA B N 1
ATOM 5396 C CA . ALA B 1 347 ? -18.516 26.75 20.922 1 95.31 347 ALA B CA 1
ATOM 5397 C C . ALA B 1 347 ? -17.125 27.234 21.375 1 95.31 347 ALA B C 1
ATOM 5399 O O . ALA B 1 347 ? -16.812 27.172 22.578 1 95.31 347 ALA B O 1
ATOM 5400 N N . HIS B 1 348 ? -16.312 27.672 20.422 1 93.94 348 HIS B N 1
ATOM 5401 C CA . HIS B 1 348 ? -14.945 28.109 20.688 1 93.94 348 HIS B CA 1
ATOM 5402 C C . HIS B 1 348 ? -14.688 29.5 20.125 1 93.94 348 HIS B C 1
ATOM 5404 O O . HIS B 1 348 ? -13.953 29.656 19.156 1 93.94 348 HIS B O 1
ATOM 5410 N N . PRO B 1 349 ? -15.148 30.484 20.797 1 88.94 349 PRO B N 1
ATOM 5411 C CA . PRO B 1 349 ? -15.008 31.828 20.266 1 88.94 349 PRO B CA 1
ATOM 5412 C C . PRO B 1 349 ? -13.547 32.312 20.203 1 88.94 349 PRO B C 1
ATOM 5414 O O . PRO B 1 349 ? -12.734 31.875 21.031 1 88.94 349 PRO B O 1
ATOM 5417 N N . THR B 1 350 ? -13.281 32.969 19.125 1 82.69 350 THR B N 1
ATOM 5418 C CA . THR B 1 350 ? -11.945 33.531 18.984 1 82.69 350 THR B CA 1
ATOM 5419 C C . THR B 1 350 ? -11.695 34.594 20.031 1 82.69 350 THR B C 1
ATOM 5421 O O . THR B 1 350 ? -12.531 35.469 20.25 1 82.69 350 THR B O 1
ATOM 5424 N N . PRO B 1 351 ? -10.672 34.375 20.797 1 70.25 351 PRO B N 1
ATOM 5425 C CA . PRO B 1 351 ? -10.398 35.469 21.734 1 70.25 351 PRO B CA 1
ATOM 5426 C C . PRO B 1 351 ? -10.227 36.812 21.031 1 70.25 351 PRO B C 1
ATOM 5428 O O . PRO B 1 351 ? -9.742 36.875 19.906 1 70.25 351 PRO B O 1
ATOM 5431 N N . PRO B 1 352 ? -10.906 37.844 21.484 1 61.72 352 PRO B N 1
ATOM 5432 C CA . PRO B 1 352 ? -10.797 39.156 20.875 1 61.72 352 PRO B CA 1
ATOM 5433 C C . PRO B 1 352 ? -9.359 39.562 20.547 1 61.72 352 PRO B C 1
ATOM 5435 O O . PRO B 1 352 ? -8.438 39.188 21.281 1 61.72 352 PRO B O 1
ATOM 5438 N N . GLN B 1 353 ? -8.969 39.5 19.312 1 54.78 353 GLN B N 1
ATOM 5439 C CA . GLN B 1 353 ? -7.637 39.969 18.938 1 54.78 353 GLN B CA 1
ATOM 5440 C C . GLN B 1 353 ? -7.414 41.406 19.422 1 54.78 353 GLN B C 1
ATOM 5442 O O . GLN B 1 353 ? -8.32 42.25 19.328 1 54.78 353 GLN B O 1
ATOM 5447 N N . PRO B 1 354 ? -6.441 41.719 20.188 1 47.38 354 PRO B N 1
ATOM 5448 C CA . PRO B 1 354 ? -6.227 43.125 20.547 1 47.38 354 PRO B CA 1
ATOM 5449 C C . PRO B 1 354 ? -6.25 44.062 19.328 1 47.38 354 PRO B C 1
ATOM 5451 O O . PRO B 1 354 ? -5.887 43.625 18.219 1 47.38 354 PRO B O 1
ATOM 5454 N N . ASP B 1 355 ? -7.223 44.969 19.156 1 39.84 355 ASP B N 1
ATOM 5455 C CA . ASP B 1 355 ? -7.289 46.031 18.156 1 39.84 355 ASP B CA 1
ATOM 5456 C C . ASP B 1 355 ? -5.902 46.594 17.859 1 39.84 355 ASP B C 1
ATOM 5458 O O . ASP B 1 355 ? -5.273 47.188 18.734 1 39.84 355 ASP B O 1
ATOM 5462 N N . LEU B 1 356 ? -5.191 45.938 17.016 1 41.28 356 LEU B N 1
ATOM 5463 C CA . LEU B 1 356 ? -3.887 46.5 16.672 1 41.28 356 LEU B CA 1
ATOM 5464 C C . LEU B 1 356 ? -4.016 47.938 16.219 1 41.28 356 LEU B C 1
ATOM 5466 O O . LEU B 1 356 ? -3.016 48.594 15.906 1 41.28 356 LEU B O 1
ATOM 5470 N N . THR B 1 357 ? -5.141 48.344 15.672 1 39.06 357 THR B N 1
ATOM 5471 C CA . THR B 1 357 ? -5.176 49.75 15.273 1 39.06 357 THR B CA 1
ATOM 5472 C C . THR B 1 357 ? -4.961 50.656 16.484 1 39.06 357 THR B C 1
ATOM 5474 O O . THR B 1 357 ? -4.871 51.875 16.344 1 39.06 357 THR B O 1
ATOM 5477 N N . ALA B 1 358 ? -5.25 50.188 17.703 1 41.84 358 ALA B N 1
ATOM 5478 C CA . ALA B 1 358 ? -5.094 51.219 18.734 1 41.84 358 ALA B CA 1
ATOM 5479 C C . ALA B 1 358 ? -3.621 51.531 18.984 1 41.84 358 ALA B C 1
ATOM 5481 O O . ALA B 1 358 ? -3.291 52.344 19.828 1 41.84 358 ALA B O 1
ATOM 5482 N N . ALA B 1 359 ? -2.623 50.781 18.359 1 35.78 359 ALA B N 1
ATOM 5483 C CA . ALA B 1 359 ? -1.347 51.469 18.516 1 35.78 359 ALA B CA 1
ATOM 5484 C C . ALA B 1 359 ? -1.104 52.438 17.344 1 35.78 359 ALA B C 1
ATOM 5486 O O . ALA B 1 359 ? -1.493 52.156 16.219 1 35.78 359 ALA B O 1
#

Nearest PDB structures (foldseek):
  4c1n-assembly2_K  TM=6.607E-01  e=1.083E-01  Carboxydothermus hydrogenoformans
  2nrr-assembly1_A  TM=4.700E-01  e=6.597E-02  Thermotoga maritima
  2qi2-assembly1_A  TM=4.326E-01  e=8.044E-02  Thermoplasma acidophilum
  6m0v-assembly1_A  TM=2.687E-01  e=8.044E-02  Streptococcus thermophilus LMD-9
  7v94-assembly1_A  TM=3.131E-01  e=5.179E+00  uncultured archaeon